Protein AF-A0AAE0QUZ7-F1 (afdb_monomer_lite)

InterPro domains:
  IPR021622 Afadin/alpha-actinin-binding [PF11559] (57-136)
  IPR052300 Adhesion and Centrosome-associated Protein [PTHR46507] (2-384)

Sequence (400 aa):
GNVTECMQYIDKELSSLGLPAIFYDSNRNQELDIILTLNNMYDLLQLHHFAVENVDEHEMARLKDQLELSKKENGKLCQREQQLENNIKALQRCLKNEKKEVQKLQNIIVSRATQYNNSMKRKEREFSRLKEHLNQLLTDKKDMKQRMETLNYVERSDDSQRRSGRADARHESEVFRTLLNEFDKRQRELMLENFELKKVLQQMKQEMVVMLSPKDYIQRQEKYSEFTDQQLADEEETSFNGTLEMSCEHAREKLTNSIRQQWRKLKQHMESLDNKAFVLQLGKGVSEEMISKQVHQEETEKLKMEIQQCMDFIQTQQQLLQQQLNTQCDEETAAVLNDCYMLEEKERLKEEWRTFEEQRKNFEMERRSFTEAAIRLGHEVSYFGEYLYKPDSKKIWLLF

Organism: NCBI:txid175788

Foldseek 3Di:
DCVVVVLVVVQVVCVVVVQHRQFDDDPNDTDGNPVSVVVSVVVVVVVVVCVVVPPPVVVVVVVVVVVVVVVVVVVVVVVVVVVVVVVVVVVVVVVVVVVVVVVVVVVVVVVVVVVVVVVVVVVVVVVVVVVVVVVVVVVVVVVVVVVVVVVVPDDDDDDDDDDDDPVVVVVVVVVVVVVVVVVVVVVVVVVVVVVVVVVVVVVLVVVVCVLPPPDPPDPDPPPPDDDDDDDDDDDDDDDDDDDDDDPPVNVVVVVVVVVVVVSVVVSVVSVVVVVVVVVVVVVVPPDPDPPPVVVVVVVVVVVVVVVVVVVVVVVVVVVVVVVVVVPPPPVVVVVVVVVVVVVVVVVVVVVVVVVVVVVVVVVVVVVVVVVVVVVVVVVVVVVVVVVCPPPVNVVVVVPD

pLDDT: mean 78.81, std 19.09, range [31.55, 98.44]

Structure (mmCIF, N/CA/C/O backbone):
data_AF-A0AAE0QUZ7-F1
#
_entry.id   AF-A0AAE0QUZ7-F1
#
loop_
_atom_site.group_PDB
_atom_site.id
_atom_site.type_symbol
_atom_site.label_atom_id
_atom_site.label_alt_id
_atom_site.label_comp_id
_atom_site.label_asym_id
_atom_site.label_entity_id
_atom_site.label_seq_id
_atom_site.pdbx_PDB_ins_code
_atom_site.Cartn_x
_atom_site.Cartn_y
_atom_site.Cartn_z
_atom_site.occupancy
_atom_site.B_iso_or_equiv
_atom_site.auth_seq_id
_atom_site.auth_comp_id
_atom_site.auth_asym_id
_atom_site.auth_atom_id
_atom_site.pdbx_PDB_model_num
ATOM 1 N N . GLY A 1 1 ? -6.777 -32.874 80.195 1.00 52.03 1 GLY A N 1
ATOM 2 C CA . GLY A 1 1 ? -7.665 -32.355 79.138 1.00 52.03 1 GLY A CA 1
ATOM 3 C C . GLY A 1 1 ? -7.542 -30.855 79.153 1.00 52.03 1 GLY A C 1
ATOM 4 O O . GLY A 1 1 ? -7.513 -30.304 80.243 1.00 52.03 1 GLY A O 1
ATOM 5 N N . ASN A 1 2 ? -7.389 -30.222 77.994 1.00 68.62 2 ASN A N 1
ATOM 6 C CA . ASN A 1 2 ? -6.889 -28.850 77.862 1.00 68.62 2 ASN A CA 1
ATOM 7 C C . ASN A 1 2 ? -7.914 -27.744 78.199 1.00 68.62 2 ASN A C 1
ATOM 9 O O . ASN A 1 2 ? -7.974 -26.702 77.558 1.00 68.62 2 ASN A O 1
ATOM 13 N N . VAL A 1 3 ? -8.781 -28.015 79.174 1.00 73.06 3 VAL A N 1
ATOM 14 C CA . VAL A 1 3 ? -9.967 -27.210 79.485 1.00 73.06 3 VAL A CA 1
ATOM 15 C C . VAL A 1 3 ? -9.566 -25.817 79.968 1.00 73.06 3 VAL A C 1
ATOM 17 O O . VAL A 1 3 ? -10.155 -24.839 79.534 1.00 73.06 3 VAL A O 1
ATOM 20 N N . THR A 1 4 ? -8.505 -25.710 80.768 1.00 74.75 4 THR A N 1
ATOM 21 C CA . THR A 1 4 ? -7.969 -24.431 81.253 1.00 74.75 4 THR A CA 1
ATOM 22 C C . THR A 1 4 ? -7.406 -23.544 80.143 1.00 74.75 4 THR A C 1
ATOM 24 O O . THR A 1 4 ? -7.619 -22.336 80.180 1.00 74.75 4 THR A O 1
ATOM 27 N N . GLU A 1 5 ? -6.734 -24.104 79.129 1.00 78.38 5 GLU A N 1
ATOM 28 C CA . GLU A 1 5 ? -6.268 -23.302 77.984 1.00 78.38 5 GLU A CA 1
ATOM 29 C C . GLU A 1 5 ? -7.442 -22.869 77.097 1.00 78.38 5 GLU A C 1
ATOM 31 O O . GLU A 1 5 ? -7.465 -21.735 76.625 1.00 78.38 5 GLU A O 1
ATOM 36 N N . CYS A 1 6 ? -8.461 -23.722 76.924 1.00 80.31 6 CYS A N 1
ATOM 37 C CA . CYS A 1 6 ? -9.690 -23.339 76.226 1.00 80.31 6 CYS A CA 1
ATOM 38 C C . CYS A 1 6 ? -10.438 -22.212 76.952 1.00 80.31 6 CYS A C 1
ATOM 40 O O . CYS A 1 6 ? -10.909 -21.286 76.300 1.00 80.31 6 CYS A O 1
ATOM 42 N N . MET A 1 7 ? -10.517 -22.258 78.284 1.00 78.69 7 MET A N 1
ATOM 43 C CA . MET A 1 7 ? -11.148 -21.209 79.095 1.00 78.69 7 MET A CA 1
ATOM 44 C C . MET A 1 7 ? -10.422 -19.868 78.930 1.00 78.69 7 MET A C 1
ATOM 46 O O . MET A 1 7 ? -11.063 -18.860 78.654 1.00 78.69 7 MET A O 1
ATOM 50 N N . GLN A 1 8 ? -9.087 -19.866 79.003 1.00 83.00 8 GLN A N 1
ATOM 51 C CA . GLN A 1 8 ? -8.278 -18.660 78.784 1.00 83.00 8 GLN A CA 1
ATOM 52 C C . GLN A 1 8 ? -8.397 -18.119 77.356 1.00 83.00 8 GLN A C 1
ATOM 54 O O . GLN A 1 8 ? -8.418 -16.906 77.155 1.00 83.00 8 GLN A O 1
ATOM 59 N N . TYR A 1 9 ? -8.469 -19.007 76.362 1.00 85.31 9 TYR A N 1
ATOM 60 C CA . TYR A 1 9 ? -8.660 -18.613 74.971 1.00 85.31 9 TYR A CA 1
ATOM 61 C C . TYR A 1 9 ? -10.021 -17.939 74.764 1.00 85.31 9 TYR A C 1
ATOM 63 O O . TYR A 1 9 ? -10.080 -16.863 74.178 1.00 85.31 9 TYR A O 1
ATOM 71 N N . ILE A 1 10 ? -11.094 -18.518 75.311 1.00 85.25 10 ILE A N 1
ATOM 72 C CA . ILE A 1 10 ? -12.448 -17.956 75.224 1.00 85.25 10 ILE A CA 1
ATOM 73 C C . ILE A 1 10 ? -12.518 -16.590 75.913 1.00 85.25 10 ILE A C 1
ATOM 75 O O . ILE A 1 10 ? -13.018 -15.644 75.314 1.00 85.25 10 ILE A O 1
ATOM 79 N N . ASP A 1 11 ? -11.963 -16.447 77.118 1.00 85.25 11 ASP A N 1
ATOM 80 C CA . ASP A 1 11 ? -11.941 -15.156 77.822 1.00 85.25 11 ASP A CA 1
ATOM 81 C C . ASP A 1 11 ? -11.152 -14.087 77.053 1.00 85.25 11 ASP A C 1
ATOM 83 O O . ASP A 1 11 ? -11.548 -12.918 77.012 1.00 85.25 11 ASP A O 1
ATOM 87 N N . LYS A 1 12 ? -10.047 -14.476 76.405 1.00 87.62 12 LYS A N 1
ATOM 88 C CA . LYS A 1 12 ? -9.247 -13.575 75.570 1.00 87.62 12 LYS A CA 1
ATOM 89 C C . LYS A 1 12 ? -10.012 -13.120 74.327 1.00 87.62 12 LYS A C 1
ATOM 91 O O . LYS A 1 12 ? -9.967 -11.937 73.997 1.00 87.62 12 LYS A O 1
ATOM 96 N N . GLU A 1 13 ? -10.701 -14.036 73.651 1.00 88.75 13 GLU A N 1
ATOM 97 C CA . GLU A 1 13 ? -11.518 -13.716 72.477 1.00 88.75 13 GLU A CA 1
ATOM 98 C C . GLU A 1 13 ? -12.710 -12.826 72.860 1.00 88.75 13 GLU A C 1
ATOM 100 O O . GLU A 1 13 ? -12.914 -11.786 72.235 1.00 88.75 13 GLU A O 1
ATOM 105 N N . LEU A 1 14 ? -13.423 -13.141 73.948 1.00 87.00 14 LEU A N 1
ATOM 106 C CA . LEU A 1 14 ? -14.506 -12.301 74.478 1.00 87.00 14 LEU A CA 1
ATOM 107 C C . LEU A 1 14 ? -14.010 -10.889 74.817 1.00 87.00 14 LEU A C 1
ATOM 109 O O . LEU A 1 14 ? -14.608 -9.904 74.384 1.00 87.00 14 LEU A O 1
ATOM 113 N N . SER A 1 15 ? -12.861 -10.785 75.488 1.00 87.06 15 SER A N 1
ATOM 114 C CA . SER A 1 15 ? -12.246 -9.494 75.818 1.00 87.06 15 SER A CA 1
ATOM 115 C C . SER A 1 15 ? -11.845 -8.700 74.571 1.00 87.06 15 SER A C 1
ATOM 117 O O . SER A 1 15 ? -11.962 -7.476 74.557 1.00 87.06 15 SER A O 1
ATOM 119 N N . SER A 1 16 ? -11.388 -9.371 73.506 1.00 88.69 16 SER A N 1
ATOM 120 C CA . SER A 1 16 ? -11.030 -8.714 72.239 1.00 88.69 16 SER A CA 1
ATOM 121 C C . SER A 1 16 ? -12.239 -8.112 71.513 1.00 88.69 16 SER A C 1
ATOM 123 O O . SER A 1 16 ? -12.099 -7.116 70.805 1.00 88.69 16 SER A O 1
ATOM 125 N N . LEU A 1 17 ? -13.426 -8.677 71.752 1.00 86.62 17 LEU A N 1
ATOM 126 C CA . LEU A 1 17 ? -14.714 -8.189 71.259 1.00 86.62 17 LEU A CA 1
ATOM 127 C C . LEU A 1 17 ? -15.364 -7.166 72.210 1.00 86.62 17 LEU A C 1
ATOM 129 O O . LEU A 1 17 ? -16.451 -6.673 71.926 1.00 86.62 17 LEU A O 1
ATOM 133 N N . GLY A 1 18 ? -14.703 -6.830 73.325 1.00 87.50 18 GLY A N 1
ATOM 134 C CA . GLY A 1 18 ? -15.208 -5.902 74.338 1.00 87.50 18 GLY A CA 1
ATOM 135 C C . GLY A 1 18 ? -16.239 -6.504 75.300 1.00 87.50 18 GLY A C 1
ATOM 136 O O . GLY A 1 18 ? -16.876 -5.753 76.038 1.00 87.50 18 GLY A O 1
ATOM 137 N N . LEU A 1 19 ? -16.406 -7.831 75.307 1.00 87.12 19 LEU A N 1
ATOM 138 C CA . LEU A 1 19 ? -17.327 -8.545 76.191 1.00 87.12 19 LEU A CA 1
ATOM 139 C C . LEU A 1 19 ? -16.653 -8.881 77.538 1.00 87.12 19 LEU A C 1
ATOM 141 O O . LEU A 1 19 ? -15.449 -9.154 77.578 1.00 87.12 19 LEU A O 1
ATOM 145 N N . PRO A 1 20 ? -17.401 -8.862 78.657 1.00 85.56 20 PRO A N 1
ATOM 146 C CA . PRO A 1 20 ? -16.868 -9.160 79.985 1.00 85.56 20 PRO A CA 1
ATOM 147 C C . PRO A 1 20 ? -16.410 -10.622 80.117 1.00 85.56 20 PRO A C 1
ATOM 149 O O . PRO A 1 20 ? -17.002 -11.520 79.526 1.00 85.56 20 PRO A O 1
ATOM 152 N N . ALA A 1 21 ? -15.377 -10.872 80.926 1.00 84.56 21 ALA A N 1
ATOM 153 C CA . ALA A 1 21 ? -14.883 -12.224 81.203 1.00 84.56 21 ALA A CA 1
ATOM 154 C C . ALA A 1 21 ? -15.961 -13.096 81.877 1.00 84.56 21 ALA A C 1
ATOM 156 O O . ALA A 1 21 ? -16.696 -12.624 82.748 1.00 84.56 21 ALA A O 1
ATOM 157 N N . ILE A 1 22 ? -16.049 -14.368 81.482 1.00 81.81 22 ILE A N 1
ATOM 158 C CA . ILE A 1 22 ? -17.073 -15.322 81.963 1.00 81.81 22 ILE A CA 1
ATOM 159 C C . ILE A 1 22 ? -16.615 -16.127 83.186 1.00 81.81 22 ILE A C 1
ATOM 161 O O . ILE A 1 22 ? -17.409 -16.858 83.784 1.00 81.81 22 ILE A O 1
ATOM 165 N N . PHE A 1 23 ? -15.344 -15.981 83.566 1.00 78.19 23 PHE A N 1
ATOM 166 C CA . PHE A 1 23 ? -14.740 -16.623 84.727 1.00 78.19 23 PHE A CA 1
ATOM 167 C C . PHE A 1 23 ? -14.338 -15.575 85.766 1.00 78.19 23 PHE A C 1
ATOM 169 O O . PHE A 1 23 ? -13.657 -14.600 85.449 1.00 78.19 23 PHE A O 1
ATOM 176 N N . TYR A 1 24 ? -14.708 -15.795 87.028 1.00 69.50 24 TYR A N 1
ATOM 177 C CA . TYR A 1 24 ? -14.225 -14.990 88.150 1.00 69.50 24 TYR A CA 1
ATOM 178 C C . TYR A 1 24 ? -13.470 -15.863 89.156 1.00 69.50 24 TYR A C 1
ATOM 180 O O . TYR A 1 24 ? -13.779 -17.037 89.363 1.00 69.50 24 TYR A O 1
ATOM 188 N N . ASP A 1 25 ? -12.443 -15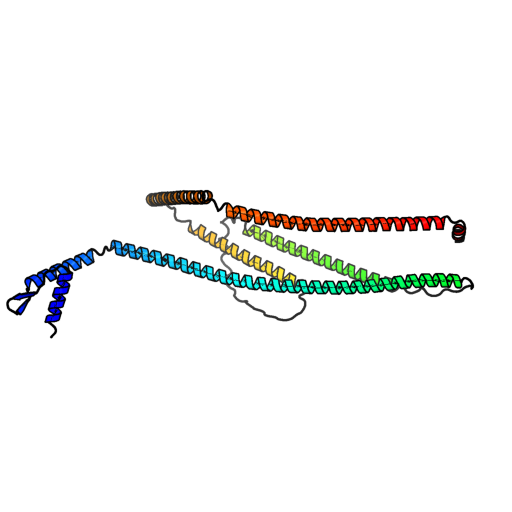.286 89.776 1.00 61.09 25 ASP A N 1
ATOM 189 C CA . ASP A 1 25 ? -11.534 -16.015 90.658 1.00 61.09 25 ASP A CA 1
ATOM 190 C C . ASP A 1 25 ? -12.071 -15.978 92.097 1.00 61.09 25 ASP A C 1
ATOM 192 O O . ASP A 1 25 ? -11.819 -15.040 92.857 1.00 61.09 25 ASP A O 1
ATOM 196 N N . SER A 1 26 ? -12.877 -16.977 92.467 1.00 54.09 26 SER A N 1
ATOM 197 C CA . SER A 1 26 ? -13.375 -17.137 93.835 1.00 54.09 26 SER A CA 1
ATOM 198 C C . SER A 1 26 ? -12.683 -18.335 94.485 1.00 54.09 26 SER A C 1
ATOM 200 O O . SER A 1 26 ? -12.932 -19.487 94.145 1.00 54.09 26 SER A O 1
ATOM 202 N N . ASN A 1 27 ? -11.762 -18.065 95.417 1.00 51.34 27 ASN A N 1
ATOM 203 C CA . ASN A 1 27 ? -11.069 -19.066 96.242 1.00 51.34 27 ASN A CA 1
ATOM 204 C C . ASN A 1 27 ? -10.482 -20.277 95.477 1.00 51.34 27 ASN A C 1
ATOM 206 O O . ASN A 1 27 ? -10.775 -21.429 95.794 1.00 51.34 27 ASN A O 1
ATOM 210 N N . ARG A 1 28 ? -9.557 -20.015 94.539 1.00 53.78 28 ARG A N 1
ATOM 211 C CA . ARG A 1 28 ? -8.725 -21.014 93.824 1.00 53.78 28 ARG A CA 1
ATOM 212 C C . ARG A 1 28 ? -9.469 -21.978 92.886 1.00 53.78 28 ARG A C 1
ATOM 214 O O . ARG A 1 28 ? -8.816 -22.860 92.329 1.00 53.78 28 ARG A O 1
ATOM 221 N N . ASN A 1 29 ? -10.768 -21.785 92.661 1.00 57.94 29 ASN A N 1
ATOM 222 C CA . ASN A 1 29 ? -11.534 -22.479 91.629 1.00 57.94 29 ASN A CA 1
ATOM 223 C C . ASN A 1 29 ? -12.111 -21.437 90.656 1.00 57.94 29 ASN A C 1
ATOM 225 O O . ASN A 1 29 ? -12.897 -20.585 91.060 1.00 57.94 29 ASN A O 1
ATOM 229 N N . GLN A 1 30 ? -11.719 -21.501 89.377 1.00 65.69 30 GLN A N 1
ATOM 230 C CA . GLN A 1 30 ? -12.367 -20.728 88.312 1.00 65.69 30 GLN A CA 1
ATOM 231 C C . GLN A 1 30 ? -13.766 -21.304 88.082 1.00 65.69 30 GLN A C 1
ATOM 233 O O . GLN A 1 30 ? -13.917 -22.335 87.424 1.00 65.69 30 GLN A O 1
ATOM 238 N N . GLU A 1 31 ? -14.782 -20.666 88.656 1.00 68.38 31 GLU A N 1
ATOM 239 C CA . GLU A 1 31 ? -16.178 -21.017 88.411 1.00 68.38 31 GLU A CA 1
ATOM 240 C C . GLU A 1 31 ? -16.731 -20.186 87.248 1.00 68.38 31 GLU A C 1
ATOM 242 O O . GLU A 1 31 ? -16.442 -18.997 87.108 1.00 68.38 31 GLU A O 1
ATOM 247 N N . LEU A 1 32 ? -17.487 -20.855 86.374 1.00 76.88 32 LEU A N 1
ATOM 248 C CA . LEU A 1 32 ? -18.156 -20.238 85.234 1.00 76.88 32 LEU A CA 1
ATOM 249 C C . LEU A 1 32 ? -19.404 -19.505 85.727 1.00 76.88 32 LEU A C 1
ATOM 251 O O . LEU A 1 32 ? -20.303 -20.131 86.295 1.00 76.88 32 LEU A O 1
ATOM 255 N N . ASP A 1 33 ? -19.509 -18.215 85.432 1.00 84.25 33 ASP A N 1
ATOM 256 C CA . ASP A 1 33 ? -20.759 -17.496 85.632 1.00 84.25 33 ASP A CA 1
ATOM 257 C C . ASP A 1 33 ? -21.716 -17.816 84.481 1.00 84.25 33 ASP A C 1
ATOM 259 O O . ASP A 1 33 ? -21.593 -17.305 83.366 1.00 84.25 33 ASP A O 1
ATOM 263 N N . ILE A 1 34 ? -22.691 -18.679 84.754 1.00 82.62 34 ILE A N 1
ATOM 264 C CA . ILE A 1 34 ? -23.687 -19.118 83.772 1.00 82.62 34 ILE A CA 1
ATOM 265 C C . ILE A 1 34 ? -24.481 -17.925 83.211 1.00 82.62 34 ILE A C 1
ATOM 267 O O . ILE A 1 34 ? -24.834 -17.934 82.031 1.00 82.62 34 ILE A O 1
ATOM 271 N N . ILE A 1 35 ? -24.739 -16.893 84.020 1.00 84.69 35 ILE A N 1
ATOM 272 C CA . ILE A 1 35 ? -25.523 -15.718 83.621 1.00 84.69 35 ILE A CA 1
ATOM 273 C C . ILE A 1 35 ? -24.690 -14.816 82.708 1.00 84.69 35 ILE A C 1
ATOM 275 O O . ILE A 1 35 ? -25.160 -14.466 81.626 1.00 84.69 35 ILE A O 1
ATOM 279 N N . LEU A 1 36 ? -23.446 -14.490 83.084 1.00 85.69 36 LEU A N 1
ATOM 280 C CA . LEU A 1 36 ? -22.527 -13.745 82.204 1.00 85.69 36 LEU A CA 1
ATOM 281 C C . LEU A 1 36 ? -22.262 -14.505 80.905 1.00 85.69 36 LEU A C 1
ATOM 283 O O . LEU A 1 36 ? -22.235 -13.906 79.837 1.00 85.69 36 LEU A O 1
ATOM 287 N N . THR A 1 37 ? -22.129 -15.829 80.978 1.00 87.12 37 THR A N 1
ATOM 288 C CA . THR A 1 37 ? -21.923 -16.671 79.795 1.00 87.12 37 THR A CA 1
ATOM 289 C C . THR A 1 37 ? -23.117 -16.594 78.848 1.00 87.12 37 THR A C 1
ATOM 291 O O . THR A 1 37 ? -22.933 -16.402 77.649 1.00 87.12 37 THR A O 1
ATOM 294 N N . LEU A 1 38 ? -24.346 -16.701 79.362 1.00 88.62 38 LEU A N 1
ATOM 295 C CA . LEU A 1 38 ? -25.566 -16.571 78.558 1.00 88.62 38 LEU A CA 1
ATOM 296 C C . LEU A 1 38 ? -25.723 -15.172 77.955 1.00 88.62 38 LEU A C 1
ATOM 298 O O . LEU A 1 38 ? -26.052 -15.066 76.775 1.00 88.62 38 LEU A O 1
ATOM 302 N N . ASN A 1 39 ? -25.448 -14.123 78.731 1.00 89.25 39 ASN A N 1
ATOM 303 C CA . ASN A 1 39 ? -25.513 -12.742 78.252 1.00 89.25 39 ASN A CA 1
ATOM 304 C C . ASN A 1 39 ? -24.468 -12.479 77.161 1.00 89.25 39 ASN A C 1
ATOM 306 O O . ASN A 1 39 ? -24.814 -11.975 76.101 1.00 89.25 39 ASN A O 1
ATOM 310 N N . ASN A 1 40 ? -23.228 -12.932 77.348 1.00 90.06 40 ASN A N 1
ATOM 311 C CA . ASN A 1 40 ? -22.183 -12.810 76.334 1.00 90.06 40 ASN A CA 1
ATOM 312 C C . ASN A 1 40 ? -22.505 -13.592 75.061 1.00 90.06 40 ASN A C 1
ATOM 314 O O . ASN A 1 40 ? -22.213 -13.123 73.966 1.00 90.06 40 ASN A O 1
ATOM 318 N N . MET A 1 41 ? -23.106 -14.781 75.175 1.00 89.75 41 MET A N 1
ATOM 319 C CA . MET A 1 41 ? -23.568 -15.531 74.002 1.00 89.75 41 MET A CA 1
ATOM 320 C C . MET A 1 41 ? -24.689 -14.791 73.267 1.00 89.75 41 MET A C 1
ATOM 322 O O . MET A 1 41 ? -24.701 -14.777 72.038 1.00 89.75 41 MET A O 1
ATOM 326 N N . TYR A 1 42 ? -25.611 -14.165 73.999 1.00 91.50 42 TYR A N 1
ATOM 327 C CA . TYR A 1 42 ? -26.665 -13.336 73.420 1.00 91.50 42 TYR A CA 1
ATOM 328 C C . TYR A 1 42 ? -26.088 -12.103 72.706 1.00 91.50 42 TYR A C 1
ATOM 330 O O . TYR A 1 42 ? -26.399 -11.879 71.536 1.00 91.50 42 TYR A O 1
ATOM 338 N N . ASP A 1 43 ? -25.184 -11.371 73.357 1.00 91.81 43 ASP A N 1
ATOM 339 C CA . ASP A 1 43 ? -24.526 -10.191 72.789 1.00 91.81 43 ASP A CA 1
ATOM 340 C C . ASP A 1 43 ? -23.673 -10.555 71.566 1.00 91.81 43 ASP A C 1
ATOM 342 O O . ASP A 1 43 ? -23.691 -9.845 70.563 1.00 91.81 43 ASP A O 1
ATOM 346 N N . LEU A 1 44 ? -22.979 -11.699 71.598 1.00 91.44 44 LEU A N 1
ATOM 347 C CA . LEU A 1 44 ? -22.210 -12.220 70.466 1.00 91.44 44 LEU A CA 1
ATOM 348 C C . LEU A 1 44 ? -23.113 -12.576 69.278 1.00 91.44 44 LEU A C 1
ATOM 350 O O . LEU A 1 44 ? -22.780 -12.258 68.137 1.00 91.44 44 LEU A O 1
ATOM 354 N N . LEU A 1 45 ? -24.261 -13.213 69.529 1.00 89.75 45 LEU A N 1
ATOM 355 C CA . LEU A 1 45 ? -25.247 -13.509 68.488 1.00 89.75 45 LEU A CA 1
ATOM 356 C C . LEU A 1 45 ? -25.837 -12.226 67.900 1.00 89.75 45 LEU A C 1
ATOM 358 O O . LEU A 1 45 ? -26.014 -12.143 66.687 1.00 89.75 45 LEU A O 1
ATOM 362 N N . GLN A 1 46 ? -26.090 -11.214 68.729 1.00 88.56 46 GLN A N 1
ATOM 363 C CA . GLN A 1 46 ? -26.607 -9.925 68.283 1.00 88.56 46 GLN A CA 1
ATOM 364 C C . GLN A 1 46 ? -25.562 -9.136 67.481 1.00 88.56 46 GLN A C 1
ATOM 366 O O . GLN A 1 46 ? -25.894 -8.579 66.438 1.00 88.56 46 GLN A O 1
ATOM 371 N N . LEU A 1 47 ? -24.296 -9.149 67.907 1.00 87.00 47 LEU A N 1
ATOM 372 C CA . LEU A 1 47 ? -23.160 -8.597 67.163 1.00 87.00 47 LEU A CA 1
ATOM 373 C C . LEU A 1 47 ? -22.971 -9.296 65.820 1.00 87.00 47 LEU A C 1
ATOM 375 O O . LEU A 1 47 ? -22.755 -8.628 64.816 1.00 87.00 47 LEU A O 1
ATOM 379 N N . HIS A 1 48 ? -23.072 -10.625 65.782 1.00 85.25 48 HIS A N 1
ATOM 380 C CA . HIS A 1 48 ? -22.983 -11.386 64.541 1.00 85.25 48 HIS A CA 1
ATOM 381 C C . HIS A 1 48 ? -24.157 -11.072 63.608 1.00 85.25 48 HIS A C 1
ATOM 383 O O . HIS A 1 48 ? -23.951 -10.845 62.420 1.00 85.25 48 HIS A O 1
ATOM 389 N N . HIS A 1 49 ? -25.383 -11.020 64.133 1.00 81.75 49 HIS A N 1
ATOM 390 C CA . HIS A 1 49 ? -26.572 -10.658 63.360 1.00 81.75 49 HIS A CA 1
ATOM 391 C C . HIS A 1 49 ? -26.447 -9.241 62.795 1.00 81.75 49 HIS A C 1
ATOM 393 O O . HIS A 1 49 ? -26.644 -9.046 61.604 1.00 81.75 49 HIS A O 1
ATOM 399 N N . PHE A 1 50 ? -25.996 -8.285 63.610 1.00 80.44 50 PHE A N 1
ATOM 400 C CA . PHE A 1 50 ? -25.704 -6.918 63.185 1.00 80.44 50 PHE A CA 1
ATOM 401 C C . PHE A 1 50 ? -24.567 -6.864 62.154 1.00 80.44 50 PHE A C 1
ATOM 403 O O . PHE A 1 50 ? -24.667 -6.138 61.175 1.00 80.44 50 PHE A O 1
ATOM 410 N N . ALA A 1 51 ? -23.489 -7.630 62.320 1.00 80.38 51 ALA A N 1
ATOM 411 C CA . ALA A 1 51 ? -22.382 -7.656 61.366 1.00 80.38 51 ALA A CA 1
ATOM 412 C C . ALA A 1 51 ? -22.793 -8.256 60.016 1.00 80.38 51 ALA A C 1
ATOM 414 O O . ALA A 1 51 ? -22.324 -7.781 58.989 1.00 80.38 51 ALA A O 1
ATOM 415 N N . VAL A 1 52 ? -23.664 -9.269 60.016 1.00 77.50 52 VAL A N 1
ATOM 416 C CA . VAL A 1 52 ? -24.188 -9.911 58.803 1.00 77.50 52 VAL A CA 1
ATOM 417 C C . VAL A 1 52 ? -25.265 -9.056 58.130 1.00 77.50 52 VAL A C 1
ATOM 419 O O . VAL A 1 52 ? -25.229 -8.925 56.913 1.00 77.50 52 VAL A O 1
ATOM 422 N N . GLU A 1 53 ? -26.178 -8.435 58.886 1.00 71.94 53 GLU A N 1
ATOM 423 C CA . GLU A 1 53 ? -27.197 -7.519 58.342 1.00 71.94 53 GLU A CA 1
ATOM 424 C C . GLU A 1 53 ? -26.607 -6.200 57.829 1.00 71.94 53 GLU A C 1
ATOM 426 O O . GLU A 1 53 ? -27.121 -5.651 56.861 1.00 71.94 53 GLU A O 1
ATOM 431 N N . ASN A 1 54 ? -25.532 -5.693 58.445 1.00 65.62 54 ASN A N 1
ATOM 432 C CA . ASN A 1 54 ? -24.836 -4.486 57.982 1.00 65.62 54 ASN A CA 1
ATOM 433 C C . ASN A 1 54 ? -23.705 -4.774 56.993 1.00 65.62 54 ASN A C 1
ATOM 435 O O . ASN A 1 54 ? -22.978 -3.849 56.620 1.00 65.62 54 ASN A O 1
ATOM 439 N N . VAL A 1 55 ? -23.534 -6.021 56.532 1.00 68.69 55 VAL A N 1
ATOM 440 C CA . VAL A 1 55 ? -22.934 -6.193 55.208 1.00 68.69 55 VAL A CA 1
ATOM 441 C C . VAL A 1 55 ? -23.937 -5.559 54.263 1.00 68.69 55 VAL A C 1
ATOM 443 O O . VAL A 1 55 ? -24.936 -6.187 53.935 1.00 68.69 55 VAL A O 1
ATOM 446 N N . ASP A 1 56 ? -23.703 -4.300 53.892 1.00 69.94 56 ASP A N 1
ATOM 447 C CA . ASP A 1 56 ? -24.557 -3.565 52.970 1.00 69.94 56 ASP A CA 1
ATOM 448 C C . ASP A 1 56 ? -24.673 -4.405 51.692 1.00 69.94 56 ASP A C 1
ATOM 450 O O . ASP A 1 56 ? -23.795 -4.390 50.823 1.00 69.94 56 ASP A O 1
ATOM 454 N N . GLU A 1 57 ? -25.752 -5.182 51.569 1.00 75.62 57 GLU A N 1
ATOM 455 C CA . GLU A 1 57 ? -26.010 -6.023 50.398 1.00 75.62 57 GLU A CA 1
ATOM 456 C C . GLU A 1 57 ? -25.987 -5.159 49.133 1.00 75.62 57 GLU A C 1
ATOM 458 O O . GLU A 1 57 ? -25.582 -5.606 48.060 1.00 75.62 57 GLU A O 1
ATOM 463 N N . HIS A 1 58 ? -26.341 -3.881 49.289 1.00 75.38 58 HIS A N 1
ATOM 464 C CA . HIS A 1 58 ? -26.247 -2.857 48.268 1.00 75.38 58 HIS A CA 1
ATOM 465 C C . HIS A 1 58 ? -24.799 -2.521 47.867 1.00 75.38 58 HIS A C 1
ATOM 467 O O . HIS A 1 58 ? -24.501 -2.435 46.673 1.00 75.38 58 HIS A O 1
ATOM 473 N N . GLU A 1 59 ? -23.875 -2.370 48.820 1.00 82.44 59 GLU A N 1
ATOM 474 C CA . GLU A 1 59 ? -22.452 -2.162 48.521 1.00 82.44 59 GLU A CA 1
ATOM 475 C C . GLU A 1 59 ? -21.818 -3.415 47.911 1.00 82.44 59 GLU A C 1
ATOM 477 O O . GLU A 1 59 ? -21.069 -3.313 46.933 1.00 82.44 59 GLU A O 1
ATOM 482 N N . MET A 1 60 ? -22.169 -4.602 48.416 1.00 83.25 60 MET A N 1
ATOM 483 C CA . MET A 1 60 ? -21.716 -5.876 47.856 1.00 83.25 60 MET A CA 1
ATOM 484 C C . MET A 1 60 ? -22.212 -6.063 46.412 1.00 83.25 60 MET A C 1
ATOM 486 O O . MET A 1 60 ? -21.428 -6.442 45.537 1.00 83.25 60 MET A O 1
ATOM 490 N N . ALA A 1 61 ? -23.484 -5.757 46.134 1.00 86.56 61 ALA A N 1
ATOM 491 C CA . ALA A 1 61 ? -24.051 -5.796 44.787 1.00 86.56 61 ALA A CA 1
ATOM 492 C C . ALA A 1 61 ? -23.362 -4.789 43.854 1.00 86.56 61 ALA A C 1
ATOM 494 O O . ALA A 1 61 ? -22.934 -5.159 42.761 1.00 86.56 61 ALA A O 1
ATOM 495 N N . ARG A 1 62 ? -23.141 -3.547 44.310 1.00 90.06 62 ARG A N 1
ATOM 496 C CA . ARG A 1 62 ? -22.445 -2.513 43.527 1.00 90.06 62 ARG A CA 1
ATOM 497 C C . ARG A 1 62 ? -21.018 -2.926 43.159 1.00 90.06 62 ARG A C 1
ATOM 499 O O . ARG A 1 62 ? -20.589 -2.718 42.025 1.00 90.06 62 ARG A O 1
ATOM 506 N N . LEU A 1 63 ? -20.275 -3.512 44.100 1.00 91.62 63 LEU A N 1
ATOM 507 C CA . LEU A 1 63 ? -18.919 -4.016 43.851 1.00 91.62 63 LEU A CA 1
ATOM 508 C C . LEU A 1 63 ? -18.919 -5.197 42.873 1.00 91.62 63 LEU A C 1
ATOM 510 O O . LEU A 1 63 ? -18.036 -5.294 42.019 1.00 91.62 63 LEU A O 1
ATOM 514 N N . LYS A 1 64 ? -19.919 -6.079 42.962 1.00 94.44 64 LYS A N 1
ATOM 515 C CA . LYS A 1 64 ? -20.089 -7.206 42.040 1.00 94.44 64 LYS A CA 1
ATOM 516 C C . LYS A 1 64 ? -20.378 -6.735 40.613 1.00 94.44 64 LYS A C 1
ATOM 518 O O . LYS A 1 64 ? -19.736 -7.228 39.686 1.00 94.44 64 LYS A O 1
ATOM 523 N N . ASP A 1 65 ? -21.249 -5.743 40.447 1.00 94.56 65 ASP A N 1
ATOM 524 C CA . ASP A 1 65 ? -21.565 -5.154 39.142 1.00 94.56 65 ASP A CA 1
ATOM 525 C C . ASP A 1 65 ? -20.344 -4.451 38.534 1.00 94.56 65 ASP A C 1
ATOM 527 O O . ASP A 1 65 ? -20.033 -4.638 37.356 1.00 94.56 65 ASP A O 1
ATOM 531 N N . GLN A 1 66 ? -19.584 -3.698 39.338 1.00 95.38 66 GLN A N 1
ATOM 532 C CA . GLN A 1 66 ? -18.327 -3.088 38.887 1.00 95.38 66 GLN A CA 1
ATOM 533 C C . GLN A 1 66 ? -17.294 -4.138 38.462 1.00 95.38 66 GLN A C 1
ATOM 535 O O . GLN A 1 66 ? -16.627 -3.970 37.438 1.00 95.38 66 GLN A O 1
ATOM 540 N N . LEU A 1 67 ? -17.181 -5.242 39.206 1.00 95.62 67 LEU A N 1
ATOM 541 C CA . LEU A 1 67 ? -16.305 -6.353 38.843 1.00 95.62 67 LEU A CA 1
ATOM 542 C C . LEU A 1 67 ? -16.740 -7.002 37.522 1.00 95.62 67 LEU A C 1
ATOM 544 O O . LEU A 1 67 ? -15.892 -7.356 36.702 1.00 95.62 67 LEU A O 1
ATOM 548 N N . GLU A 1 68 ? -18.042 -7.166 37.297 1.00 96.75 68 GLU A N 1
ATOM 549 C CA . GLU A 1 68 ? -18.576 -7.744 36.064 1.00 96.75 68 GLU A CA 1
ATOM 550 C C . GLU A 1 68 ? -18.364 -6.820 34.855 1.00 96.75 68 GLU A C 1
ATOM 552 O O . GLU A 1 68 ? -17.909 -7.275 33.799 1.00 96.75 68 GLU A O 1
ATOM 557 N N . LEU A 1 69 ? -18.583 -5.513 35.026 1.00 96.00 69 LEU A N 1
ATOM 558 C CA . LEU A 1 69 ? -18.276 -4.500 34.015 1.00 96.00 69 LEU A CA 1
ATOM 559 C C . LEU A 1 69 ? -16.784 -4.485 33.669 1.00 96.00 69 LEU A C 1
ATOM 561 O O . LEU A 1 69 ? -16.436 -4.550 32.488 1.00 96.00 69 LEU A O 1
ATOM 565 N N . SER A 1 70 ? -15.911 -4.492 34.680 1.00 94.38 70 SER A N 1
ATOM 566 C CA . SER A 1 70 ? -14.458 -4.535 34.492 1.00 94.38 70 SER A CA 1
ATOM 567 C C . SER A 1 70 ? -14.015 -5.811 33.767 1.00 94.38 70 SER A C 1
ATOM 569 O O . SER A 1 70 ? -13.247 -5.746 32.808 1.00 94.38 70 SER A O 1
ATOM 571 N N . LYS A 1 71 ? -14.560 -6.981 34.130 1.00 96.94 71 LYS A N 1
ATOM 572 C CA . LYS A 1 71 ? -14.295 -8.246 33.419 1.00 96.94 71 LYS A CA 1
ATOM 573 C C . LYS A 1 71 ? -14.724 -8.182 31.955 1.00 96.94 71 LYS A C 1
ATOM 575 O O . LYS A 1 71 ? -13.995 -8.649 31.078 1.00 96.94 71 LYS A O 1
ATOM 580 N N . LYS A 1 72 ? -15.891 -7.597 31.677 1.00 97.12 72 LYS A N 1
ATOM 581 C CA . LYS A 1 72 ? -16.408 -7.438 30.313 1.00 97.12 72 LYS A CA 1
ATOM 582 C C . LYS A 1 72 ? -15.539 -6.492 29.487 1.00 97.12 72 LYS A C 1
ATOM 584 O O . LYS A 1 72 ? -15.274 -6.777 28.320 1.00 97.12 72 LYS A O 1
ATOM 589 N N . GLU A 1 73 ? -15.093 -5.386 30.071 1.00 96.81 73 GLU A N 1
ATOM 590 C CA . GLU A 1 73 ? -14.171 -4.451 29.427 1.00 96.81 73 GLU A CA 1
ATOM 591 C C . GLU A 1 73 ? -12.814 -5.102 29.144 1.00 96.81 73 GLU A C 1
ATOM 593 O O . GLU A 1 73 ? -12.333 -5.044 28.013 1.00 96.81 73 GLU A O 1
ATOM 598 N N . ASN A 1 74 ? -12.258 -5.826 30.116 1.00 94.06 74 ASN A N 1
ATOM 599 C CA . ASN A 1 74 ? -10.999 -6.546 29.952 1.00 94.06 74 ASN A CA 1
ATOM 600 C C . ASN A 1 74 ? -11.085 -7.605 28.834 1.00 94.06 74 ASN A C 1
ATOM 602 O O . ASN A 1 74 ? -10.165 -7.756 28.033 1.00 94.06 74 ASN A O 1
ATOM 606 N N . GLY A 1 75 ? -12.235 -8.276 28.695 1.00 97.50 75 GLY A N 1
ATOM 607 C CA . GLY A 1 75 ? -12.500 -9.179 27.572 1.00 97.50 75 GLY A CA 1
ATOM 608 C C . GLY A 1 75 ? -12.460 -8.480 26.206 1.00 97.50 75 GLY A C 1
ATOM 609 O O . GLY A 1 75 ? -11.872 -9.007 25.261 1.00 97.50 75 GLY A O 1
ATOM 610 N N . LYS A 1 76 ? -13.028 -7.270 26.095 1.00 97.25 76 LYS A N 1
ATOM 611 C CA . LYS A 1 76 ? -12.962 -6.467 24.858 1.00 97.25 76 LYS A CA 1
ATOM 612 C C . LYS A 1 76 ? -11.532 -6.028 24.545 1.00 97.25 76 LYS A C 1
ATOM 614 O O . LYS A 1 76 ? -11.127 -6.067 23.383 1.00 97.25 76 LYS A O 1
ATOM 619 N N . LEU A 1 77 ? -10.774 -5.619 25.564 1.00 97.19 77 LEU A N 1
ATOM 620 C CA . LEU A 1 77 ? -9.371 -5.234 25.412 1.00 97.19 77 LEU A CA 1
ATOM 621 C C . LEU A 1 77 ? -8.522 -6.416 24.937 1.00 97.19 77 LEU A C 1
ATOM 623 O O . LEU A 1 77 ? -7.806 -6.272 23.951 1.00 97.19 77 LEU A O 1
ATOM 627 N N . CYS A 1 78 ? -8.691 -7.595 25.537 1.00 97.50 78 CYS A N 1
ATOM 628 C CA . CYS A 1 78 ? -7.991 -8.815 25.134 1.00 97.50 78 CYS A CA 1
ATOM 629 C C . CYS A 1 78 ? -8.292 -9.209 23.673 1.00 97.50 78 CYS A C 1
ATOM 631 O O . CYS A 1 78 ? -7.384 -9.527 22.906 1.00 97.50 78 CYS A O 1
ATOM 633 N N . GLN A 1 79 ? -9.553 -9.109 23.232 1.00 97.81 79 GLN A N 1
ATOM 634 C CA . GLN A 1 79 ? -9.913 -9.346 21.825 1.00 97.81 79 GLN A CA 1
ATOM 635 C C . GLN A 1 79 ? -9.251 -8.337 20.876 1.00 97.81 79 GLN A C 1
ATOM 637 O O . GLN A 1 79 ? -8.756 -8.710 19.809 1.00 97.81 79 GLN A O 1
ATOM 642 N N . ARG A 1 80 ? -9.217 -7.054 21.260 1.00 97.62 80 ARG A N 1
ATOM 643 C CA . ARG A 1 80 ? -8.561 -6.001 20.474 1.00 97.62 80 ARG A CA 1
ATOM 644 C C . ARG A 1 80 ? -7.050 -6.217 20.398 1.00 97.62 80 ARG A C 1
ATOM 646 O O . ARG A 1 80 ? -6.475 -6.047 19.326 1.00 97.62 80 ARG A O 1
ATOM 653 N N . GLU A 1 81 ? -6.422 -6.618 21.497 1.00 97.00 81 GLU A N 1
ATOM 654 C CA . GLU A 1 81 ? -5.001 -6.962 21.556 1.00 97.00 81 GLU A CA 1
ATOM 655 C C . GLU A 1 81 ? -4.680 -8.131 20.616 1.00 97.00 81 GLU A C 1
ATOM 657 O O . GLU A 1 81 ? -3.811 -8.006 19.753 1.00 97.00 81 GLU A O 1
ATOM 662 N N . GLN A 1 82 ? -5.470 -9.207 20.663 1.00 98.12 82 GLN A N 1
ATOM 663 C CA . GLN A 1 82 ? -5.311 -10.349 19.762 1.00 98.12 82 GLN A CA 1
ATOM 664 C C . GLN A 1 82 ? -5.473 -9.954 18.281 1.00 98.12 82 GLN A C 1
ATOM 666 O O . GLN A 1 82 ? -4.739 -10.431 17.409 1.00 98.12 82 GLN A O 1
ATOM 671 N N . GLN A 1 83 ? -6.413 -9.055 17.971 1.00 98.19 83 GLN A N 1
ATOM 672 C CA . GLN A 1 83 ? -6.590 -8.532 16.616 1.00 98.19 83 GLN A CA 1
ATOM 673 C C . GLN A 1 83 ? -5.373 -7.714 16.157 1.00 98.19 83 GLN A C 1
ATOM 675 O O . GLN A 1 83 ? -4.913 -7.875 15.023 1.00 98.19 83 GLN A O 1
ATOM 680 N N . LEU A 1 84 ? -4.827 -6.861 17.028 1.00 97.94 84 LEU A N 1
ATOM 681 C CA . LEU A 1 84 ? -3.626 -6.077 16.739 1.00 97.94 84 LEU A CA 1
ATOM 682 C C . LEU A 1 84 ? -2.401 -6.974 16.536 1.00 97.94 84 LEU A C 1
ATOM 684 O O . LEU A 1 84 ? -1.664 -6.769 15.573 1.00 97.94 84 LEU A O 1
ATOM 688 N N . GLU A 1 85 ? -2.216 -8.012 17.351 1.00 98.25 85 GLU A N 1
ATOM 689 C CA . GLU A 1 85 ? -1.138 -8.986 17.153 1.00 98.25 85 GLU A CA 1
ATOM 690 C C . GLU A 1 85 ? -1.225 -9.688 15.793 1.00 98.25 85 GLU A C 1
ATOM 692 O O . GLU A 1 85 ? -0.217 -9.857 15.099 1.00 98.25 85 GLU A O 1
ATOM 697 N N . ASN A 1 86 ? -2.430 -10.089 15.383 1.00 97.94 86 ASN A N 1
ATOM 698 C CA . ASN A 1 86 ? -2.651 -10.718 14.082 1.00 97.94 86 ASN A CA 1
ATOM 699 C C . ASN A 1 86 ? -2.334 -9.758 12.929 1.00 97.94 86 ASN A C 1
ATOM 701 O O . ASN A 1 86 ? -1.687 -10.156 11.953 1.00 97.94 86 ASN A O 1
ATOM 705 N N . ASN A 1 87 ? -2.713 -8.485 13.066 1.00 98.19 87 ASN A N 1
ATOM 706 C CA . ASN A 1 87 ? -2.378 -7.441 12.100 1.00 98.19 87 ASN A CA 1
ATOM 707 C C . ASN A 1 87 ? -0.864 -7.214 12.018 1.00 98.19 87 ASN A C 1
ATOM 709 O O . ASN A 1 87 ? -0.316 -7.160 10.917 1.00 98.19 87 ASN A O 1
ATOM 713 N N . ILE A 1 88 ? -0.166 -7.163 13.154 1.00 97.81 88 ILE A N 1
ATOM 714 C CA . ILE A 1 88 ? 1.297 -7.036 13.199 1.00 97.81 88 ILE A CA 1
ATOM 715 C C . ILE A 1 88 ? 1.956 -8.218 12.477 1.00 97.81 88 ILE A C 1
ATOM 717 O O . ILE A 1 88 ? 2.804 -8.012 11.608 1.00 97.81 88 ILE A O 1
ATOM 721 N N . LYS A 1 89 ? 1.527 -9.456 12.752 1.00 98.44 89 LYS A N 1
ATOM 722 C CA . LYS A 1 89 ? 2.042 -10.662 12.073 1.00 98.44 89 LYS A CA 1
ATOM 723 C C . LYS A 1 89 ? 1.769 -10.640 10.564 1.00 98.44 89 LYS A C 1
ATOM 725 O O . LYS A 1 89 ? 2.590 -11.111 9.774 1.00 98.44 89 LYS A O 1
ATOM 730 N N . ALA A 1 90 ? 0.623 -10.116 10.128 1.00 97.94 90 ALA A N 1
ATOM 731 C CA . ALA A 1 90 ? 0.316 -9.941 8.708 1.00 97.94 90 ALA A CA 1
ATOM 732 C C . ALA A 1 90 ? 1.234 -8.894 8.054 1.00 97.94 90 ALA A C 1
ATOM 734 O O . ALA A 1 90 ? 1.870 -9.190 7.042 1.00 97.94 90 ALA A O 1
ATOM 735 N N . LEU A 1 91 ? 1.387 -7.722 8.674 1.00 98.06 91 LEU A N 1
ATOM 736 C CA . LEU A 1 91 ? 2.258 -6.649 8.187 1.00 98.06 91 LEU A CA 1
ATOM 737 C C . LEU A 1 91 ? 3.728 -7.077 8.128 1.00 98.06 91 LEU A C 1
ATOM 739 O O . LEU A 1 91 ? 4.414 -6.786 7.151 1.00 98.06 91 LEU A O 1
ATOM 743 N N . GLN A 1 92 ? 4.208 -7.840 9.111 1.00 98.38 92 GLN A N 1
ATOM 744 C CA . GLN A 1 92 ? 5.557 -8.411 9.096 1.00 98.38 92 GLN A CA 1
ATOM 745 C C . GLN A 1 92 ? 5.777 -9.362 7.909 1.00 98.38 92 GLN A C 1
ATOM 747 O O . GLN A 1 92 ? 6.846 -9.344 7.292 1.00 98.38 92 GLN A O 1
ATOM 752 N N . ARG A 1 93 ? 4.771 -10.176 7.550 1.00 98.25 93 ARG A N 1
ATOM 753 C CA . ARG A 1 93 ? 4.827 -11.037 6.356 1.00 98.25 93 ARG A CA 1
ATOM 754 C C . ARG A 1 93 ? 4.866 -10.211 5.071 1.00 98.25 93 ARG A C 1
ATOM 756 O O . ARG A 1 93 ? 5.709 -10.493 4.220 1.00 98.25 93 ARG A O 1
ATOM 763 N N . CYS A 1 94 ? 4.029 -9.179 4.959 1.00 98.00 94 CYS A N 1
ATOM 764 C CA . CYS A 1 94 ? 4.049 -8.260 3.818 1.00 98.00 94 CYS A CA 1
ATOM 765 C C . CYS A 1 94 ? 5.416 -7.585 3.674 1.00 98.00 94 CYS A C 1
ATOM 767 O O . CYS A 1 94 ? 6.036 -7.685 2.621 1.00 98.00 94 CYS A O 1
ATOM 769 N N . LEU A 1 95 ? 5.952 -7.014 4.756 1.00 97.88 95 LEU A N 1
ATOM 770 C CA . LEU A 1 95 ? 7.268 -6.374 4.758 1.00 97.88 95 LEU A CA 1
ATOM 771 C C . LEU A 1 95 ? 8.383 -7.336 4.321 1.00 97.88 95 LEU A C 1
ATOM 773 O O . LEU A 1 95 ? 9.282 -6.958 3.572 1.00 97.88 95 LEU A O 1
ATOM 777 N N . LYS A 1 96 ? 8.339 -8.596 4.772 1.00 98.38 96 LYS A N 1
ATOM 778 C CA . LYS A 1 96 ? 9.308 -9.621 4.360 1.00 98.38 96 LYS A CA 1
ATOM 779 C C . LYS A 1 96 ? 9.209 -9.936 2.865 1.00 98.38 96 LYS A C 1
ATOM 781 O O . LYS A 1 96 ? 10.243 -10.169 2.240 1.00 98.38 96 LYS A O 1
ATOM 786 N N . ASN A 1 97 ? 8.002 -9.967 2.306 1.00 97.00 97 ASN A N 1
ATOM 787 C CA . ASN A 1 97 ? 7.795 -10.195 0.877 1.00 97.00 97 ASN A CA 1
ATOM 788 C C . ASN A 1 97 ? 8.276 -9.001 0.048 1.00 97.00 97 ASN A C 1
ATOM 790 O O . ASN A 1 97 ? 9.065 -9.206 -0.870 1.00 97.00 97 ASN A O 1
ATOM 794 N N . GLU A 1 98 ? 7.923 -7.775 0.436 1.00 96.50 98 GLU A N 1
ATOM 795 C CA . GLU A 1 98 ? 8.396 -6.554 -0.229 1.00 96.50 98 GLU A CA 1
ATOM 796 C C . GLU A 1 98 ? 9.927 -6.471 -0.238 1.00 96.50 98 GLU A C 1
ATOM 798 O O . GLU A 1 98 ? 10.534 -6.233 -1.279 1.00 96.50 98 GLU A O 1
ATOM 803 N N . LYS A 1 99 ? 10.595 -6.796 0.879 1.00 98.12 99 LYS A N 1
ATOM 804 C CA . LYS A 1 99 ? 12.069 -6.869 0.923 1.00 98.12 99 LYS A CA 1
ATOM 805 C C . LYS A 1 99 ? 12.650 -7.858 -0.095 1.00 98.12 99 LYS A C 1
ATOM 807 O O . LYS A 1 99 ? 13.694 -7.586 -0.686 1.00 98.12 99 LYS A O 1
ATOM 812 N N . LYS A 1 100 ? 12.000 -9.008 -0.306 1.00 98.12 100 LYS A N 1
ATOM 813 C CA . LYS A 1 100 ? 12.437 -9.994 -1.308 1.00 98.12 100 LYS A CA 1
ATOM 814 C C . LYS A 1 100 ? 12.214 -9.490 -2.731 1.00 98.12 100 LYS A C 1
ATOM 816 O O . LYS A 1 100 ? 13.080 -9.714 -3.573 1.00 98.12 100 LYS A O 1
ATOM 821 N N . GLU A 1 101 ? 11.091 -8.831 -3.002 1.00 97.88 101 GLU A N 1
ATOM 822 C CA . GLU A 1 101 ? 10.812 -8.265 -4.325 1.00 97.88 101 GLU A CA 1
ATOM 823 C C . GLU A 1 101 ? 11.764 -7.118 -4.661 1.00 97.88 101 GLU A C 1
ATOM 825 O O . GLU A 1 101 ? 12.350 -7.118 -5.742 1.00 97.88 101 GLU A O 1
ATOM 830 N N . VAL A 1 102 ? 12.048 -6.226 -3.708 1.00 98.19 102 VAL A N 1
ATOM 831 C CA . VAL A 1 102 ? 13.084 -5.193 -3.865 1.00 98.19 102 VAL A CA 1
ATOM 832 C C . VAL A 1 102 ? 14.433 -5.828 -4.205 1.00 98.19 102 VAL A C 1
ATOM 834 O O . VAL A 1 102 ? 15.066 -5.426 -5.179 1.00 98.19 102 VAL A O 1
ATOM 837 N N . GLN A 1 103 ? 14.852 -6.875 -3.484 1.00 97.94 103 GLN A N 1
ATOM 838 C CA . GLN A 1 103 ? 16.111 -7.563 -3.783 1.00 97.94 103 GLN A CA 1
ATOM 839 C C . GLN A 1 103 ? 16.121 -8.196 -5.186 1.00 97.94 103 GLN A C 1
ATOM 841 O O . GLN A 1 103 ? 17.134 -8.136 -5.886 1.00 97.94 103 GLN A O 1
ATOM 846 N N . LYS A 1 104 ? 15.008 -8.797 -5.624 1.00 98.19 104 LYS A N 1
ATOM 847 C CA . LYS A 1 104 ? 14.881 -9.348 -6.982 1.00 98.19 104 LYS A CA 1
ATOM 848 C C . LYS A 1 104 ? 14.994 -8.253 -8.040 1.00 98.19 104 LYS A C 1
ATOM 850 O O . LYS A 1 104 ? 15.744 -8.421 -8.999 1.00 98.19 104 LYS A O 1
ATOM 855 N N . LEU A 1 105 ? 14.295 -7.134 -7.858 1.00 97.88 105 LEU A N 1
ATOM 856 C CA . LEU A 1 105 ? 14.347 -5.995 -8.774 1.00 97.88 105 LEU A CA 1
ATOM 857 C C . LEU A 1 105 ? 15.752 -5.389 -8.833 1.00 97.88 105 LEU A C 1
ATOM 859 O O . LEU A 1 105 ? 16.253 -5.129 -9.926 1.00 97.88 105 LEU A O 1
ATOM 863 N N . GLN A 1 106 ? 16.431 -5.259 -7.692 1.00 98.31 106 GLN A N 1
ATOM 864 C CA . GLN A 1 106 ? 17.827 -4.825 -7.623 1.00 98.31 106 GLN A CA 1
ATOM 865 C C . GLN A 1 106 ? 18.734 -5.734 -8.468 1.00 98.31 106 GLN A C 1
ATOM 867 O O . GLN A 1 106 ? 19.526 -5.250 -9.278 1.00 98.31 106 GLN A O 1
ATOM 872 N N . ASN A 1 107 ? 18.574 -7.056 -8.339 1.00 97.12 107 ASN A N 1
ATOM 873 C CA . ASN A 1 107 ? 19.341 -8.031 -9.116 1.00 97.12 107 ASN A CA 1
ATOM 874 C C . ASN A 1 107 ? 19.052 -7.920 -10.624 1.00 97.12 107 ASN A C 1
ATOM 876 O O . ASN A 1 107 ? 19.979 -7.994 -11.433 1.00 97.12 107 ASN A O 1
ATOM 880 N N . ILE A 1 108 ? 17.791 -7.700 -11.012 1.00 98.12 108 ILE A N 1
ATOM 881 C CA . ILE A 1 108 ? 17.400 -7.478 -12.413 1.00 98.12 108 ILE A CA 1
ATOM 882 C C . ILE A 1 108 ? 18.047 -6.203 -12.960 1.00 98.12 108 ILE A C 1
ATOM 884 O O . ILE A 1 108 ? 18.586 -6.228 -14.065 1.00 98.12 108 ILE A O 1
ATOM 888 N N . ILE A 1 109 ? 18.046 -5.105 -12.199 1.00 97.44 109 ILE A N 1
ATOM 889 C CA . ILE A 1 109 ? 18.676 -3.838 -12.602 1.00 97.44 109 ILE A CA 1
ATOM 890 C C . ILE A 1 109 ? 20.178 -4.034 -12.833 1.00 97.44 109 ILE A C 1
ATOM 892 O O . ILE A 1 109 ? 20.685 -3.653 -13.889 1.00 97.44 109 ILE A O 1
ATOM 896 N N . VAL A 1 110 ? 20.883 -4.678 -11.897 1.00 97.06 110 VAL A N 1
ATOM 897 C CA . VAL A 1 110 ? 22.326 -4.962 -12.022 1.00 97.06 110 VAL A CA 1
ATOM 898 C C . VAL A 1 110 ? 22.614 -5.863 -13.228 1.00 97.06 110 VAL A C 1
ATOM 900 O O . VAL A 1 110 ? 23.528 -5.591 -14.014 1.00 97.06 110 VAL A O 1
ATOM 903 N N . SER A 1 111 ? 21.808 -6.911 -13.421 1.00 96.75 111 SER A N 1
ATOM 904 C CA . SER A 1 111 ? 21.915 -7.808 -14.576 1.00 96.75 111 SER A CA 1
ATOM 905 C C . SER A 1 111 ? 21.719 -7.047 -15.892 1.00 96.75 111 SER A C 1
ATOM 907 O O . SER A 1 111 ? 22.541 -7.143 -16.807 1.00 96.75 111 SER A O 1
ATOM 909 N N . ARG A 1 112 ? 20.687 -6.200 -15.961 1.00 97.44 112 ARG A N 1
ATOM 910 C CA . ARG A 1 112 ? 20.357 -5.395 -17.139 1.00 97.44 112 ARG A CA 1
ATOM 911 C C . ARG A 1 112 ? 21.430 -4.352 -17.449 1.00 97.44 112 ARG A C 1
ATOM 913 O O . ARG A 1 112 ? 21.806 -4.202 -18.609 1.00 97.44 112 ARG A O 1
ATOM 920 N N . ALA A 1 113 ? 21.980 -3.681 -16.438 1.00 96.06 113 ALA A N 1
ATOM 921 C CA . ALA A 1 113 ? 23.111 -2.768 -16.605 1.00 96.06 113 ALA A CA 1
ATOM 922 C C . ALA A 1 113 ? 24.335 -3.492 -17.194 1.00 96.06 113 ALA A C 1
ATOM 924 O O . ALA A 1 113 ? 24.966 -3.002 -18.133 1.00 96.06 113 ALA A O 1
ATOM 925 N N . THR A 1 114 ? 24.621 -4.705 -16.712 1.00 96.25 114 THR A N 1
ATOM 926 C CA . THR A 1 114 ? 25.707 -5.550 -17.236 1.00 96.25 114 THR A CA 1
ATOM 927 C C . THR A 1 114 ? 25.456 -5.947 -18.694 1.00 96.25 114 THR A C 1
ATOM 929 O O . THR A 1 114 ? 26.361 -5.871 -19.529 1.00 96.25 114 THR A O 1
ATOM 932 N N . GLN A 1 115 ? 24.220 -6.321 -19.032 1.00 96.31 115 GLN A N 1
ATOM 933 C CA . GLN A 1 115 ? 23.821 -6.655 -20.400 1.00 96.31 115 GLN A CA 1
ATOM 934 C C . GLN A 1 115 ? 23.979 -5.462 -21.354 1.00 96.31 115 GLN A C 1
ATOM 936 O O . GLN A 1 115 ? 24.557 -5.621 -22.433 1.00 96.31 115 GLN A O 1
ATOM 941 N N . TYR A 1 116 ? 23.524 -4.270 -20.953 1.00 96.81 116 TYR A N 1
ATOM 942 C CA . TYR A 1 116 ? 23.693 -3.048 -21.742 1.00 96.81 116 TYR A CA 1
ATOM 943 C C . TYR A 1 116 ? 25.166 -2.710 -21.958 1.00 96.81 116 TYR A C 1
ATOM 945 O O . TYR A 1 116 ? 25.564 -2.470 -23.095 1.00 96.81 116 TYR A O 1
ATOM 953 N N . ASN A 1 117 ? 25.992 -2.782 -20.912 1.00 96.31 117 ASN A N 1
ATOM 954 C CA . ASN A 1 117 ? 27.431 -2.545 -21.021 1.00 96.31 117 ASN A CA 1
ATOM 955 C C . ASN A 1 117 ? 28.095 -3.521 -22.011 1.00 96.31 117 ASN A C 1
ATOM 957 O O . ASN A 1 117 ? 28.887 -3.126 -22.865 1.00 96.31 117 ASN A O 1
ATOM 961 N N . ASN A 1 118 ? 27.725 -4.803 -21.960 1.00 97.62 118 ASN A N 1
ATOM 962 C CA . ASN A 1 118 ? 28.234 -5.807 -22.895 1.00 97.62 118 ASN A CA 1
ATOM 963 C C . ASN A 1 118 ? 27.804 -5.535 -24.345 1.00 97.62 118 ASN A C 1
ATOM 965 O O . ASN A 1 118 ? 28.610 -5.704 -25.261 1.00 97.62 118 ASN A O 1
ATOM 969 N N . SER A 1 119 ? 26.557 -5.109 -24.561 1.00 96.44 119 SER A N 1
ATOM 970 C CA . SER A 1 119 ? 26.060 -4.705 -25.882 1.00 96.44 119 SER A CA 1
ATOM 971 C C . SER A 1 119 ? 26.791 -3.467 -26.403 1.00 96.44 119 SER A C 1
ATOM 973 O O . SER A 1 119 ? 27.232 -3.453 -27.553 1.00 96.44 119 SER A O 1
ATOM 975 N N . MET A 1 120 ? 26.987 -2.465 -25.544 1.00 95.94 120 MET A N 1
ATOM 976 C CA . MET A 1 120 ? 27.703 -1.237 -25.880 1.00 95.94 120 MET A CA 1
ATOM 977 C C . MET A 1 120 ? 29.146 -1.539 -26.293 1.00 95.94 120 MET A C 1
ATOM 979 O O . MET A 1 120 ? 29.556 -1.169 -27.388 1.00 95.94 120 MET A O 1
ATOM 983 N N . LYS A 1 121 ? 29.869 -2.356 -25.515 1.00 97.88 121 LYS A N 1
ATOM 984 C CA . LYS A 1 121 ? 31.230 -2.806 -25.858 1.00 97.88 121 LYS A CA 1
ATOM 985 C C . LYS A 1 121 ? 31.301 -3.576 -27.178 1.00 97.88 121 LYS A C 1
ATOM 987 O O . LYS A 1 121 ? 32.312 -3.518 -27.871 1.00 97.88 121 LYS A O 1
ATOM 992 N N . ARG A 1 122 ? 30.266 -4.344 -27.547 1.00 97.06 122 ARG A N 1
ATOM 993 C CA . ARG A 1 122 ? 30.215 -4.997 -28.871 1.00 97.06 122 ARG A CA 1
ATOM 994 C C . ARG A 1 122 ? 30.078 -3.959 -29.983 1.00 97.06 122 ARG A C 1
ATOM 996 O O . ARG A 1 122 ? 30.824 -4.041 -30.954 1.00 97.06 122 ARG A O 1
ATOM 1003 N N . LYS A 1 123 ? 29.189 -2.978 -29.811 1.00 96.56 123 LYS A N 1
ATOM 1004 C CA . LYS A 1 123 ? 28.988 -1.887 -30.774 1.00 96.56 123 LYS A CA 1
ATOM 1005 C C . LYS A 1 123 ? 30.225 -1.009 -30.927 1.00 96.56 123 LYS A C 1
ATOM 1007 O O . LYS A 1 123 ? 30.593 -0.693 -32.051 1.00 96.56 123 LYS A O 1
ATOM 1012 N N . GLU A 1 124 ? 30.921 -0.709 -29.836 1.00 96.50 124 GLU A N 1
ATOM 1013 C CA . GLU A 1 124 ? 32.208 -0.007 -29.871 1.00 96.50 124 GLU A CA 1
ATOM 1014 C C . GLU A 1 124 ? 33.246 -0.771 -30.700 1.00 96.50 124 GLU A C 1
ATOM 1016 O O . GLU A 1 124 ? 33.897 -0.183 -31.556 1.00 96.50 124 GLU A O 1
ATOM 1021 N N . ARG A 1 125 ? 33.358 -2.097 -30.529 1.00 96.69 125 ARG A N 1
ATOM 1022 C CA . ARG A 1 125 ? 34.276 -2.915 -31.344 1.00 96.69 125 ARG A CA 1
ATOM 1023 C C . ARG A 1 125 ? 33.891 -2.941 -32.822 1.00 96.69 125 ARG A C 1
ATOM 1025 O O . ARG A 1 125 ? 34.776 -2.901 -33.670 1.00 96.69 125 ARG A O 1
ATOM 1032 N N . GLU A 1 126 ? 32.601 -3.030 -33.144 1.00 96.56 126 GLU A N 1
ATOM 1033 C CA . GLU A 1 126 ? 32.116 -2.943 -34.531 1.00 96.56 126 GLU A CA 1
ATOM 1034 C C . GLU A 1 126 ? 32.452 -1.584 -35.151 1.00 96.56 126 GLU A C 1
ATOM 1036 O O . GLU A 1 126 ? 32.954 -1.529 -36.273 1.00 96.56 126 GLU A O 1
ATOM 1041 N N . PHE A 1 127 ? 32.250 -0.501 -34.400 1.00 96.38 127 PHE A N 1
ATOM 1042 C CA . PHE A 1 127 ? 32.593 0.847 -34.832 1.00 96.38 127 PHE A CA 1
ATOM 1043 C C . PHE A 1 127 ? 34.102 1.011 -35.051 1.00 96.38 127 PHE A C 1
ATOM 1045 O O . PHE A 1 127 ? 34.509 1.548 -36.078 1.00 96.38 127 PHE A O 1
ATOM 1052 N N . SER A 1 128 ? 34.938 0.489 -34.147 1.00 96.56 128 SER A N 1
ATOM 1053 C CA . SER A 1 128 ? 36.395 0.483 -34.322 1.00 96.56 128 SER A CA 1
ATOM 1054 C C . SER A 1 128 ? 36.820 -0.260 -35.589 1.00 96.56 128 SER A C 1
ATOM 1056 O O . SER A 1 128 ? 37.601 0.284 -36.363 1.00 96.56 128 SER A O 1
ATOM 1058 N N . ARG A 1 129 ? 36.251 -1.444 -35.868 1.00 97.69 129 ARG A N 1
ATOM 1059 C CA . ARG A 1 129 ? 36.531 -2.191 -37.111 1.00 97.69 129 ARG A CA 1
ATOM 1060 C C . ARG A 1 129 ? 36.107 -1.420 -38.358 1.00 97.69 129 ARG A C 1
ATOM 1062 O O . ARG A 1 129 ? 36.836 -1.402 -39.344 1.00 97.69 129 ARG A O 1
ATOM 1069 N N . LEU A 1 130 ? 34.936 -0.784 -38.330 1.00 97.44 130 LEU A N 1
ATOM 1070 C CA . LEU A 1 130 ? 34.448 0.001 -39.465 1.00 97.44 130 LEU A CA 1
ATOM 1071 C C . LEU A 1 130 ? 35.331 1.231 -39.707 1.00 97.44 130 LEU A C 1
ATOM 1073 O O . LEU A 1 130 ? 35.640 1.560 -40.850 1.00 97.44 130 LEU A O 1
ATOM 1077 N N . LYS A 1 131 ? 35.783 1.876 -38.628 1.00 97.06 131 LYS A N 1
ATOM 1078 C CA . LYS A 1 131 ? 36.730 2.990 -38.680 1.00 97.06 131 LYS A CA 1
ATOM 1079 C C . LYS A 1 131 ? 38.080 2.556 -39.259 1.00 97.06 131 LYS A C 1
ATOM 1081 O O . LYS A 1 131 ? 38.621 3.264 -40.103 1.00 97.06 131 LYS A O 1
ATOM 1086 N N . GLU A 1 132 ? 38.603 1.400 -38.853 1.00 96.44 132 GLU A N 1
ATOM 1087 C CA . GLU A 1 132 ? 39.817 0.810 -39.435 1.00 96.44 132 GLU A CA 1
ATOM 1088 C C . GLU A 1 132 ? 39.640 0.505 -40.926 1.00 96.44 132 GLU A C 1
ATOM 1090 O O . GLU A 1 132 ? 40.489 0.888 -41.726 1.00 96.44 132 GLU A O 1
ATOM 1095 N N . HIS A 1 133 ? 38.513 -0.093 -41.323 1.00 96.50 133 HIS A N 1
ATOM 1096 C CA . HIS A 1 133 ? 38.215 -0.378 -42.728 1.00 96.50 133 HIS A CA 1
ATOM 1097 C C . HIS A 1 133 ? 38.126 0.901 -43.573 1.00 96.50 133 HIS A C 1
ATOM 1099 O O . HIS A 1 133 ? 38.681 0.966 -44.667 1.00 96.50 133 HIS A O 1
ATOM 1105 N N . LEU A 1 134 ? 37.476 1.948 -43.055 1.00 95.00 134 LEU A N 1
ATOM 1106 C CA . LEU A 1 134 ? 37.418 3.250 -43.717 1.00 95.00 134 LEU A CA 1
ATOM 1107 C C . LEU A 1 134 ? 38.813 3.866 -43.866 1.00 95.00 134 LEU A C 1
ATOM 1109 O O . LEU A 1 134 ? 39.152 4.356 -44.941 1.00 95.00 134 LEU A O 1
ATOM 1113 N N . ASN A 1 135 ? 39.629 3.823 -42.811 1.00 93.94 135 ASN A N 1
ATOM 1114 C CA . ASN A 1 135 ? 41.003 4.314 -42.864 1.00 93.94 135 ASN A CA 1
ATOM 1115 C C . ASN A 1 135 ? 41.831 3.546 -43.901 1.00 93.94 135 ASN A C 1
ATOM 1117 O O . ASN A 1 135 ? 42.541 4.185 -44.674 1.00 93.94 135 ASN A O 1
ATOM 1121 N N . GLN A 1 136 ? 41.687 2.218 -43.970 1.00 94.94 136 GLN A N 1
ATOM 1122 C CA . GLN A 1 136 ? 42.351 1.389 -44.976 1.00 94.94 136 GLN A CA 1
ATOM 1123 C C . GLN A 1 136 ? 41.927 1.779 -46.399 1.00 94.94 136 GLN A C 1
ATOM 1125 O O . GLN A 1 136 ? 42.771 1.956 -47.269 1.00 94.94 136 GLN A O 1
ATOM 1130 N N . LEU A 1 137 ? 40.631 1.995 -46.644 1.00 93.56 137 LEU A N 1
ATOM 1131 C CA . LEU A 1 137 ? 40.150 2.459 -47.950 1.00 93.56 137 LEU A CA 1
ATOM 1132 C C . LEU A 1 137 ? 40.691 3.850 -48.311 1.00 93.56 137 LEU A C 1
ATOM 1134 O O . LEU A 1 137 ? 40.978 4.122 -49.478 1.00 93.56 137 LEU A O 1
ATOM 1138 N N . LEU A 1 138 ? 40.837 4.743 -47.329 1.00 90.62 138 LEU A N 1
ATOM 1139 C CA . LEU A 1 138 ? 41.422 6.067 -47.542 1.00 90.62 138 LEU A CA 1
ATOM 1140 C C . LEU A 1 138 ? 42.919 5.987 -47.873 1.00 90.62 138 LEU A C 1
ATOM 1142 O O . LEU A 1 138 ? 43.369 6.705 -48.770 1.00 90.62 138 LEU A O 1
ATOM 1146 N N . THR A 1 139 ? 43.683 5.116 -47.203 1.00 90.56 139 THR A N 1
ATOM 1147 C CA . THR A 1 139 ? 45.098 4.874 -47.532 1.00 90.56 139 THR A CA 1
ATOM 1148 C C . THR A 1 139 ? 45.244 4.199 -48.888 1.00 90.56 139 THR A C 1
ATOM 1150 O O . THR A 1 139 ? 45.998 4.692 -49.720 1.00 90.56 139 THR A O 1
ATOM 1153 N N . ASP A 1 140 ? 44.446 3.171 -49.178 1.00 88.31 140 ASP A N 1
ATOM 1154 C CA . ASP A 1 140 ? 44.470 2.473 -50.465 1.00 88.31 140 ASP A CA 1
ATOM 1155 C C . ASP A 1 140 ? 44.118 3.423 -51.610 1.00 88.31 140 ASP A C 1
ATOM 1157 O O . ASP A 1 140 ? 44.749 3.385 -52.661 1.00 88.31 140 ASP A O 1
ATOM 1161 N N . LYS A 1 141 ? 43.160 4.339 -51.416 1.00 85.81 141 LYS A N 1
ATOM 1162 C CA . LYS A 1 141 ? 42.836 5.381 -52.401 1.00 85.81 141 LYS A CA 1
ATOM 1163 C C . LYS A 1 141 ? 44.000 6.350 -52.616 1.00 85.81 141 LYS A C 1
ATOM 1165 O O . LYS A 1 141 ? 44.235 6.764 -53.752 1.00 85.81 141 LYS A O 1
ATOM 1170 N N . LYS A 1 142 ? 44.722 6.726 -51.556 1.00 84.69 142 LYS A N 1
ATOM 1171 C CA . LYS A 1 142 ? 45.921 7.572 -51.659 1.00 84.69 142 LYS A CA 1
ATOM 1172 C C . LYS A 1 142 ? 47.034 6.846 -52.419 1.00 84.69 142 LYS A C 1
ATOM 1174 O O . LYS A 1 142 ? 47.604 7.430 -53.334 1.00 84.69 142 LYS A O 1
ATOM 1179 N N . ASP A 1 143 ? 47.266 5.576 -52.113 1.00 79.94 143 ASP A N 1
ATOM 1180 C CA . ASP A 1 143 ? 48.278 4.746 -52.767 1.00 79.94 143 ASP A CA 1
ATOM 1181 C C . ASP A 1 143 ? 47.892 4.396 -54.208 1.00 79.94 143 ASP A C 1
ATOM 1183 O O . ASP A 1 143 ? 48.755 4.304 -55.071 1.00 79.94 143 ASP A O 1
ATOM 1187 N N . MET A 1 144 ? 46.601 4.219 -54.507 1.00 77.12 144 MET A N 1
ATOM 1188 C CA . MET A 1 144 ? 46.090 4.046 -55.871 1.00 77.12 144 MET A CA 1
ATOM 1189 C C . MET A 1 144 ? 46.205 5.331 -56.678 1.00 77.12 144 MET A C 1
ATOM 1191 O O . MET A 1 144 ? 46.570 5.268 -57.845 1.00 77.12 144 MET A O 1
ATOM 1195 N N . LYS A 1 145 ? 45.958 6.496 -56.071 1.00 78.94 145 LYS A N 1
ATOM 1196 C CA . LYS A 1 145 ? 46.224 7.788 -56.708 1.00 78.94 145 LYS A CA 1
ATOM 1197 C C . LYS A 1 145 ? 47.718 7.945 -57.012 1.00 78.94 145 LYS A C 1
ATOM 1199 O O . LYS A 1 145 ? 48.058 8.265 -58.142 1.00 78.94 145 LYS A O 1
ATOM 1204 N N . GLN A 1 146 ? 48.595 7.627 -56.059 1.00 72.62 146 GLN A N 1
ATOM 1205 C CA . GLN A 1 146 ? 50.048 7.637 -56.268 1.00 72.62 146 GLN A CA 1
ATOM 1206 C C . GLN A 1 146 ? 50.488 6.613 -57.328 1.00 72.62 146 GLN A C 1
ATOM 1208 O O . GLN A 1 146 ? 51.290 6.936 -58.198 1.00 72.62 146 GLN A O 1
ATOM 1213 N N . ARG A 1 147 ? 49.918 5.400 -57.325 1.00 65.69 147 ARG A N 1
ATOM 1214 C CA . ARG A 1 147 ? 50.170 4.381 -58.354 1.00 65.69 147 ARG A CA 1
ATOM 1215 C C . ARG A 1 147 ? 49.680 4.815 -59.729 1.00 65.69 147 ARG A C 1
ATOM 1217 O O . ARG A 1 147 ? 50.405 4.634 -60.695 1.00 65.69 147 ARG A O 1
ATOM 1224 N N . MET A 1 148 ? 48.496 5.409 -59.832 1.00 61.53 148 MET A N 1
ATOM 1225 C CA . MET A 1 148 ? 47.940 5.927 -61.085 1.00 61.53 148 MET A CA 1
ATOM 1226 C C . MET A 1 148 ? 48.753 7.122 -61.606 1.00 61.53 148 MET A C 1
ATOM 1228 O O . MET A 1 148 ? 48.982 7.225 -62.806 1.00 61.53 148 MET A O 1
ATOM 1232 N N . GLU A 1 149 ? 49.279 7.966 -60.717 1.00 63.50 149 GLU A N 1
ATOM 1233 C CA . GLU A 1 149 ? 50.251 9.012 -61.061 1.00 63.50 149 GLU A CA 1
ATOM 1234 C C . GLU A 1 149 ? 51.568 8.414 -61.599 1.00 63.50 149 GLU A C 1
ATOM 1236 O O . GLU A 1 149 ? 52.141 8.974 -62.530 1.00 63.50 149 GLU A O 1
ATOM 1241 N N . THR A 1 150 ? 52.004 7.242 -61.113 1.00 59.50 150 THR A N 1
ATOM 1242 C CA . THR A 1 150 ? 53.160 6.505 -61.675 1.00 59.50 150 THR A CA 1
ATOM 1243 C C . THR A 1 150 ? 52.846 5.666 -62.927 1.00 59.50 150 THR A C 1
ATOM 1245 O O . THR A 1 150 ? 53.745 5.418 -63.723 1.00 59.50 150 THR A O 1
ATOM 1248 N N . LEU A 1 151 ? 51.589 5.239 -63.121 1.00 52.31 151 LEU A N 1
ATOM 1249 C CA . LEU A 1 151 ? 51.107 4.382 -64.222 1.00 52.31 151 LEU A CA 1
ATOM 1250 C C . LEU A 1 151 ? 50.493 5.165 -65.389 1.00 52.31 151 LEU A C 1
ATOM 1252 O O . LEU A 1 151 ? 50.086 4.562 -66.376 1.00 52.31 151 LEU A O 1
ATOM 1256 N N . ASN A 1 152 ? 50.501 6.501 -65.350 1.00 49.44 152 ASN A N 1
ATOM 1257 C CA . ASN A 1 152 ? 50.174 7.359 -66.499 1.00 49.44 152 ASN A CA 1
ATOM 1258 C C . ASN A 1 152 ? 51.243 7.333 -67.619 1.00 49.44 152 ASN A C 1
ATOM 1260 O O . ASN A 1 152 ? 51.368 8.266 -68.407 1.00 49.44 152 ASN A O 1
ATOM 1264 N N . TYR A 1 153 ? 51.977 6.226 -67.715 1.00 48.50 153 TYR A N 1
ATOM 1265 C CA . TYR A 1 153 ? 52.494 5.660 -68.949 1.00 48.50 153 TYR A CA 1
ATOM 1266 C C . TYR A 1 153 ? 52.070 4.190 -68.967 1.00 48.50 153 TYR A C 1
ATOM 1268 O O . TYR A 1 153 ? 52.720 3.370 -68.327 1.00 48.50 153 TYR A O 1
ATOM 1276 N N . VAL A 1 154 ? 50.964 3.880 -69.648 1.00 39.25 154 VAL A N 1
ATOM 1277 C CA . VAL A 1 154 ? 50.709 2.669 -70.457 1.00 39.25 154 VAL A CA 1
ATOM 1278 C C . VAL A 1 154 ? 49.196 2.471 -70.632 1.00 39.25 154 VAL A C 1
ATOM 1280 O O . VAL A 1 154 ? 48.375 2.660 -69.740 1.00 39.25 154 VAL A O 1
ATOM 1283 N N . GLU A 1 155 ? 48.869 2.160 -71.875 1.00 39.84 155 GLU A N 1
ATOM 1284 C CA . GLU A 1 155 ? 47.596 2.182 -72.575 1.00 39.84 155 GLU A CA 1
ATOM 1285 C C . GLU A 1 155 ? 46.802 0.871 -72.421 1.00 39.84 155 GLU A C 1
ATOM 1287 O O . GLU A 1 155 ? 47.362 -0.182 -72.699 1.00 39.84 155 GLU A O 1
ATOM 1292 N N . ARG A 1 156 ? 45.497 0.992 -72.088 1.00 46.09 156 ARG A N 1
ATOM 1293 C CA . ARG A 1 156 ? 44.359 0.047 -72.307 1.00 46.09 156 ARG A CA 1
ATOM 1294 C C . ARG A 1 156 ? 44.546 -1.399 -71.746 1.00 46.09 156 ARG A C 1
ATOM 1296 O O . ARG A 1 156 ? 45.635 -1.812 -71.402 1.00 46.09 156 ARG A O 1
ATOM 1303 N N . SER A 1 157 ? 43.543 -2.237 -71.477 1.00 39.81 157 SER A N 1
ATOM 1304 C CA . SER A 1 157 ? 42.224 -2.449 -72.072 1.00 39.81 157 SER A CA 1
ATOM 1305 C C . SER A 1 157 ? 41.322 -3.259 -71.121 1.00 39.81 157 SER A C 1
ATOM 1307 O O . SER A 1 157 ? 41.802 -4.027 -70.293 1.00 39.81 157 SER A O 1
ATOM 1309 N N . ASP A 1 158 ? 40.027 -3.149 -71.398 1.00 34.06 158 ASP A N 1
ATOM 1310 C CA . ASP A 1 158 ? 38.995 -4.186 -71.346 1.00 34.06 158 ASP A CA 1
ATOM 1311 C C . ASP A 1 158 ? 38.180 -4.530 -70.088 1.00 34.06 158 ASP A C 1
ATOM 1313 O O . ASP A 1 158 ? 38.626 -4.728 -68.960 1.00 34.06 158 ASP A O 1
ATOM 1317 N N . ASP A 1 159 ? 36.898 -4.590 -70.437 1.00 48.19 159 ASP A N 1
ATOM 1318 C CA . ASP A 1 159 ? 35.646 -4.798 -69.745 1.00 48.19 159 ASP A CA 1
ATOM 1319 C C . ASP A 1 159 ? 35.468 -6.266 -69.344 1.00 48.19 159 ASP A C 1
ATOM 1321 O O . ASP A 1 159 ? 35.680 -7.164 -70.158 1.00 48.19 159 ASP A O 1
ATOM 1325 N N . SER A 1 160 ? 35.019 -6.524 -68.114 1.00 42.56 160 SER A N 1
ATOM 1326 C CA . SER A 1 160 ? 34.261 -7.740 -67.812 1.00 42.56 160 SER A CA 1
ATOM 1327 C C . SER A 1 160 ? 33.609 -7.681 -66.427 1.00 42.56 160 SER A C 1
ATOM 1329 O O . SER A 1 160 ? 34.267 -7.525 -65.400 1.00 42.56 160 SER A O 1
ATOM 1331 N N . GLN A 1 161 ? 32.305 -7.970 -66.430 1.00 41.81 161 GLN A N 1
ATOM 1332 C CA . GLN A 1 161 ? 31.561 -8.659 -65.368 1.00 41.81 161 GLN A CA 1
ATOM 1333 C C . GLN A 1 161 ? 30.791 -7.806 -64.345 1.00 41.81 161 GLN A C 1
ATOM 1335 O O . GLN A 1 161 ? 31.129 -7.698 -63.169 1.00 41.81 161 GLN A O 1
ATOM 1340 N N . ARG A 1 162 ? 29.603 -7.344 -64.760 1.00 46.19 162 ARG A N 1
ATOM 1341 C CA . ARG A 1 162 ? 28.471 -7.099 -63.847 1.00 46.19 162 ARG A CA 1
ATOM 1342 C C . ARG A 1 162 ? 27.194 -7.760 -64.359 1.00 46.19 162 ARG A C 1
ATOM 1344 O O . ARG A 1 162 ? 26.406 -7.150 -65.076 1.00 46.19 162 ARG A O 1
ATOM 1351 N N . ARG A 1 163 ? 26.966 -9.012 -63.955 1.00 51.81 163 ARG A N 1
ATOM 1352 C CA . ARG A 1 163 ? 25.642 -9.658 -63.973 1.00 51.81 163 ARG A CA 1
ATOM 1353 C C . ARG A 1 163 ? 25.483 -10.587 -62.765 1.00 51.81 163 ARG A C 1
ATOM 1355 O O . ARG A 1 163 ? 25.707 -11.783 -62.865 1.00 51.81 163 ARG A O 1
ATOM 1362 N N . SER A 1 164 ? 25.059 -10.026 -61.636 1.00 52.25 164 SER A N 1
ATOM 1363 C CA . SER A 1 164 ? 24.305 -10.728 -60.588 1.00 52.25 164 SER A CA 1
ATOM 1364 C C . SER A 1 164 ? 23.512 -9.669 -59.819 1.00 52.25 164 SER A C 1
ATOM 1366 O O . SER A 1 164 ? 24.088 -8.673 -59.402 1.00 52.25 164 SER A O 1
ATOM 1368 N N . GLY A 1 165 ? 22.188 -9.801 -59.734 1.00 56.56 165 GLY A N 1
ATOM 1369 C CA . GLY A 1 165 ? 21.334 -8.765 -59.125 1.00 56.56 165 GLY A CA 1
ATOM 1370 C C . GLY A 1 165 ? 19.833 -8.895 -59.400 1.00 56.56 165 GLY A C 1
ATOM 1371 O O . GLY A 1 165 ? 19.036 -8.170 -58.823 1.00 56.56 165 GLY A O 1
ATOM 1372 N N . ARG A 1 166 ? 19.405 -9.829 -60.264 1.00 57.62 166 ARG A N 1
ATOM 1373 C CA . ARG A 1 166 ? 17.970 -10.063 -60.531 1.00 57.62 166 ARG A CA 1
ATOM 1374 C C . ARG A 1 166 ? 17.316 -11.110 -59.618 1.00 57.62 166 ARG A C 1
ATOM 1376 O O . ARG A 1 166 ? 16.092 -11.178 -59.596 1.00 57.62 166 ARG A O 1
ATOM 1383 N N . ALA A 1 167 ? 18.102 -11.922 -58.908 1.00 57.19 167 ALA A N 1
ATOM 1384 C CA . ALA A 1 167 ? 17.589 -12.939 -57.985 1.00 57.19 167 ALA A CA 1
ATOM 1385 C C . ALA A 1 167 ? 17.295 -12.356 -56.589 1.00 57.19 167 ALA A C 1
ATOM 1387 O O . ALA A 1 167 ? 16.228 -12.622 -56.045 1.00 57.19 167 ALA A O 1
ATOM 1388 N N . ASP A 1 168 ? 18.176 -11.490 -56.077 1.00 59.91 168 ASP A N 1
ATOM 1389 C CA . ASP A 1 168 ? 18.033 -10.856 -54.755 1.00 59.91 168 ASP A CA 1
ATOM 1390 C C . ASP A 1 168 ? 16.796 -9.953 -54.673 1.00 59.91 168 ASP A C 1
ATOM 1392 O O . ASP A 1 168 ? 15.955 -10.115 -53.797 1.00 59.91 168 ASP A O 1
ATOM 1396 N N . ALA A 1 169 ? 16.584 -9.102 -55.684 1.00 67.12 169 ALA A N 1
ATOM 1397 C CA . ALA A 1 169 ? 15.429 -8.201 -55.732 1.00 67.12 169 ALA A CA 1
ATOM 1398 C C . ALA A 1 169 ? 14.069 -8.935 -55.754 1.00 67.12 169 ALA A C 1
ATOM 1400 O O . ALA A 1 169 ? 13.052 -8.386 -55.328 1.00 67.12 169 ALA A O 1
ATOM 1401 N N . ARG A 1 170 ? 14.023 -10.181 -56.255 1.00 69.81 170 ARG A N 1
ATOM 1402 C CA . ARG A 1 170 ? 12.802 -11.007 -56.230 1.00 69.81 170 ARG A CA 1
ATOM 1403 C C . ARG A 1 170 ? 12.563 -11.618 -54.851 1.00 69.81 170 ARG A C 1
ATOM 1405 O O . ARG A 1 170 ? 11.419 -11.644 -54.410 1.00 69.81 170 ARG A O 1
ATOM 1412 N N . HIS A 1 171 ? 13.623 -12.064 -54.178 1.00 79.25 171 HIS A N 1
ATOM 1413 C CA . HIS A 1 171 ? 13.537 -12.593 -52.820 1.00 79.25 171 HIS A CA 1
ATOM 1414 C C . HIS A 1 171 ? 13.166 -11.496 -51.813 1.00 79.25 171 HIS A C 1
ATOM 1416 O O . HIS A 1 171 ? 12.247 -11.682 -51.022 1.00 79.25 171 HIS A O 1
ATOM 1422 N N . GLU A 1 172 ? 13.781 -10.315 -51.910 1.00 80.88 172 GLU A N 1
ATOM 1423 C CA . GLU A 1 172 ? 13.429 -9.149 -51.091 1.00 80.88 172 GLU A CA 1
ATOM 1424 C C . GLU A 1 172 ? 11.959 -8.748 -51.279 1.00 80.88 172 GLU A C 1
ATOM 1426 O O . GLU A 1 172 ? 11.231 -8.565 -50.304 1.00 80.88 172 GLU A O 1
ATOM 1431 N N . SER A 1 173 ? 11.478 -8.691 -52.528 1.00 81.25 173 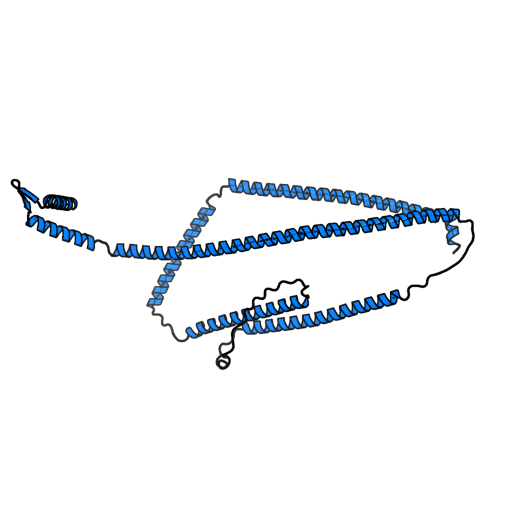SER A N 1
ATOM 1432 C CA . SER A 1 173 ? 10.068 -8.406 -52.827 1.00 81.25 173 SER A CA 1
ATOM 1433 C C . SER A 1 173 ? 9.113 -9.445 -52.221 1.00 81.25 173 SER A C 1
ATOM 1435 O O . SER A 1 173 ? 8.036 -9.087 -51.740 1.00 81.25 173 SER A O 1
ATOM 1437 N N . GLU A 1 174 ? 9.503 -10.719 -52.198 1.00 88.19 174 GLU A N 1
ATOM 1438 C CA . GLU A 1 174 ? 8.719 -11.794 -51.590 1.00 88.19 174 GLU A CA 1
ATOM 1439 C C . GLU A 1 174 ? 8.714 -11.729 -50.054 1.00 88.19 174 GLU A C 1
ATOM 1441 O O . GLU A 1 174 ? 7.663 -11.942 -49.442 1.00 88.19 174 GLU A O 1
ATOM 1446 N N . VAL A 1 175 ? 9.835 -11.351 -49.434 1.00 86.62 175 VAL A N 1
ATOM 1447 C CA . VAL A 1 175 ? 9.941 -11.116 -47.985 1.00 86.62 175 VAL A CA 1
ATOM 1448 C C . VAL A 1 175 ? 9.086 -9.920 -47.561 1.00 86.62 175 VAL A C 1
ATOM 1450 O O . VAL A 1 175 ? 8.290 -10.052 -46.633 1.00 86.62 175 VAL A O 1
ATOM 1453 N N . PHE A 1 176 ? 9.158 -8.785 -48.269 1.00 90.12 176 PHE A N 1
ATOM 1454 C CA . PHE A 1 176 ? 8.308 -7.623 -47.978 1.00 90.12 176 PHE A CA 1
ATOM 1455 C C . PHE A 1 176 ? 6.822 -7.945 -48.136 1.00 90.12 176 PHE A C 1
ATOM 1457 O O . PHE A 1 176 ? 6.013 -7.559 -47.295 1.00 90.12 176 PHE A O 1
ATOM 1464 N N . ARG A 1 177 ? 6.452 -8.702 -49.174 1.00 93.88 177 ARG A N 1
ATOM 1465 C CA . ARG A 1 177 ? 5.072 -9.159 -49.375 1.00 93.88 177 ARG A CA 1
ATOM 1466 C C . ARG A 1 177 ? 4.595 -10.065 -48.238 1.00 93.88 177 ARG A C 1
ATOM 1468 O O . ARG A 1 177 ? 3.459 -9.934 -47.796 1.00 93.88 177 ARG A O 1
ATOM 1475 N N . THR A 1 178 ? 5.447 -10.970 -47.762 1.00 93.00 178 THR A N 1
ATOM 1476 C CA . THR A 1 178 ? 5.118 -11.875 -46.649 1.00 93.00 178 THR A CA 1
ATOM 1477 C C . THR A 1 178 ? 4.940 -11.095 -45.350 1.00 93.00 178 THR A C 1
ATOM 1479 O O . THR A 1 178 ? 3.927 -11.263 -44.678 1.00 93.00 178 THR A O 1
ATOM 1482 N N . LEU A 1 179 ? 5.853 -10.166 -45.057 1.00 92.94 179 LEU A N 1
ATOM 1483 C CA . LEU A 1 179 ? 5.772 -9.298 -43.886 1.00 92.94 179 LEU A CA 1
ATOM 1484 C C . LEU A 1 179 ? 4.502 -8.430 -43.900 1.00 92.94 179 LEU A C 1
ATOM 1486 O O . LEU A 1 179 ? 3.811 -8.332 -42.890 1.00 92.94 179 LEU A O 1
ATOM 1490 N N . LEU A 1 180 ? 4.155 -7.839 -45.049 1.00 93.00 180 LEU A N 1
ATOM 1491 C CA . LEU A 1 180 ? 2.914 -7.072 -45.211 1.00 93.00 180 LEU A CA 1
ATOM 1492 C C . LEU A 1 180 ? 1.672 -7.943 -44.983 1.00 93.00 180 LEU A C 1
ATOM 1494 O O . LEU A 1 180 ? 0.773 -7.542 -44.250 1.00 93.00 180 LEU A O 1
ATOM 1498 N N . ASN A 1 181 ? 1.647 -9.161 -45.530 1.00 93.88 181 ASN A N 1
ATOM 1499 C CA . ASN A 1 181 ? 0.546 -10.100 -45.310 1.00 93.88 181 ASN A CA 1
ATOM 1500 C C . ASN A 1 181 ? 0.403 -10.502 -43.829 1.00 93.88 181 ASN A C 1
ATOM 1502 O O . ASN A 1 181 ? -0.720 -10.653 -43.341 1.00 93.88 181 ASN A O 1
ATOM 1506 N N . GLU A 1 182 ? 1.515 -10.675 -43.106 1.00 94.81 182 GLU A N 1
ATOM 1507 C CA . GLU A 1 182 ? 1.513 -10.944 -41.663 1.00 94.81 182 GLU A CA 1
ATOM 1508 C C . GLU A 1 182 ? 0.993 -9.746 -40.860 1.00 94.81 182 GLU A C 1
ATOM 1510 O O . GLU A 1 182 ? 0.157 -9.930 -39.970 1.00 94.81 182 GLU A O 1
ATOM 1515 N N . PHE A 1 183 ? 1.403 -8.521 -41.208 1.00 94.50 183 PHE A N 1
ATOM 1516 C CA . PHE A 1 183 ? 0.861 -7.300 -40.606 1.00 94.50 183 PHE A CA 1
ATOM 1517 C C . PHE A 1 183 ? -0.643 -7.155 -40.857 1.00 94.50 183 PHE A C 1
ATOM 1519 O O . PHE A 1 183 ? -1.390 -6.921 -39.907 1.00 94.50 183 PHE A O 1
ATOM 1526 N N . ASP A 1 184 ? -1.113 -7.378 -42.085 1.00 92.81 184 ASP A N 1
ATOM 1527 C CA . ASP A 1 184 ? -2.537 -7.317 -42.436 1.00 92.81 184 ASP A CA 1
ATOM 1528 C C . ASP A 1 184 ? -3.361 -8.390 -41.714 1.00 92.81 184 ASP A C 1
ATOM 1530 O O . ASP A 1 184 ? -4.516 -8.166 -41.331 1.00 92.81 184 ASP A O 1
ATOM 1534 N N . LYS A 1 185 ? -2.798 -9.591 -41.531 1.00 93.69 185 LYS A N 1
ATOM 1535 C CA . LYS A 1 185 ? -3.421 -10.653 -40.731 1.00 93.69 185 LYS A CA 1
ATOM 1536 C C . LYS A 1 185 ? -3.509 -10.228 -39.266 1.00 93.69 185 LYS A C 1
ATOM 1538 O O . LYS A 1 185 ? -4.591 -10.287 -38.682 1.00 93.69 185 LYS A O 1
ATOM 1543 N N . ARG A 1 186 ? -2.410 -9.724 -38.697 1.00 91.31 186 ARG A N 1
ATOM 1544 C CA . ARG A 1 186 ? -2.362 -9.275 -37.304 1.00 91.31 186 ARG A CA 1
ATOM 1545 C C . ARG A 1 186 ? -3.311 -8.108 -37.042 1.00 91.31 186 ARG A C 1
ATOM 1547 O O . ARG A 1 186 ? -3.972 -8.068 -36.007 1.00 91.31 186 ARG A O 1
ATOM 1554 N N . GLN A 1 187 ? -3.413 -7.176 -37.984 1.00 91.25 187 GLN A N 1
ATOM 1555 C CA . GLN A 1 187 ? -4.329 -6.046 -37.897 1.00 91.25 187 GLN A CA 1
ATOM 1556 C C . GLN A 1 187 ? -5.790 -6.516 -37.906 1.00 91.25 187 GLN A C 1
ATOM 1558 O O . GLN A 1 187 ? -6.587 -6.029 -37.106 1.00 91.25 187 GLN A O 1
ATOM 1563 N N . ARG A 1 188 ? -6.144 -7.49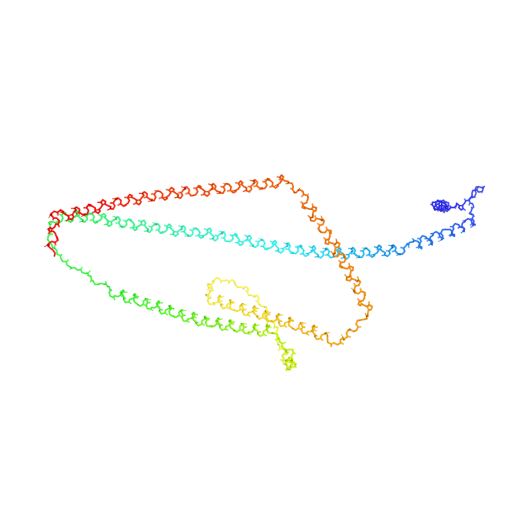8 -38.748 1.00 94.38 188 ARG A N 1
ATOM 1564 C CA . ARG A 1 188 ? -7.488 -8.104 -38.761 1.00 94.38 188 ARG A CA 1
ATOM 1565 C C . ARG A 1 188 ? -7.824 -8.828 -37.457 1.00 94.38 188 ARG A C 1
ATOM 1567 O O . ARG A 1 188 ? -8.919 -8.633 -36.936 1.00 94.38 188 ARG A O 1
ATOM 1574 N N . GLU A 1 189 ? -6.895 -9.607 -36.907 1.00 91.81 189 GLU A N 1
ATOM 1575 C CA . GLU A 1 189 ? -7.068 -10.266 -35.601 1.00 91.81 189 GLU A CA 1
ATOM 1576 C C . GLU A 1 189 ? -7.314 -9.244 -34.484 1.00 91.81 189 GLU A C 1
ATOM 1578 O O . GLU A 1 189 ? -8.260 -9.389 -33.711 1.00 91.81 189 GLU A O 1
ATOM 1583 N N . LEU A 1 190 ? -6.524 -8.164 -34.443 1.00 91.62 190 LEU A N 1
ATOM 1584 C CA . LEU A 1 190 ? -6.709 -7.079 -33.476 1.00 91.62 190 LEU A CA 1
ATOM 1585 C C . LEU A 1 190 ? -8.066 -6.379 -33.630 1.00 91.62 190 LEU A C 1
ATOM 1587 O O . LEU A 1 190 ? -8.668 -6.001 -32.627 1.00 91.62 190 LEU A O 1
ATOM 1591 N N . MET A 1 191 ? -8.569 -6.205 -34.857 1.00 91.94 191 MET A N 1
ATOM 1592 C CA . MET A 1 191 ? -9.902 -5.631 -35.083 1.00 91.94 191 MET A CA 1
ATOM 1593 C C . MET A 1 191 ? -11.021 -6.541 -34.563 1.00 91.94 191 MET A C 1
ATOM 1595 O O . MET A 1 191 ? -11.936 -6.045 -33.902 1.00 91.94 191 MET A O 1
ATOM 1599 N N . LEU A 1 192 ? -10.946 -7.849 -34.831 1.00 91.12 192 LEU A N 1
ATOM 1600 C CA . LEU A 1 192 ? -11.919 -8.829 -34.332 1.00 91.12 192 LEU A CA 1
ATOM 1601 C C . LEU A 1 192 ? -11.909 -8.888 -32.803 1.00 91.12 192 LEU A C 1
ATOM 1603 O O . LEU A 1 192 ? -12.959 -8.820 -32.170 1.00 91.12 192 LEU A O 1
ATOM 1607 N N . GLU A 1 193 ? -10.727 -8.902 -32.200 1.00 85.62 193 GLU A N 1
ATOM 1608 C CA . GLU A 1 193 ? -10.588 -8.885 -30.748 1.00 85.62 193 GLU A CA 1
ATOM 1609 C C . GLU A 1 193 ? -11.130 -7.587 -30.133 1.00 85.62 193 GLU A C 1
ATOM 1611 O O . GLU A 1 193 ? -11.861 -7.616 -29.144 1.00 85.62 193 GLU A O 1
ATOM 1616 N N . ASN A 1 194 ? -10.818 -6.428 -30.724 1.00 88.75 194 ASN A N 1
ATOM 1617 C CA . ASN A 1 194 ? -11.345 -5.150 -30.249 1.00 88.75 194 ASN A CA 1
ATOM 1618 C C . ASN A 1 194 ? -12.880 -5.132 -30.295 1.00 88.75 194 ASN A C 1
ATOM 1620 O O . ASN A 1 194 ? -13.523 -4.577 -29.401 1.00 88.75 194 ASN A O 1
ATOM 1624 N N . PHE A 1 195 ? -13.463 -5.762 -31.315 1.00 92.19 195 PHE A N 1
ATOM 1625 C CA . PHE A 1 195 ? -14.903 -5.942 -31.434 1.00 92.19 195 PHE A CA 1
ATOM 1626 C C . PHE A 1 195 ? -15.468 -6.859 -30.335 1.00 92.19 195 PHE A C 1
ATOM 1628 O O . PHE A 1 195 ? -16.456 -6.497 -29.693 1.00 92.19 195 PHE A O 1
ATOM 1635 N N . GLU A 1 196 ? -14.829 -7.994 -30.045 1.00 89.94 196 GLU A N 1
ATOM 1636 C CA . GLU A 1 196 ? -15.243 -8.901 -28.965 1.00 89.94 196 GLU A CA 1
ATOM 1637 C C . GLU A 1 196 ? -15.134 -8.257 -27.577 1.00 89.94 196 GLU A C 1
ATOM 1639 O O . GLU A 1 196 ? -16.069 -8.347 -26.779 1.00 89.94 196 GLU A O 1
ATOM 1644 N N . LEU A 1 197 ? -14.043 -7.537 -27.301 1.00 88.19 197 LEU A N 1
ATOM 1645 C CA . LEU A 1 197 ? -13.859 -6.797 -26.050 1.00 88.19 197 LEU A CA 1
ATOM 1646 C C . LEU A 1 197 ? -14.930 -5.719 -25.877 1.00 88.19 197 LEU A C 1
ATOM 1648 O O . LEU A 1 197 ? -15.510 -5.593 -24.798 1.00 88.19 197 LEU A O 1
ATOM 1652 N N . LYS A 1 198 ? -15.254 -4.978 -26.945 1.00 91.25 198 LYS A N 1
ATOM 1653 C CA . LYS A 1 198 ? -16.363 -4.012 -26.937 1.00 91.25 198 LYS A CA 1
ATOM 1654 C C . LYS A 1 198 ? -17.704 -4.687 -26.667 1.00 91.25 198 LYS A C 1
ATOM 1656 O O . LYS A 1 198 ? -18.506 -4.134 -25.920 1.00 91.25 198 LYS A O 1
ATOM 1661 N N . LYS A 1 199 ? -17.944 -5.877 -27.224 1.00 93.00 199 LYS A N 1
ATOM 1662 C CA . LYS A 1 199 ? -19.172 -6.646 -26.982 1.00 93.00 199 LYS A CA 1
ATOM 1663 C C . LYS A 1 199 ? -19.289 -7.071 -25.518 1.00 93.00 199 LYS A C 1
ATOM 1665 O O . LYS A 1 199 ? -20.337 -6.852 -24.917 1.00 93.00 199 LYS A O 1
ATOM 1670 N N . VAL A 1 200 ? -18.219 -7.614 -24.933 1.00 88.44 200 VAL A N 1
ATOM 1671 C CA . VAL A 1 200 ? -18.187 -7.992 -23.509 1.00 88.44 200 VAL A CA 1
ATOM 1672 C C . VAL A 1 200 ? -18.382 -6.763 -22.624 1.00 88.44 200 VAL A C 1
ATOM 1674 O O . VAL A 1 200 ? -19.211 -6.790 -21.720 1.00 88.44 200 VAL A O 1
ATOM 1677 N N . LEU A 1 201 ? -17.694 -5.658 -22.916 1.00 91.25 201 LEU A N 1
ATOM 1678 C CA . LEU A 1 201 ? -17.836 -4.414 -22.160 1.00 91.25 201 LEU A CA 1
ATOM 1679 C C . LEU A 1 201 ? -19.266 -3.862 -22.227 1.00 91.25 201 LEU A C 1
ATOM 1681 O O . LEU A 1 201 ? -19.822 -3.453 -21.209 1.00 91.25 201 LEU A O 1
ATOM 1685 N N . GLN A 1 202 ? -19.883 -3.879 -23.410 1.00 91.44 202 GLN A N 1
ATOM 1686 C CA . GLN A 1 202 ? -21.259 -3.428 -23.594 1.00 91.44 202 GLN A CA 1
ATOM 1687 C C . GLN A 1 202 ? -22.257 -4.342 -22.873 1.00 91.44 202 GLN A C 1
ATOM 1689 O O . GLN A 1 202 ? -23.211 -3.845 -22.275 1.00 91.44 202 GLN A O 1
ATOM 1694 N N . GLN A 1 203 ? -22.024 -5.657 -22.881 1.00 89.56 203 GLN A N 1
ATOM 1695 C CA . GLN A 1 203 ? -22.817 -6.611 -22.110 1.00 89.56 203 GLN A CA 1
ATOM 1696 C C . GLN A 1 203 ? -22.704 -6.332 -20.606 1.00 89.56 203 GLN A C 1
ATOM 1698 O O . GLN A 1 203 ? -23.726 -6.195 -19.938 1.00 89.56 203 GLN A O 1
ATOM 1703 N N . MET A 1 204 ? -21.484 -6.177 -20.085 1.00 88.94 204 MET A N 1
ATOM 1704 C CA . MET A 1 204 ? -21.257 -5.861 -18.672 1.00 88.94 204 MET A CA 1
ATOM 1705 C C . MET A 1 204 ? -21.931 -4.545 -18.289 1.00 88.94 204 MET A C 1
ATOM 1707 O O . MET A 1 204 ? -22.602 -4.486 -17.266 1.00 88.94 204 MET A O 1
ATOM 1711 N N . LYS A 1 205 ? -21.832 -3.510 -19.134 1.00 87.69 205 LYS A N 1
ATOM 1712 C CA . LYS A 1 205 ? -22.528 -2.232 -18.939 1.00 87.69 205 LYS A CA 1
ATOM 1713 C C . LYS A 1 205 ? -24.044 -2.418 -18.858 1.00 87.69 205 LYS A C 1
ATOM 1715 O O . LYS A 1 205 ? -24.664 -1.866 -17.953 1.00 87.69 205 LYS A O 1
ATOM 1720 N N . GLN A 1 206 ? -24.638 -3.181 -19.777 1.00 87.69 206 GLN A N 1
ATOM 1721 C CA . GLN A 1 206 ? -26.080 -3.433 -19.780 1.00 87.69 206 GLN A CA 1
ATOM 1722 C C . GLN A 1 206 ? -26.519 -4.182 -18.517 1.00 87.69 206 GLN A C 1
ATOM 1724 O O . GLN A 1 206 ? -27.497 -3.795 -17.883 1.00 87.69 206 GLN A O 1
ATOM 1729 N N . GLU A 1 207 ? -25.772 -5.211 -18.117 1.00 84.75 207 GLU A N 1
ATOM 1730 C CA . GLU A 1 207 ? -26.014 -5.949 -16.875 1.00 84.75 207 GLU A CA 1
ATOM 1731 C C . GLU A 1 207 ? -25.891 -5.036 -15.648 1.00 84.75 207 GLU A C 1
ATOM 1733 O O . GLU A 1 207 ? -26.737 -5.089 -14.761 1.00 84.75 207 GLU A O 1
ATOM 1738 N N . MET A 1 208 ? -24.897 -4.145 -15.618 1.00 83.62 208 MET A N 1
ATOM 1739 C CA . MET A 1 208 ? -24.715 -3.172 -14.538 1.00 83.62 208 MET A CA 1
ATOM 1740 C C . MET A 1 208 ? -25.896 -2.212 -14.425 1.00 83.62 208 MET A C 1
ATOM 1742 O O . MET A 1 208 ? -26.365 -1.956 -13.323 1.00 83.62 208 MET A O 1
ATOM 1746 N N . VAL A 1 209 ? -26.406 -1.711 -15.551 1.00 82.88 209 VAL A N 1
ATOM 1747 C CA . VAL A 1 209 ? -27.590 -0.841 -15.567 1.00 82.88 209 VAL A CA 1
ATOM 1748 C C . VAL A 1 209 ? -28.812 -1.584 -15.032 1.00 82.88 209 VAL A C 1
ATOM 1750 O O . VAL A 1 209 ? -29.531 -1.034 -14.208 1.00 82.88 209 VAL A O 1
ATOM 1753 N N . VAL A 1 210 ? -29.021 -2.842 -15.428 1.00 81.12 210 VAL A N 1
ATOM 1754 C CA . VAL A 1 210 ? -30.133 -3.667 -14.919 1.00 81.12 210 VAL A CA 1
ATOM 1755 C C . VAL A 1 210 ? -29.991 -3.954 -13.419 1.00 81.12 210 VAL A C 1
ATOM 1757 O O . VAL A 1 210 ? -30.987 -3.977 -12.702 1.00 81.12 210 VAL A O 1
ATOM 1760 N N . MET A 1 211 ? -28.766 -4.152 -12.931 1.00 76.00 211 MET A N 1
ATOM 1761 C CA . MET A 1 211 ? -28.482 -4.402 -11.514 1.00 76.00 211 MET A CA 1
ATOM 1762 C C . MET A 1 211 ? -28.619 -3.151 -10.637 1.00 76.00 211 MET A C 1
ATOM 1764 O O . MET A 1 211 ? -29.001 -3.269 -9.478 1.00 76.00 211 MET A O 1
ATOM 1768 N N . LEU A 1 212 ? -28.280 -1.974 -11.171 1.00 75.62 212 LEU A N 1
ATOM 1769 C CA . LEU A 1 212 ? -28.285 -0.697 -10.447 1.00 75.62 212 LEU A CA 1
ATOM 1770 C C . LEU A 1 212 ? -29.587 0.096 -10.621 1.00 75.62 212 LEU A C 1
ATOM 1772 O O . LEU A 1 212 ? -29.815 1.058 -9.891 1.00 75.62 212 LEU A O 1
ATOM 1776 N N . SER A 1 213 ? -30.427 -0.265 -11.593 1.00 74.69 213 SER A N 1
ATOM 1777 C CA . SER A 1 213 ? -31.727 0.369 -11.784 1.00 74.69 213 SER A CA 1
ATOM 1778 C C . SER A 1 213 ? -32.639 0.047 -10.592 1.00 74.69 213 SER A C 1
ATOM 1780 O O . SER A 1 213 ? -32.707 -1.118 -10.186 1.00 74.69 213 SER A O 1
ATOM 1782 N N . PRO A 1 214 ? -33.341 1.046 -10.022 1.00 59.56 214 PRO A N 1
ATOM 1783 C CA . PRO A 1 214 ? -34.347 0.808 -8.997 1.00 59.56 214 PRO A CA 1
ATOM 1784 C C . PRO A 1 214 ? -35.385 -0.176 -9.540 1.00 59.56 214 PRO A C 1
ATOM 1786 O O . PRO A 1 214 ? -36.095 0.126 -10.495 1.00 59.56 214 PRO A O 1
ATOM 1789 N N . LYS A 1 215 ? -35.436 -1.384 -8.978 1.00 62.75 215 LYS A N 1
ATOM 1790 C CA . LYS A 1 215 ? -36.450 -2.366 -9.361 1.00 62.75 215 LYS A CA 1
ATOM 1791 C C . LYS A 1 215 ? -37.772 -1.932 -8.740 1.00 62.75 215 LYS A C 1
ATOM 1793 O O . LYS A 1 215 ? -37.904 -1.955 -7.519 1.00 62.75 215 LYS A O 1
ATOM 1798 N N . ASP A 1 216 ? -38.744 -1.569 -9.572 1.00 50.09 216 ASP A N 1
ATOM 1799 C CA . ASP A 1 216 ? -40.125 -1.413 -9.125 1.00 50.09 216 ASP A CA 1
ATOM 1800 C C . ASP A 1 216 ? -40.604 -2.747 -8.531 1.00 50.09 216 ASP A C 1
ATOM 1802 O O . ASP A 1 216 ? -40.539 -3.809 -9.157 1.00 50.09 216 ASP A O 1
ATOM 1806 N N . TYR A 1 217 ? -41.033 -2.690 -7.272 1.00 51.97 217 TYR A N 1
ATOM 1807 C CA . TYR A 1 217 ? -41.168 -3.816 -6.340 1.00 51.97 217 TYR A CA 1
ATOM 1808 C C . TYR A 1 217 ? -42.263 -4.850 -6.674 1.00 51.97 217 TYR A C 1
ATOM 1810 O O . TYR A 1 217 ? -42.548 -5.724 -5.860 1.00 51.97 217 TYR A O 1
ATOM 1818 N N . ILE A 1 218 ? -42.879 -4.805 -7.856 1.00 48.78 218 ILE A N 1
ATOM 1819 C CA . ILE A 1 218 ? -44.146 -5.514 -8.107 1.00 48.78 218 ILE A CA 1
ATOM 1820 C C . ILE A 1 218 ? -43.986 -6.808 -8.932 1.00 48.78 218 ILE A C 1
ATOM 1822 O O . ILE A 1 218 ? -44.879 -7.646 -8.921 1.00 48.78 218 ILE A O 1
ATOM 1826 N N . GLN A 1 219 ? -42.845 -7.076 -9.579 1.00 49.22 219 GLN A N 1
ATOM 1827 C CA . GLN A 1 219 ? -42.768 -8.163 -10.578 1.00 49.22 219 GLN A CA 1
ATOM 1828 C C . GLN A 1 219 ? -41.834 -9.339 -10.236 1.00 49.22 219 GLN A C 1
ATOM 1830 O O . GLN A 1 219 ? -41.214 -9.919 -11.126 1.00 49.22 219 GLN A O 1
ATOM 1835 N N . ARG A 1 220 ? -41.700 -9.716 -8.954 1.00 49.72 220 ARG A N 1
ATOM 1836 C CA . ARG A 1 220 ? -40.879 -10.885 -8.553 1.00 49.72 220 ARG A CA 1
ATOM 1837 C C . ARG A 1 220 ? -41.650 -12.059 -7.931 1.00 49.72 220 ARG A C 1
ATOM 1839 O O . ARG A 1 220 ? -41.019 -13.047 -7.568 1.00 49.72 220 ARG A O 1
ATOM 1846 N N . GLN A 1 221 ? -42.983 -12.006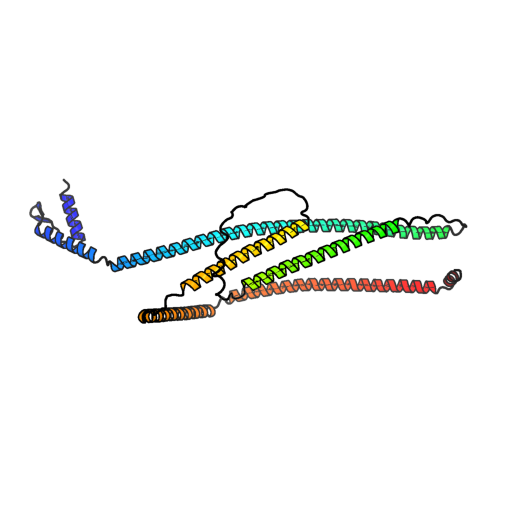 -7.868 1.00 41.00 221 GLN A N 1
ATOM 1847 C CA . GLN A 1 221 ? -43.790 -13.075 -7.259 1.00 41.00 221 GLN A CA 1
ATOM 1848 C C . GLN A 1 221 ? -44.016 -14.310 -8.163 1.00 41.00 221 GLN A C 1
ATOM 1850 O O . GLN A 1 221 ? -44.487 -15.326 -7.670 1.00 41.00 221 GLN A O 1
ATOM 1855 N N . GLU A 1 222 ? -43.620 -14.298 -9.444 1.00 40.78 222 GLU A N 1
ATOM 1856 C CA . GLU A 1 222 ? -43.959 -15.392 -10.386 1.00 40.78 222 GLU A CA 1
ATOM 1857 C C . GLU A 1 222 ? -42.794 -16.281 -10.868 1.00 40.78 222 GLU A C 1
ATOM 1859 O O . GLU A 1 222 ? -42.996 -17.132 -11.728 1.00 40.78 222 GLU A O 1
ATOM 1864 N N . LYS A 1 223 ? -41.569 -16.156 -10.337 1.00 43.41 223 LYS A N 1
ATOM 1865 C CA . LYS A 1 223 ? -40.428 -16.995 -10.784 1.00 43.41 223 LYS A CA 1
ATOM 1866 C C . LYS A 1 223 ? -39.641 -17.676 -9.661 1.00 43.41 223 LYS A C 1
ATOM 1868 O O . LYS A 1 223 ? -38.425 -17.801 -9.737 1.00 43.41 223 LYS A O 1
ATOM 1873 N N . TYR A 1 224 ? -40.339 -18.153 -8.635 1.00 37.84 224 TYR A N 1
ATOM 1874 C CA . TYR A 1 224 ? -39.788 -19.099 -7.660 1.00 37.84 224 TYR A CA 1
ATOM 1875 C C . TYR A 1 224 ? -40.484 -20.458 -7.794 1.00 37.84 224 TYR A C 1
ATOM 1877 O O . TYR A 1 224 ? -41.280 -20.851 -6.950 1.00 37.84 224 TYR A O 1
ATOM 1885 N N . SER A 1 225 ? -40.204 -21.166 -8.888 1.00 34.72 225 SER A N 1
ATOM 1886 C CA . SER A 1 225 ? -40.430 -22.612 -9.005 1.00 34.72 225 SER A CA 1
ATOM 1887 C C . SER A 1 225 ? -39.640 -23.142 -10.203 1.00 34.72 225 SER A C 1
ATOM 1889 O O . SER A 1 225 ? -40.167 -23.197 -11.301 1.00 34.72 225 SER A O 1
ATOM 1891 N N . GLU A 1 226 ? -38.342 -23.374 -9.997 1.00 38.75 226 GLU A N 1
ATOM 1892 C CA . GLU A 1 226 ? -37.434 -24.259 -10.759 1.00 38.75 226 GLU A CA 1
ATOM 1893 C C . GLU A 1 226 ? -36.013 -23.702 -10.660 1.00 38.75 226 GLU A C 1
ATOM 1895 O O . GLU A 1 226 ? -35.656 -22.763 -11.363 1.00 38.75 226 GLU A O 1
ATOM 1900 N N . PHE A 1 227 ? -35.243 -24.243 -9.717 1.00 33.81 227 PHE A N 1
ATOM 1901 C CA . PHE A 1 227 ? -33.823 -24.622 -9.822 1.00 33.81 227 PHE A CA 1
ATOM 1902 C C . PHE A 1 227 ? -33.276 -24.812 -8.402 1.00 33.81 227 PHE A C 1
ATOM 1904 O O . PHE A 1 227 ? -32.496 -24.028 -7.864 1.00 33.81 227 PHE A O 1
ATOM 1911 N N . THR A 1 228 ? -33.765 -25.871 -7.766 1.00 38.00 228 THR A N 1
ATOM 1912 C CA . THR A 1 228 ? -32.986 -26.624 -6.784 1.00 38.00 228 THR A CA 1
ATOM 1913 C C . THR A 1 228 ? -32.233 -27.703 -7.567 1.00 38.00 228 THR A C 1
ATOM 1915 O O . THR A 1 228 ? -32.763 -28.191 -8.560 1.00 38.00 228 THR A O 1
ATOM 1918 N N . ASP A 1 229 ? -31.031 -28.035 -7.097 1.00 33.81 2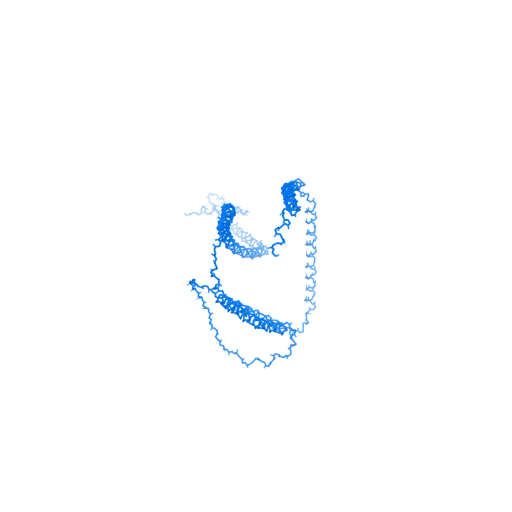29 ASP A N 1
ATOM 1919 C CA . ASP A 1 229 ? -30.053 -28.996 -7.633 1.00 33.81 229 ASP A CA 1
ATOM 1920 C C . ASP A 1 229 ? -29.198 -28.546 -8.830 1.00 33.81 229 ASP A C 1
ATOM 1922 O O . ASP A 1 229 ? -29.659 -28.434 -9.960 1.00 33.81 229 ASP A O 1
ATOM 1926 N N . GLN A 1 230 ? -27.905 -28.286 -8.575 1.00 34.75 230 GLN A N 1
ATOM 1927 C CA . GLN A 1 230 ? -26.832 -29.266 -8.825 1.00 34.75 230 GLN A CA 1
ATOM 1928 C C . GLN A 1 230 ? -25.452 -28.688 -8.396 1.00 34.75 230 GLN A C 1
ATOM 1930 O O . GLN A 1 230 ? -24.990 -27.711 -8.973 1.00 34.75 230 GLN A O 1
ATOM 1935 N N . GLN A 1 231 ? -24.834 -29.310 -7.374 1.00 36.28 231 GLN A N 1
ATOM 1936 C CA . GLN A 1 231 ? -23.387 -29.605 -7.172 1.00 36.28 231 GLN A CA 1
ATOM 1937 C C . GLN A 1 231 ? -22.350 -28.457 -7.323 1.00 36.28 231 GLN A C 1
ATOM 1939 O O . GLN A 1 231 ? -22.221 -27.837 -8.367 1.00 36.28 231 GLN A O 1
ATOM 1944 N N . LEU A 1 232 ? -21.631 -28.020 -6.278 1.00 38.22 232 LEU A N 1
ATOM 1945 C CA . LEU A 1 232 ? -20.497 -28.650 -5.561 1.00 38.22 232 LEU A CA 1
ATOM 1946 C C . LEU A 1 232 ? -19.343 -29.182 -6.439 1.00 38.22 232 LEU A C 1
ATOM 1948 O O . LEU A 1 232 ? -19.557 -30.041 -7.283 1.00 38.22 232 LEU A O 1
ATOM 1952 N N . ALA A 1 233 ? -18.134 -28.743 -6.050 1.00 39.72 233 ALA A N 1
ATOM 1953 C CA . ALA A 1 233 ? -16.780 -29.198 -6.399 1.00 39.72 233 ALA A CA 1
ATOM 1954 C C . ALA A 1 233 ? -16.146 -28.655 -7.698 1.00 39.72 233 ALA A C 1
ATOM 1956 O O . ALA A 1 233 ? -16.526 -29.026 -8.799 1.00 39.72 233 ALA A O 1
ATOM 1957 N N . ASP A 1 234 ? -15.158 -27.765 -7.531 1.00 33.88 234 ASP A N 1
ATOM 1958 C CA . ASP A 1 234 ? -13.783 -28.029 -7.986 1.00 33.88 234 ASP A CA 1
ATOM 1959 C C . ASP A 1 234 ? -12.830 -26.990 -7.371 1.00 33.88 234 ASP A C 1
ATOM 1961 O O . ASP A 1 234 ? -12.665 -25.862 -7.847 1.00 33.88 234 ASP A O 1
ATOM 1965 N N . GLU A 1 235 ? -12.237 -27.386 -6.245 1.00 45.84 235 GLU A N 1
ATOM 1966 C CA . GLU A 1 235 ? -10.919 -26.925 -5.830 1.00 45.84 235 GLU A CA 1
ATOM 1967 C C . GLU A 1 235 ? -9.903 -27.858 -6.495 1.00 45.84 235 GLU A C 1
ATOM 1969 O O . GLU A 1 235 ? -9.804 -29.019 -6.111 1.00 45.84 235 GLU A O 1
ATOM 1974 N N . GLU A 1 236 ? -9.125 -27.363 -7.455 1.00 40.38 236 GLU A N 1
ATOM 1975 C CA . GLU A 1 236 ? -7.862 -28.008 -7.814 1.00 40.38 236 GLU A CA 1
ATOM 1976 C C . GLU A 1 236 ? -6.718 -26.999 -7.721 1.00 40.38 236 GLU A C 1
ATOM 1978 O O . GLU A 1 236 ? -6.589 -26.050 -8.501 1.00 40.38 236 GLU A O 1
ATOM 1983 N N . GLU A 1 237 ? -5.865 -27.237 -6.723 1.00 45.28 237 GLU A N 1
ATOM 1984 C CA . GLU A 1 237 ? -4.455 -26.899 -6.788 1.00 45.28 237 GLU A CA 1
ATOM 1985 C C . GLU A 1 237 ? -3.820 -27.633 -7.974 1.00 45.28 237 GLU A C 1
ATOM 1987 O O . GLU A 1 237 ? -3.773 -28.859 -8.005 1.00 45.28 237 GLU A O 1
ATOM 1992 N N . THR A 1 238 ? -3.213 -26.898 -8.902 1.00 33.53 238 THR A N 1
ATOM 1993 C CA . THR A 1 238 ? -2.220 -27.481 -9.810 1.00 33.53 238 THR A CA 1
ATOM 1994 C C . THR A 1 238 ? -0.906 -26.734 -9.678 1.00 33.53 238 THR A C 1
ATOM 1996 O O . THR A 1 238 ? -0.681 -25.687 -10.291 1.00 33.53 238 THR A O 1
ATOM 1999 N N . SER A 1 239 ? -0.026 -27.310 -8.863 1.00 43.59 239 SER A N 1
ATOM 2000 C CA . SER A 1 239 ? 1.418 -27.147 -8.975 1.00 43.59 239 SER A CA 1
ATOM 2001 C C . SER A 1 239 ? 1.876 -27.763 -10.300 1.00 43.59 239 SER A C 1
ATOM 2003 O O . SER A 1 239 ? 1.735 -28.968 -10.500 1.00 43.59 239 SER A O 1
ATOM 2005 N N . PHE A 1 240 ? 2.435 -26.960 -11.209 1.00 32.34 240 PHE A N 1
ATOM 2006 C CA . PHE A 1 240 ? 3.221 -27.487 -12.324 1.00 32.34 240 PHE A CA 1
ATOM 2007 C C . PHE A 1 240 ? 4.443 -26.606 -12.600 1.00 32.34 240 PHE A C 1
ATOM 2009 O O . PHE A 1 240 ? 4.347 -25.465 -13.054 1.00 32.34 240 PHE A O 1
ATOM 2016 N N . ASN A 1 241 ? 5.604 -27.180 -12.286 1.00 38.16 241 ASN A N 1
ATOM 2017 C CA . ASN A 1 241 ? 6.926 -26.767 -12.734 1.00 38.16 241 ASN A CA 1
ATOM 2018 C C . ASN A 1 241 ? 7.060 -27.000 -14.243 1.00 38.16 241 ASN A C 1
ATOM 2020 O O . ASN A 1 241 ? 6.721 -28.080 -14.716 1.00 38.16 241 ASN A O 1
ATOM 2024 N N . GLY A 1 242 ? 7.687 -26.077 -14.970 1.00 31.55 242 GLY A N 1
ATOM 2025 C CA . GLY A 1 242 ? 8.229 -26.400 -16.290 1.00 31.55 242 GLY A CA 1
ATOM 2026 C C . GLY A 1 242 ? 8.200 -25.243 -17.270 1.00 31.55 242 GLY A C 1
ATOM 2027 O O . GLY A 1 242 ? 7.165 -24.888 -17.815 1.00 31.55 242 GLY A O 1
ATOM 2028 N N . THR A 1 243 ? 9.376 -24.683 -17.502 1.00 40.22 243 THR A N 1
ATOM 2029 C CA . THR A 1 243 ? 9.722 -23.722 -18.543 1.00 40.22 243 THR A CA 1
ATOM 2030 C C . THR A 1 243 ? 9.202 -24.144 -19.923 1.00 40.22 243 THR A C 1
ATOM 2032 O O . THR A 1 243 ? 9.781 -25.024 -20.552 1.00 40.22 243 THR A O 1
ATOM 2035 N N . LEU A 1 244 ? 8.174 -23.467 -20.433 1.00 41.22 244 LEU A N 1
ATOM 2036 C CA . LEU A 1 244 ? 8.033 -23.177 -21.858 1.00 41.22 244 LEU A CA 1
ATOM 2037 C C . LEU A 1 244 ? 7.136 -21.946 -22.003 1.00 41.22 244 LEU A C 1
ATOM 2039 O O . LEU A 1 244 ? 6.035 -21.895 -21.467 1.00 41.22 244 LEU A O 1
ATOM 2043 N N . GLU A 1 245 ? 7.688 -20.931 -22.651 1.00 48.00 245 GLU A N 1
ATOM 2044 C CA . GLU A 1 245 ? 7.083 -19.674 -23.083 1.00 48.00 245 GLU A CA 1
ATOM 2045 C C . GLU A 1 245 ? 5.549 -19.736 -23.223 1.00 48.00 245 GLU A C 1
ATOM 2047 O O . GLU A 1 245 ? 5.006 -20.249 -24.200 1.00 48.00 245 GLU A O 1
ATOM 2052 N N . MET A 1 246 ? 4.835 -19.226 -22.212 1.00 48.72 246 MET A N 1
ATOM 2053 C CA . MET A 1 246 ? 3.386 -19.047 -22.282 1.00 48.72 246 MET A CA 1
ATOM 2054 C C . MET A 1 246 ? 3.091 -18.119 -23.462 1.00 48.72 246 MET A C 1
ATOM 2056 O O . MET A 1 246 ? 3.430 -16.936 -23.398 1.00 48.72 246 MET A O 1
ATOM 2060 N N . SER A 1 247 ? 2.472 -18.629 -24.532 1.00 59.47 247 SER A N 1
ATOM 2061 C CA . SER A 1 247 ? 2.102 -17.787 -25.672 1.00 59.47 247 SER A CA 1
ATOM 2062 C C . SER A 1 247 ? 1.248 -16.611 -25.185 1.00 59.47 247 SER A C 1
ATOM 2064 O O . SER A 1 247 ? 0.431 -16.754 -24.266 1.00 59.47 247 SER A O 1
ATOM 2066 N N . CYS A 1 248 ? 1.432 -15.426 -25.779 1.00 58.91 248 CYS A N 1
ATOM 2067 C CA . CYS A 1 248 ? 0.654 -14.243 -25.401 1.00 58.91 248 CYS A CA 1
ATOM 2068 C C . CYS A 1 248 ? -0.858 -14.520 -25.419 1.00 58.91 248 CYS A C 1
ATOM 2070 O O . CYS A 1 248 ? -1.584 -13.949 -24.616 1.00 58.91 248 CYS A O 1
ATOM 2072 N N . GLU A 1 249 ? -1.335 -15.420 -26.277 1.00 66.50 249 GLU A N 1
ATOM 2073 C CA . GLU A 1 249 ? -2.736 -15.852 -26.334 1.00 66.50 249 GLU A CA 1
ATOM 2074 C C . GLU A 1 249 ? -3.212 -16.496 -25.026 1.00 66.50 249 GLU A C 1
ATOM 2076 O O . GLU A 1 249 ? -4.225 -16.068 -24.475 1.00 66.50 249 GLU A O 1
ATOM 2081 N N . HIS A 1 250 ? -2.444 -17.422 -24.447 1.00 73.94 250 HIS A N 1
ATOM 2082 C CA . HIS A 1 250 ? -2.814 -18.064 -23.183 1.00 73.94 250 HIS A CA 1
ATOM 2083 C C . HIS A 1 250 ? -2.814 -17.091 -21.996 1.00 73.94 250 HIS A C 1
ATOM 2085 O O . HIS A 1 250 ? -3.672 -17.175 -21.115 1.00 73.94 250 HIS A O 1
ATOM 2091 N N . ALA A 1 251 ? -1.854 -16.162 -21.940 1.00 71.88 251 ALA A N 1
ATOM 2092 C CA . ALA A 1 251 ? -1.827 -15.146 -20.886 1.00 71.88 251 ALA A CA 1
ATOM 2093 C C . ALA A 1 251 ? -3.061 -14.223 -20.961 1.00 71.88 251 ALA A C 1
ATOM 2095 O O . ALA A 1 251 ? -3.628 -13.837 -19.936 1.00 71.88 251 ALA A O 1
ATOM 2096 N N . ARG A 1 252 ? -3.516 -13.916 -22.181 1.00 74.31 252 ARG A N 1
ATOM 2097 C CA . ARG A 1 252 ? -4.685 -13.065 -22.453 1.00 74.31 252 ARG A CA 1
ATOM 2098 C C . ARG A 1 252 ? -6.002 -13.767 -22.153 1.00 74.31 252 ARG A C 1
ATOM 2100 O O . ARG A 1 252 ? -6.904 -13.159 -21.573 1.00 74.31 252 ARG A O 1
ATOM 2107 N N . GLU A 1 253 ? -6.107 -15.045 -22.490 1.00 83.94 253 GLU A N 1
ATOM 2108 C CA . GLU A 1 253 ? -7.277 -15.853 -22.158 1.00 83.94 253 GLU A CA 1
ATOM 2109 C C . GLU A 1 253 ? -7.436 -15.993 -20.638 1.00 83.94 253 GLU A C 1
ATOM 2111 O O . GLU A 1 253 ? -8.524 -15.762 -20.102 1.00 83.94 253 GLU A O 1
ATOM 2116 N N . LYS A 1 254 ? -6.333 -16.236 -19.916 1.00 84.19 254 LYS A N 1
ATOM 2117 C CA . LYS A 1 254 ? -6.320 -16.240 -18.444 1.00 84.19 254 LYS A CA 1
ATOM 2118 C C . LYS A 1 254 ? -6.807 -14.914 -17.854 1.00 84.19 254 LYS A C 1
ATOM 2120 O O . LYS A 1 254 ? -7.630 -14.928 -16.938 1.00 84.19 254 LYS A O 1
ATOM 2125 N N . LEU A 1 255 ? -6.358 -13.774 -18.387 1.00 79.56 255 LEU A N 1
ATOM 2126 C CA . LEU A 1 255 ? -6.815 -12.453 -17.936 1.00 79.56 255 LEU A CA 1
ATOM 2127 C C . LEU A 1 255 ? -8.319 -12.259 -18.176 1.00 79.56 255 LEU A C 1
ATOM 2129 O O . LEU A 1 255 ? -9.046 -11.847 -17.272 1.00 79.56 255 LEU A O 1
ATOM 2133 N N . THR A 1 256 ? -8.799 -12.607 -19.369 1.00 82.19 256 THR A N 1
ATOM 2134 C CA . THR A 1 256 ? -10.216 -12.487 -19.738 1.00 82.19 256 THR A CA 1
ATOM 2135 C C . THR A 1 256 ? -11.097 -13.362 -18.843 1.00 82.19 256 THR A C 1
ATOM 2137 O O . THR A 1 256 ? -12.129 -12.912 -18.339 1.00 82.19 256 THR A O 1
ATOM 2140 N N . ASN A 1 257 ? -10.672 -14.597 -18.576 1.00 86.12 257 ASN A N 1
ATOM 2141 C CA . ASN A 1 257 ? -11.387 -15.512 -17.692 1.00 86.12 257 ASN A CA 1
ATOM 2142 C C . ASN A 1 257 ? -11.377 -15.032 -16.234 1.00 86.12 257 ASN A C 1
ATOM 2144 O O . ASN A 1 257 ? -12.408 -15.117 -15.565 1.00 86.12 257 ASN A O 1
ATOM 2148 N N . SER A 1 258 ? -10.270 -14.446 -15.770 1.00 90.06 258 SER A N 1
ATOM 2149 C CA . SER A 1 258 ? -10.182 -13.821 -14.445 1.00 90.06 258 SER A CA 1
ATOM 2150 C C . SER A 1 258 ? -11.179 -12.665 -14.292 1.00 90.06 258 SER A C 1
ATOM 2152 O O . SER A 1 258 ? -11.961 -12.649 -13.341 1.00 90.06 258 SER A O 1
ATOM 2154 N N . ILE A 1 259 ? -11.259 -11.754 -15.270 1.00 84.06 259 ILE A N 1
ATOM 2155 C CA . ILE A 1 259 ? -12.223 -10.638 -15.255 1.00 84.06 259 ILE A CA 1
ATOM 2156 C C . ILE A 1 259 ? -13.667 -11.162 -15.218 1.00 84.06 259 ILE A C 1
ATOM 2158 O O . ILE A 1 259 ? -14.473 -10.706 -14.405 1.00 84.06 259 ILE A O 1
ATOM 2162 N N . ARG A 1 260 ? -13.992 -12.174 -16.035 1.00 85.75 260 ARG A N 1
ATOM 2163 C CA . ARG A 1 260 ? -15.321 -12.815 -16.027 1.00 85.75 260 ARG A CA 1
ATOM 2164 C C . ARG A 1 260 ? -15.649 -13.469 -14.682 1.00 85.75 260 ARG A C 1
ATOM 2166 O O . ARG A 1 260 ? -16.799 -13.441 -14.250 1.00 85.75 260 ARG A O 1
ATOM 2173 N N . GLN A 1 261 ? -14.674 -14.087 -14.018 1.00 91.06 261 GLN A N 1
ATOM 2174 C CA . GLN A 1 261 ? -14.869 -14.676 -12.689 1.00 91.06 261 GLN A CA 1
ATOM 2175 C C . GLN A 1 261 ? -15.123 -13.606 -11.624 1.00 91.06 261 GLN A C 1
ATOM 2177 O O . GLN A 1 261 ? -16.065 -13.744 -10.845 1.00 91.06 261 GLN A O 1
ATOM 2182 N N . GLN A 1 262 ? -14.332 -12.530 -11.610 1.00 89.56 262 GLN A N 1
ATOM 2183 C CA . GLN A 1 262 ? -14.526 -11.425 -10.666 1.00 89.56 262 GLN A CA 1
ATOM 2184 C C . GLN A 1 262 ? -15.893 -10.755 -10.856 1.00 89.56 262 GLN A C 1
ATOM 2186 O O . GLN A 1 262 ? -16.587 -10.482 -9.879 1.00 89.56 262 GLN A O 1
ATOM 2191 N N . TRP A 1 263 ? -16.336 -10.587 -12.105 1.00 88.69 263 TRP A N 1
ATOM 2192 C CA . TRP A 1 263 ? -17.674 -10.082 -12.412 1.00 88.69 263 TRP A CA 1
ATOM 2193 C C . TRP A 1 263 ? -18.792 -10.965 -11.850 1.00 88.69 263 TRP A C 1
ATOM 2195 O O . TRP A 1 263 ? -19.720 -10.459 -11.222 1.00 88.69 263 TRP A O 1
ATOM 2205 N N . ARG A 1 264 ? -18.687 -12.292 -12.010 1.00 90.94 264 ARG A N 1
ATOM 2206 C CA . ARG A 1 264 ? -19.665 -13.237 -11.445 1.00 90.94 264 ARG A CA 1
ATOM 2207 C C . ARG A 1 264 ? -19.745 -13.137 -9.922 1.00 90.94 264 ARG A C 1
ATOM 2209 O O . ARG A 1 264 ? -20.849 -13.099 -9.386 1.00 90.94 264 ARG A O 1
ATOM 2216 N N . LYS A 1 265 ? -18.601 -13.033 -9.238 1.00 90.69 265 LYS A N 1
ATOM 2217 C CA . LYS A 1 265 ? -18.550 -12.853 -7.776 1.00 90.69 265 LYS A CA 1
ATOM 2218 C C . LYS A 1 265 ? -19.226 -11.552 -7.341 1.00 90.69 265 LYS A C 1
ATOM 2220 O O . LYS A 1 265 ? -20.034 -11.562 -6.417 1.00 90.69 265 LYS A O 1
ATOM 2225 N N . LEU A 1 266 ? -18.938 -10.446 -8.030 1.00 87.00 266 LEU A N 1
ATOM 2226 C CA . LEU A 1 266 ? -19.561 -9.151 -7.751 1.00 87.00 266 LEU A CA 1
ATOM 2227 C C . LEU A 1 266 ? -21.081 -9.200 -7.955 1.00 87.00 266 LEU A C 1
ATOM 2229 O O . LEU A 1 266 ? -21.830 -8.721 -7.105 1.00 87.00 266 LEU A O 1
ATOM 2233 N N . LYS A 1 267 ? -21.531 -9.820 -9.051 1.00 86.25 267 LYS A N 1
ATOM 2234 C CA . LYS A 1 267 ? -22.952 -10.000 -9.359 1.00 86.25 267 LYS A CA 1
ATOM 2235 C C . LYS A 1 267 ? -23.675 -10.765 -8.248 1.00 86.25 267 LYS A C 1
ATOM 2237 O O . LYS A 1 267 ? -24.666 -10.268 -7.726 1.00 86.25 267 LYS A O 1
ATOM 2242 N N . GLN A 1 268 ? -23.130 -11.906 -7.828 1.00 88.56 268 GLN A N 1
ATOM 2243 C CA . GLN A 1 268 ? -23.682 -12.711 -6.731 1.00 88.56 268 GLN A CA 1
ATOM 2244 C C . GLN A 1 268 ? -23.743 -11.933 -5.411 1.00 88.56 268 GLN A C 1
ATOM 2246 O O . GLN A 1 268 ? -24.732 -12.006 -4.682 1.00 88.56 268 GLN A O 1
ATOM 2251 N N . HIS A 1 269 ? -22.699 -11.162 -5.099 1.00 89.19 269 HIS A N 1
ATOM 2252 C CA . HIS A 1 269 ? -22.669 -10.357 -3.881 1.00 89.19 269 HIS A CA 1
ATOM 2253 C C . HIS A 1 269 ? -23.732 -9.247 -3.899 1.00 89.19 269 HIS A C 1
ATOM 2255 O O . HIS A 1 269 ? -24.411 -9.027 -2.899 1.00 89.19 269 HIS A O 1
ATOM 2261 N N . MET A 1 270 ? -23.922 -8.583 -5.042 1.00 82.81 270 MET A N 1
ATOM 2262 C CA . MET A 1 270 ? -24.957 -7.562 -5.205 1.00 82.81 270 MET A CA 1
ATOM 2263 C C . MET A 1 270 ? -26.368 -8.160 -5.113 1.00 82.81 270 MET A C 1
ATOM 2265 O O . MET A 1 270 ? -27.218 -7.608 -4.421 1.00 82.81 270 MET A O 1
ATOM 2269 N N . GLU A 1 271 ? -26.614 -9.315 -5.738 1.00 84.25 271 GLU A N 1
ATOM 2270 C CA . GLU A 1 271 ? -27.888 -10.041 -5.610 1.00 84.25 271 GLU A CA 1
ATOM 2271 C C . GLU A 1 271 ? -28.164 -10.454 -4.151 1.00 84.25 271 GLU A C 1
ATOM 2273 O O . GLU A 1 271 ? -29.292 -10.339 -3.677 1.00 84.25 271 GLU A O 1
ATOM 2278 N N . SER A 1 272 ? -27.135 -10.864 -3.400 1.00 85.19 272 SER A N 1
ATOM 2279 C CA . SER A 1 272 ? -27.244 -11.167 -1.964 1.00 85.19 272 SER A CA 1
ATOM 2280 C C . SER A 1 272 ? -27.629 -9.938 -1.132 1.00 85.19 272 SER A C 1
ATOM 2282 O O . SER A 1 272 ? -28.483 -10.035 -0.249 1.00 85.19 272 SER A O 1
ATOM 2284 N N . LEU A 1 273 ? -27.031 -8.775 -1.415 1.00 81.75 273 LEU A N 1
ATOM 2285 C CA . LEU A 1 273 ? -27.374 -7.516 -0.748 1.00 81.75 273 LEU A CA 1
ATOM 2286 C C . LEU A 1 273 ? -28.804 -7.063 -1.078 1.00 81.75 273 LEU A C 1
ATOM 2288 O O . LEU A 1 273 ? -29.531 -6.685 -0.162 1.00 81.75 273 LEU A O 1
ATOM 2292 N N . ASP A 1 274 ? -29.225 -7.171 -2.341 1.00 76.88 274 ASP A N 1
ATOM 2293 C CA . ASP A 1 274 ? -30.594 -6.869 -2.796 1.00 76.88 274 ASP A CA 1
ATOM 2294 C C . ASP A 1 274 ? -31.623 -7.762 -2.076 1.00 76.88 274 ASP A C 1
ATOM 2296 O O . ASP A 1 274 ? -32.617 -7.286 -1.532 1.00 76.88 274 ASP A O 1
ATOM 2300 N N . ASN A 1 275 ? -31.339 -9.063 -1.957 1.00 77.69 275 ASN A N 1
ATOM 2301 C CA . ASN A 1 275 ? -32.207 -10.004 -1.243 1.00 77.69 275 ASN A CA 1
ATOM 2302 C C . ASN A 1 275 ? -32.268 -9.726 0.272 1.00 77.69 275 ASN A C 1
ATOM 2304 O O . ASN A 1 275 ? -33.326 -9.865 0.883 1.00 77.69 275 ASN A O 1
ATOM 2308 N N . LYS A 1 276 ? -31.163 -9.302 0.899 1.00 78.06 276 LYS A N 1
ATOM 2309 C CA . LYS A 1 276 ? -31.157 -8.892 2.317 1.00 78.06 276 LYS A CA 1
ATOM 2310 C C . LYS A 1 276 ? -31.933 -7.593 2.542 1.00 78.06 276 LYS A C 1
ATOM 2312 O O . LYS A 1 276 ? -32.657 -7.487 3.529 1.00 78.06 276 LYS A O 1
ATOM 2317 N N . ALA A 1 277 ? -31.820 -6.632 1.625 1.00 66.94 277 ALA A N 1
ATOM 2318 C CA . ALA A 1 277 ? -32.606 -5.401 1.655 1.00 66.94 277 ALA A CA 1
ATOM 2319 C C . ALA A 1 277 ? -34.112 -5.687 1.502 1.00 66.94 277 ALA A C 1
ATOM 2321 O O . ALA A 1 277 ? -34.921 -5.111 2.229 1.00 66.94 277 ALA A O 1
ATOM 2322 N N . PHE A 1 278 ? -34.478 -6.645 0.642 1.00 68.06 278 PHE A N 1
ATOM 2323 C CA . PHE A 1 278 ? -35.856 -7.117 0.482 1.00 68.06 278 PHE A CA 1
ATOM 2324 C C . PHE A 1 278 ? -36.439 -7.699 1.785 1.00 68.06 278 PHE A C 1
ATOM 2326 O O . PHE A 1 278 ? -37.548 -7.341 2.176 1.00 68.06 278 PHE A O 1
ATOM 2333 N N . VAL A 1 279 ? -35.682 -8.536 2.508 1.00 62.56 279 VAL A N 1
ATOM 2334 C CA . VAL A 1 279 ? -36.121 -9.120 3.795 1.00 62.56 279 VAL A CA 1
ATOM 2335 C C . VAL A 1 279 ? -36.334 -8.045 4.871 1.00 62.56 279 VAL A C 1
ATOM 2337 O O . VAL A 1 279 ? -37.299 -8.120 5.631 1.00 62.56 279 VAL A O 1
ATOM 2340 N N . LEU A 1 280 ? -35.483 -7.015 4.911 1.00 59.84 280 LEU A N 1
ATOM 2341 C CA . LEU A 1 280 ? -35.619 -5.901 5.859 1.00 59.84 280 LEU A CA 1
ATOM 2342 C C . LEU A 1 280 ? -36.827 -4.999 5.560 1.00 59.84 280 LEU A C 1
ATOM 2344 O O . LEU A 1 280 ? -37.419 -4.457 6.492 1.00 59.84 280 LEU A O 1
ATOM 2348 N N . GLN A 1 281 ? -37.221 -4.847 4.291 1.00 56.22 281 GLN A N 1
ATOM 2349 C CA . GLN A 1 281 ? -38.431 -4.100 3.925 1.00 56.22 281 GLN A CA 1
ATOM 2350 C C . GLN A 1 281 ? -39.718 -4.891 4.173 1.00 56.22 281 GLN A C 1
ATOM 2352 O O . GLN A 1 281 ? -40.691 -4.318 4.658 1.00 56.22 281 GLN A O 1
ATOM 2357 N N . LEU A 1 282 ? -39.725 -6.202 3.915 1.00 53.88 282 LEU A N 1
ATOM 2358 C CA . LEU A 1 282 ? -40.905 -7.042 4.144 1.00 53.88 282 LEU A CA 1
ATOM 2359 C C . LEU A 1 282 ? -41.197 -7.246 5.646 1.00 53.88 282 LEU A C 1
ATOM 2361 O O . LEU A 1 282 ? -42.353 -7.373 6.040 1.00 53.88 282 LEU A O 1
ATOM 2365 N N . GLY A 1 283 ? -40.166 -7.197 6.499 1.00 48.94 283 GLY A N 1
ATOM 2366 C CA . GLY A 1 283 ? -40.300 -7.261 7.961 1.00 48.94 283 GLY A CA 1
ATOM 2367 C C . GLY A 1 283 ? -40.890 -6.005 8.621 1.00 48.94 283 GLY A C 1
ATOM 2368 O O . GLY A 1 283 ? -41.196 -6.040 9.810 1.00 48.94 283 GLY A O 1
ATOM 2369 N N . LYS A 1 284 ? -41.078 -4.906 7.875 1.00 45.41 284 LYS A N 1
ATOM 2370 C CA . LYS A 1 284 ? -41.550 -3.607 8.392 1.00 45.41 284 LYS A CA 1
ATOM 2371 C C . LYS A 1 284 ? -43.023 -3.303 8.061 1.00 45.41 284 LYS A C 1
ATOM 2373 O O . LYS A 1 284 ? -43.458 -2.165 8.186 1.00 45.41 284 LYS A O 1
ATOM 2378 N N . GLY A 1 285 ? -43.785 -4.304 7.611 1.00 42.84 285 GLY A N 1
ATOM 2379 C CA . GLY A 1 285 ? -45.103 -4.104 6.995 1.00 42.84 285 GLY A CA 1
ATOM 2380 C C . GLY A 1 285 ? -46.356 -4.329 7.854 1.00 42.84 285 GLY A C 1
ATOM 2381 O O . GLY A 1 285 ? -47.440 -4.155 7.313 1.00 42.84 285 GLY A O 1
ATOM 2382 N N . VAL A 1 286 ? -46.275 -4.73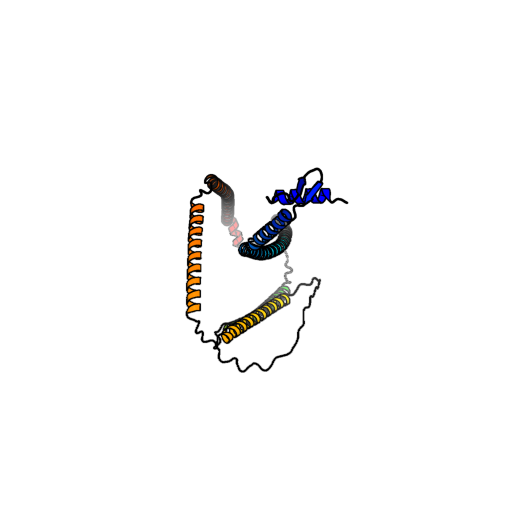9 9.132 1.00 44.44 286 VAL A N 1
ATOM 2383 C CA . VAL A 1 286 ? -47.493 -5.131 9.902 1.00 44.44 286 VAL A CA 1
ATOM 2384 C C . VAL A 1 286 ? -47.580 -4.562 11.329 1.00 44.44 286 VAL A C 1
ATOM 2386 O O . VAL A 1 286 ? -48.472 -4.927 12.082 1.00 44.44 286 VAL A O 1
ATOM 2389 N N . SER A 1 287 ? -46.729 -3.619 11.729 1.00 40.16 287 SER A N 1
ATOM 2390 C CA . SER A 1 287 ? -46.912 -2.937 13.020 1.00 40.16 287 SER A CA 1
ATOM 2391 C C . SER A 1 287 ? -47.076 -1.449 12.794 1.00 40.16 287 SER A C 1
ATOM 2393 O O . SER A 1 287 ? -46.103 -0.703 12.755 1.00 40.16 287 SER A O 1
ATOM 2395 N N . GLU A 1 288 ? -48.327 -1.032 12.633 1.00 44.41 288 GLU A N 1
ATOM 2396 C CA . GLU A 1 288 ? -48.741 0.342 12.874 1.00 44.41 288 GLU A CA 1
ATOM 2397 C C . GLU A 1 288 ? -48.428 0.659 14.346 1.00 44.41 288 GLU A C 1
ATOM 2399 O O . GLU A 1 288 ? -49.143 0.292 15.278 1.00 44.41 288 GLU A O 1
ATOM 2404 N N . GLU A 1 289 ? -47.237 1.221 14.537 1.00 44.34 289 GLU A N 1
ATOM 2405 C CA . GLU A 1 289 ? -46.624 1.600 15.800 1.00 44.34 289 GLU A CA 1
ATOM 2406 C C . GLU A 1 289 ? -47.413 2.763 16.411 1.00 44.34 289 GLU A C 1
ATOM 2408 O O . GLU A 1 289 ? -47.090 3.935 16.235 1.00 44.34 289 GLU A O 1
ATOM 2413 N N . MET A 1 290 ? -48.453 2.455 17.185 1.00 52.84 290 MET A N 1
ATOM 2414 C CA . MET A 1 290 ? -48.837 3.346 18.274 1.00 52.84 290 MET A CA 1
ATOM 2415 C C . MET A 1 290 ? -47.860 3.096 19.424 1.00 52.84 290 MET A C 1
ATOM 2417 O O . MET A 1 290 ? -48.170 2.411 20.397 1.00 52.84 290 MET A O 1
ATOM 2421 N N . ILE A 1 291 ? -46.637 3.610 19.274 1.00 53.59 291 ILE A N 1
ATOM 2422 C CA . ILE A 1 291 ? -45.670 3.700 20.368 1.00 53.59 291 ILE A CA 1
ATOM 2423 C C . ILE A 1 291 ? -46.378 4.463 21.493 1.00 53.59 291 ILE A C 1
ATOM 2425 O O . ILE A 1 291 ? -46.881 5.574 21.299 1.00 53.59 291 ILE A O 1
ATOM 2429 N N . SER A 1 292 ? -46.494 3.836 22.666 1.00 59.22 292 SER A N 1
ATOM 2430 C CA . SER A 1 292 ? -47.094 4.470 23.842 1.00 59.22 292 SER A CA 1
ATOM 2431 C C . SER A 1 292 ? -46.444 5.841 24.053 1.00 59.22 292 SER A C 1
ATOM 2433 O O . SER A 1 292 ? -45.218 5.942 24.037 1.00 59.22 292 SER A O 1
ATOM 2435 N N . LYS A 1 293 ? -47.239 6.900 24.277 1.00 65.75 293 LYS A N 1
ATOM 2436 C CA . LYS A 1 293 ? -46.734 8.265 24.557 1.00 65.75 293 LYS A CA 1
ATOM 2437 C C . LYS A 1 293 ? -45.624 8.282 25.613 1.00 65.75 293 LYS A C 1
ATOM 2439 O O . LYS A 1 293 ? -44.758 9.146 25.578 1.00 65.75 293 LYS A O 1
ATOM 2444 N N . GLN A 1 294 ? -45.657 7.318 26.528 1.00 70.75 294 GLN A N 1
ATOM 2445 C CA . GLN A 1 294 ? -44.652 7.130 27.558 1.00 70.75 294 GLN A CA 1
ATOM 2446 C C . GLN A 1 294 ? -43.285 6.703 27.002 1.00 70.75 294 GLN A C 1
ATOM 2448 O O . GLN A 1 294 ? -42.282 7.292 27.382 1.00 70.75 294 GLN A O 1
ATOM 2453 N N . VAL A 1 295 ? -43.245 5.775 26.043 1.00 73.50 295 VAL A N 1
ATOM 2454 C CA . VAL A 1 295 ? -41.998 5.341 25.387 1.00 73.50 295 VAL A CA 1
ATOM 2455 C C . VAL A 1 295 ? -41.395 6.492 24.584 1.00 73.50 295 VAL A C 1
ATOM 2457 O O . VAL A 1 295 ? -40.206 6.762 24.698 1.00 73.50 295 VAL A O 1
ATOM 2460 N N . HIS A 1 296 ? -42.220 7.260 23.869 1.00 79.44 296 HIS A N 1
ATOM 2461 C CA . HIS A 1 296 ? -41.752 8.472 23.192 1.00 79.44 296 HIS A CA 1
ATOM 2462 C C . HIS A 1 296 ? -41.171 9.510 24.156 1.00 79.44 296 HIS A C 1
ATOM 2464 O O . HIS A 1 296 ? -40.178 10.164 23.838 1.00 79.44 296 HIS A O 1
ATOM 2470 N N . GLN A 1 297 ? -41.777 9.684 25.330 1.00 84.25 297 GLN A N 1
ATOM 2471 C CA . GLN A 1 297 ? -41.280 10.628 26.322 1.00 84.25 297 GLN A CA 1
ATOM 2472 C C . GLN A 1 297 ? -39.962 10.151 26.946 1.00 84.25 297 GLN A C 1
ATOM 2474 O O . GLN A 1 297 ? -39.036 10.948 27.076 1.00 84.25 297 GLN A O 1
ATOM 2479 N N . GLU A 1 298 ? -39.838 8.858 27.242 1.00 86.81 298 GLU A N 1
ATOM 2480 C CA . GLU A 1 298 ? -38.596 8.239 27.720 1.00 86.81 298 GLU A CA 1
ATOM 2481 C C . GLU A 1 298 ? -37.467 8.340 26.681 1.00 86.81 298 GLU A C 1
ATOM 2483 O O . GLU A 1 298 ? -36.349 8.727 27.019 1.00 86.81 298 GLU A O 1
ATOM 2488 N N . GLU A 1 299 ? -37.756 8.086 25.402 1.00 86.88 299 GLU A N 1
ATOM 2489 C CA . GLU A 1 299 ? -36.799 8.262 24.304 1.00 86.88 299 GLU A CA 1
ATOM 2490 C C . GLU A 1 299 ? -36.377 9.724 24.135 1.00 86.88 299 GLU A C 1
ATOM 2492 O O . GLU A 1 299 ? -35.200 10.009 23.913 1.00 86.88 299 GLU A O 1
ATOM 2497 N N . THR A 1 300 ? -37.313 10.663 24.290 1.00 85.25 300 THR A N 1
ATOM 2498 C CA . THR A 1 300 ? -37.026 12.100 24.192 1.00 85.25 300 THR A CA 1
ATOM 2499 C C . THR A 1 300 ? -36.126 12.568 25.337 1.00 85.25 300 THR A C 1
ATOM 2501 O O . THR A 1 300 ? -35.184 13.323 25.103 1.00 85.25 300 THR A O 1
ATOM 2504 N N . GLU A 1 301 ? -36.371 12.115 26.569 1.00 91.94 301 GLU A N 1
ATOM 2505 C CA . GLU A 1 301 ? -35.503 12.428 27.712 1.00 91.94 301 GLU A CA 1
ATOM 2506 C C . GLU A 1 301 ? -34.125 11.769 27.579 1.00 91.94 301 GLU A C 1
ATOM 2508 O O . GLU A 1 301 ? -33.102 12.403 27.846 1.00 91.94 301 GLU A O 1
ATOM 2513 N N . LYS A 1 302 ? -34.064 10.537 27.062 1.00 94.62 302 LYS A N 1
ATOM 2514 C CA . LYS A 1 302 ? -32.798 9.865 26.759 1.00 94.62 302 LYS A CA 1
ATOM 2515 C C . LYS A 1 302 ? -31.982 10.628 25.711 1.00 94.62 302 LYS A C 1
ATOM 2517 O O . LYS A 1 302 ? -30.803 10.891 25.937 1.00 94.62 302 LYS A O 1
ATOM 2522 N N . LEU A 1 303 ? -32.609 11.049 24.612 1.00 94.44 303 LEU A N 1
ATOM 2523 C CA . LEU A 1 303 ? -31.970 11.858 23.569 1.00 94.44 303 LEU A CA 1
ATOM 2524 C C . LEU A 1 303 ? -31.472 13.202 24.109 1.00 94.44 303 LEU A C 1
ATOM 2526 O O . LEU A 1 303 ? -30.376 13.628 23.758 1.00 94.44 303 LEU A O 1
ATOM 2530 N N . LYS A 1 304 ? -32.227 13.862 24.996 1.00 95.62 304 LYS A N 1
ATOM 2531 C CA . LYS A 1 304 ? -31.765 15.093 25.659 1.00 95.62 304 LYS A CA 1
ATOM 2532 C C . LYS A 1 304 ? -30.512 14.855 26.498 1.00 95.62 304 LYS A C 1
ATOM 2534 O O . LYS A 1 304 ? -29.591 15.666 26.431 1.00 95.62 304 LYS A O 1
ATOM 2539 N N . MET A 1 305 ? -30.452 13.754 27.252 1.00 94.88 305 MET A N 1
ATOM 2540 C CA . MET A 1 305 ? -29.251 13.405 28.017 1.00 94.88 305 MET A CA 1
ATOM 2541 C C . MET A 1 305 ? -28.059 13.095 27.108 1.00 94.88 305 MET A C 1
ATOM 2543 O O . MET A 1 305 ? -26.957 13.560 27.384 1.00 94.88 305 MET A O 1
ATOM 2547 N N . GLU A 1 306 ? -28.266 12.361 26.013 1.00 94.00 306 GLU A N 1
ATOM 2548 C CA . GLU A 1 306 ? -27.207 12.073 25.037 1.00 94.00 306 GLU A CA 1
ATOM 2549 C C . GLU A 1 306 ? -26.694 13.356 24.367 1.00 94.00 306 GLU A C 1
ATOM 2551 O O . GLU A 1 306 ? -25.484 13.542 24.237 1.00 94.00 306 GLU A O 1
ATOM 2556 N N . ILE A 1 307 ? -27.589 14.283 24.005 1.00 95.62 307 ILE A N 1
ATOM 2557 C CA . ILE A 1 307 ? -27.212 15.597 23.465 1.00 95.62 307 ILE A CA 1
ATOM 2558 C C . ILE A 1 307 ? -26.406 16.388 24.497 1.00 95.62 307 ILE A C 1
ATOM 2560 O O . ILE A 1 307 ? -25.374 16.954 24.141 1.00 95.62 307 ILE A O 1
ATOM 2564 N N . GLN A 1 308 ? -26.827 16.403 25.764 1.00 96.88 308 GLN A N 1
ATOM 2565 C CA . GLN A 1 308 ? -26.093 17.101 26.820 1.00 96.88 308 GLN A CA 1
ATOM 2566 C C . GLN A 1 308 ? -24.688 16.513 27.011 1.00 96.88 308 GLN A C 1
ATOM 2568 O O . GLN A 1 308 ? -23.713 17.257 27.030 1.00 96.88 308 GLN A O 1
ATOM 2573 N N . GLN A 1 309 ? -24.560 15.185 27.039 1.00 96.19 309 GLN A N 1
ATOM 2574 C CA . GLN A 1 309 ? -23.260 14.514 27.113 1.00 96.19 309 GLN A CA 1
ATOM 2575 C C . GLN A 1 309 ? -22.372 14.828 25.900 1.00 96.19 309 GLN A C 1
ATOM 2577 O O . GLN A 1 309 ? -21.176 15.071 26.058 1.00 96.19 309 GLN A O 1
ATOM 2582 N N . CYS A 1 310 ? -22.941 14.865 24.690 1.00 95.44 310 CYS A N 1
ATOM 2583 C CA . CYS A 1 310 ? -22.203 15.274 23.493 1.00 95.44 310 CYS A CA 1
ATOM 2584 C C . CYS A 1 310 ? -21.720 16.725 23.598 1.00 95.44 310 CYS A C 1
ATOM 2586 O O . CYS A 1 310 ? -20.587 17.020 23.221 1.00 95.44 310 CYS A O 1
ATOM 2588 N N . MET A 1 311 ? -22.554 17.628 24.119 1.00 96.31 311 MET A N 1
ATOM 2589 C CA . MET A 1 311 ? -22.195 19.033 24.321 1.00 96.31 311 MET A CA 1
ATOM 2590 C C . MET A 1 311 ? -21.049 19.182 25.326 1.00 96.31 311 MET A C 1
ATOM 2592 O O . MET A 1 311 ? -20.080 19.883 25.034 1.00 96.31 311 MET A O 1
ATOM 2596 N N . ASP A 1 312 ? -21.111 18.480 26.458 1.00 96.75 312 ASP A N 1
ATOM 2597 C CA . ASP A 1 312 ? -20.062 18.499 27.484 1.00 96.75 312 ASP A CA 1
ATOM 2598 C C . ASP A 1 312 ? -18.743 17.918 26.942 1.00 96.75 312 ASP A C 1
ATOM 2600 O O . ASP A 1 312 ? -17.653 18.448 27.188 1.00 96.75 312 ASP A O 1
ATOM 2604 N N . PHE A 1 313 ? -18.827 16.861 26.127 1.00 96.56 313 PHE A N 1
ATOM 2605 C CA . PHE A 1 313 ? -17.670 16.284 25.447 1.00 96.56 313 PHE A CA 1
ATOM 2606 C C . PHE A 1 313 ? -17.045 17.258 24.444 1.00 96.56 313 PHE A C 1
ATOM 2608 O O . PHE A 1 313 ? -15.828 17.443 24.451 1.00 96.56 313 PHE A O 1
ATOM 2615 N N . ILE A 1 314 ? -17.860 17.932 23.626 1.00 95.94 314 ILE A N 1
ATOM 2616 C CA . ILE A 1 314 ? -17.386 18.952 22.681 1.00 95.94 314 ILE A CA 1
ATOM 2617 C C . ILE A 1 314 ? -16.714 20.106 23.432 1.00 95.94 314 ILE A C 1
ATOM 2619 O O . ILE A 1 314 ? -15.636 20.538 23.028 1.00 95.94 314 ILE A O 1
ATOM 2623 N N . GLN A 1 315 ? -17.291 20.578 24.541 1.00 96.38 315 GLN A N 1
ATOM 2624 C CA . GLN A 1 315 ? -16.682 21.630 25.364 1.00 96.38 315 GLN A CA 1
ATOM 2625 C C . GLN A 1 315 ? -15.331 21.191 25.941 1.00 96.38 315 GLN A C 1
ATOM 2627 O O . GLN A 1 315 ? -14.359 21.944 25.884 1.00 96.38 315 GLN A O 1
ATOM 2632 N N . THR A 1 316 ? -15.239 19.953 26.429 1.00 93.75 316 THR A N 1
ATOM 2633 C CA . THR A 1 316 ? -13.996 19.384 26.968 1.00 93.75 316 THR A CA 1
ATOM 2634 C C . THR A 1 316 ? -12.933 19.245 25.875 1.00 93.75 316 THR A C 1
ATOM 2636 O O . THR A 1 316 ? -11.781 19.633 26.071 1.00 93.75 316 THR A O 1
ATOM 2639 N N . GLN A 1 317 ? -13.314 18.762 24.687 1.00 91.94 317 GLN A N 1
ATOM 2640 C CA . GLN A 1 317 ? -12.421 18.686 23.528 1.00 91.94 317 GLN A CA 1
ATOM 2641 C C . GLN A 1 317 ? -11.935 20.067 23.085 1.00 91.94 317 GLN A C 1
ATOM 2643 O O . GLN A 1 317 ? -10.753 20.225 22.784 1.00 91.94 317 GLN A O 1
ATOM 2648 N N . GLN A 1 318 ? -12.812 21.073 23.076 1.00 92.50 318 GLN A N 1
ATOM 2649 C CA . GLN A 1 318 ? -12.444 22.451 22.748 1.00 92.50 318 GLN A CA 1
ATOM 2650 C C . GLN A 1 318 ? -11.467 23.037 23.773 1.00 92.50 318 GLN A C 1
ATOM 2652 O O . GLN A 1 318 ? -10.484 23.658 23.374 1.00 92.50 318 GLN A O 1
ATOM 2657 N N . GLN A 1 319 ? -11.672 22.791 25.070 1.00 92.69 319 GLN A N 1
ATOM 2658 C CA . GLN A 1 319 ? -10.737 23.220 26.114 1.00 92.69 319 GLN A CA 1
ATOM 2659 C C . GLN A 1 319 ? -9.365 22.549 25.978 1.00 92.69 319 GLN A C 1
ATOM 2661 O O . GLN A 1 319 ? -8.346 23.229 26.075 1.00 92.69 319 GLN A O 1
ATOM 2666 N N . LEU A 1 320 ? -9.324 21.243 25.700 1.00 89.94 320 LEU A N 1
ATOM 2667 C CA . LEU A 1 320 ? -8.082 20.500 25.457 1.00 89.94 320 LEU A CA 1
ATOM 2668 C C . LEU A 1 320 ? -7.343 21.010 24.217 1.00 89.94 320 LEU A C 1
ATOM 2670 O O . LEU A 1 320 ? -6.140 21.245 24.281 1.00 89.94 320 LEU A O 1
ATOM 2674 N N . LEU A 1 321 ? -8.051 21.238 23.108 1.00 87.31 321 LEU A N 1
ATOM 2675 C CA . LEU A 1 321 ? -7.482 21.832 21.893 1.00 87.31 321 LEU A CA 1
ATOM 2676 C C . LEU A 1 321 ? -6.911 23.225 22.162 1.00 87.31 321 LEU A C 1
ATOM 2678 O O . LEU A 1 321 ? -5.811 23.542 21.717 1.00 87.31 321 LEU A O 1
ATOM 2682 N N . GLN A 1 322 ? -7.630 24.050 22.920 1.00 85.00 322 GLN A N 1
ATOM 2683 C CA . GLN A 1 322 ? -7.174 25.388 23.275 1.00 85.00 322 GLN A CA 1
ATOM 2684 C C . GLN A 1 322 ? -5.976 25.347 24.231 1.00 85.00 322 GLN A C 1
ATOM 2686 O O . GLN A 1 322 ? -5.068 26.164 24.109 1.00 85.00 322 GLN A O 1
ATOM 2691 N N . GLN A 1 323 ? -5.919 24.361 25.129 1.00 81.38 323 GLN A N 1
ATOM 2692 C CA . GLN A 1 323 ? -4.752 24.107 25.967 1.00 81.38 323 GLN A CA 1
ATOM 2693 C C . GLN A 1 323 ? -3.552 23.640 25.134 1.00 81.38 323 GLN A C 1
ATOM 2695 O O . GLN A 1 323 ? -2.465 24.152 25.359 1.00 81.38 323 GLN A O 1
ATOM 2700 N N . GLN A 1 324 ? -3.738 22.762 24.140 1.00 74.56 324 GLN A N 1
ATOM 2701 C CA . GLN A 1 324 ? -2.662 22.322 23.240 1.00 74.56 324 GLN A CA 1
ATOM 2702 C C . GLN A 1 324 ? -2.130 23.438 22.334 1.00 74.56 324 GLN A C 1
ATOM 2704 O O . GLN A 1 324 ? -0.940 23.477 22.035 1.00 74.56 324 GLN A O 1
ATOM 2709 N N . LEU A 1 325 ? -2.995 24.358 21.907 1.00 67.44 325 LEU A N 1
ATOM 2710 C CA . LEU A 1 325 ? -2.588 25.537 21.138 1.00 67.44 325 LEU A CA 1
ATOM 2711 C C . LEU A 1 325 ? -1.868 26.580 22.006 1.00 67.44 325 LEU A C 1
ATOM 2713 O O . LEU A 1 325 ? -1.015 27.303 21.500 1.00 67.44 325 LEU A O 1
ATOM 2717 N N . ASN A 1 326 ? -2.197 26.653 23.299 1.00 65.94 326 ASN A N 1
ATOM 2718 C CA . ASN A 1 326 ? -1.575 27.578 24.249 1.00 65.94 326 ASN A CA 1
ATOM 2719 C C . ASN A 1 326 ? -0.335 26.996 24.949 1.00 65.94 326 ASN A C 1
ATOM 2721 O O . ASN A 1 326 ? 0.470 27.759 25.482 1.00 65.94 326 ASN A O 1
ATOM 2725 N N . THR A 1 327 ? -0.151 25.672 24.964 1.00 55.34 327 THR A N 1
ATOM 2726 C CA . THR A 1 327 ? 1.143 25.070 25.287 1.00 55.34 327 THR A CA 1
ATOM 2727 C C . THR A 1 327 ? 2.085 25.400 24.146 1.00 55.34 327 THR A C 1
ATOM 2729 O O . THR A 1 327 ? 1.975 24.819 23.069 1.00 55.34 327 THR A O 1
ATOM 2732 N N . GLN A 1 328 ? 2.983 26.358 24.377 1.00 52.97 328 GLN A N 1
ATOM 2733 C CA . GLN A 1 328 ? 4.124 26.618 23.509 1.00 52.97 328 GLN A CA 1
ATOM 2734 C C . GLN A 1 328 ? 4.848 25.287 23.288 1.00 52.97 328 GLN A C 1
ATOM 2736 O O . GLN A 1 328 ? 5.552 24.795 24.164 1.00 52.97 328 GLN A O 1
ATOM 2741 N N . CYS A 1 329 ? 4.604 24.657 22.140 1.00 50.03 329 CYS A N 1
ATOM 2742 C CA . CYS A 1 329 ? 5.470 23.616 21.619 1.00 50.03 329 CYS A CA 1
ATOM 2743 C C . CYS A 1 329 ? 6.861 24.246 21.576 1.00 50.03 329 CYS A C 1
ATOM 2745 O O . CYS A 1 329 ? 6.992 25.249 20.876 1.00 50.03 329 CYS A O 1
ATOM 2747 N N . ASP A 1 330 ? 7.811 23.733 22.371 1.00 62.09 330 ASP A N 1
ATOM 2748 C CA . ASP A 1 330 ? 9.140 24.321 22.600 1.00 62.09 330 ASP A CA 1
ATOM 2749 C C . ASP A 1 330 ? 9.629 25.060 21.348 1.00 62.09 330 ASP A C 1
ATOM 2751 O O . ASP A 1 330 ? 10.002 24.426 20.355 1.00 62.09 330 ASP A O 1
ATOM 2755 N N . GLU A 1 331 ? 9.580 26.399 21.376 1.00 61.09 331 GLU A N 1
ATOM 2756 C CA . GLU A 1 331 ? 9.999 27.266 20.261 1.00 61.09 331 GLU A CA 1
ATOM 2757 C C . GLU A 1 331 ? 11.414 26.899 19.794 1.00 61.09 331 GLU A C 1
ATOM 2759 O O . GLU A 1 331 ? 11.733 26.984 18.611 1.00 61.09 331 GLU A O 1
ATOM 2764 N N . GLU A 1 332 ? 12.230 26.399 20.721 1.00 60.59 332 GLU A N 1
ATOM 2765 C CA . GLU A 1 332 ? 13.579 25.893 20.502 1.00 60.59 332 GLU A CA 1
ATOM 2766 C C . GLU A 1 332 ? 13.606 24.641 19.605 1.00 60.59 332 GLU A C 1
ATOM 2768 O O . GLU A 1 332 ? 14.411 24.552 18.680 1.00 60.59 332 GLU A O 1
ATOM 2773 N N . THR A 1 333 ? 12.669 23.705 19.785 1.00 66.81 333 THR A N 1
ATOM 2774 C CA . THR A 1 333 ? 12.566 22.499 18.943 1.00 66.81 333 THR A CA 1
ATOM 2775 C C . THR A 1 333 ? 12.053 22.842 17.543 1.00 66.81 333 THR A C 1
ATOM 2777 O O . THR A 1 333 ? 12.545 22.308 16.545 1.00 66.81 333 THR A O 1
ATOM 2780 N N . ALA A 1 334 ? 11.091 23.766 17.448 1.00 69.44 334 ALA A N 1
ATOM 2781 C CA . ALA A 1 334 ? 10.575 24.245 16.168 1.00 69.44 334 ALA A CA 1
ATOM 2782 C C . ALA A 1 334 ? 11.632 25.041 15.380 1.00 69.44 334 ALA A C 1
ATOM 2784 O O . ALA A 1 334 ? 11.743 24.870 14.164 1.00 69.44 334 ALA A O 1
ATOM 2785 N N . ALA A 1 335 ? 12.445 25.856 16.060 1.00 72.56 335 ALA A N 1
ATOM 2786 C CA . ALA A 1 335 ? 13.549 26.596 15.455 1.00 72.56 335 ALA A CA 1
ATOM 2787 C C . ALA A 1 335 ? 14.643 25.660 14.918 1.00 72.56 335 ALA A C 1
ATOM 2789 O O . ALA A 1 335 ? 15.063 25.818 13.774 1.00 72.56 335 ALA A O 1
ATOM 2790 N N . VAL A 1 336 ? 15.042 24.638 15.685 1.00 72.94 336 VAL A N 1
ATOM 2791 C CA . VAL A 1 336 ? 16.063 23.663 15.259 1.00 72.94 336 VAL A CA 1
ATOM 2792 C C . VAL A 1 336 ? 15.616 22.871 14.028 1.00 72.94 336 VAL A C 1
ATOM 2794 O O . VAL A 1 336 ? 16.393 22.704 13.091 1.00 72.94 336 VAL A O 1
ATOM 2797 N N . LEU A 1 337 ? 14.361 22.412 13.984 1.00 75.06 337 LEU A N 1
ATOM 2798 C CA . LEU A 1 337 ? 13.832 21.693 12.818 1.00 75.06 337 LEU A CA 1
ATOM 2799 C C . LEU A 1 337 ? 13.772 22.579 11.566 1.00 75.06 337 LEU A C 1
ATOM 2801 O O . LEU A 1 337 ? 14.078 22.111 10.467 1.00 75.06 337 LEU A O 1
ATOM 2805 N N . ASN A 1 338 ? 13.410 23.851 11.732 1.00 76.62 338 ASN A N 1
ATOM 2806 C CA . ASN A 1 338 ? 13.372 24.813 10.635 1.00 76.62 338 ASN A CA 1
ATOM 2807 C C . ASN A 1 338 ? 14.790 25.123 10.119 1.00 76.62 338 ASN A C 1
ATOM 2809 O O . ASN A 1 338 ? 15.031 25.074 8.914 1.00 76.62 338 ASN A O 1
ATOM 2813 N N . ASP A 1 339 ? 15.758 25.315 11.018 1.00 79.25 339 ASP A N 1
ATOM 2814 C CA . ASP A 1 339 ? 17.169 25.499 10.663 1.00 79.25 339 ASP A CA 1
ATOM 2815 C C . ASP A 1 339 ? 17.753 24.275 9.941 1.00 79.25 339 ASP A C 1
ATOM 2817 O O . ASP A 1 339 ? 18.477 24.426 8.952 1.00 79.25 339 ASP A O 1
ATOM 2821 N N . CYS A 1 340 ? 17.407 23.055 10.365 1.00 78.44 340 CYS A N 1
ATOM 2822 C CA . CYS A 1 340 ? 17.815 21.831 9.673 1.00 78.44 340 CYS A CA 1
ATOM 2823 C C . CYS A 1 340 ? 17.255 21.759 8.244 1.00 78.44 340 CYS A C 1
ATOM 2825 O O . CYS A 1 340 ? 18.007 21.466 7.313 1.00 78.44 340 CYS A O 1
ATOM 2827 N N . TYR A 1 341 ? 15.971 22.072 8.054 1.00 80.25 341 TYR A N 1
ATOM 2828 C CA . TYR A 1 341 ? 15.341 22.079 6.731 1.00 80.25 341 TYR A CA 1
ATOM 2829 C C . TYR A 1 341 ? 15.966 23.133 5.805 1.00 80.25 341 TYR A C 1
ATOM 2831 O O . TYR A 1 341 ? 16.281 22.858 4.647 1.00 80.25 341 TYR A O 1
ATOM 2839 N N . MET A 1 342 ? 16.224 24.334 6.329 1.00 84.81 342 MET A N 1
ATOM 2840 C CA . MET A 1 342 ? 16.861 25.410 5.568 1.00 84.81 342 MET A CA 1
ATOM 2841 C C . MET A 1 342 ? 18.309 25.079 5.174 1.00 84.81 342 MET A C 1
ATOM 2843 O O . MET A 1 342 ? 18.763 25.478 4.098 1.00 84.81 342 MET A O 1
ATOM 2847 N N . LEU A 1 343 ? 19.044 24.341 6.011 1.00 85.12 343 LEU A N 1
ATOM 2848 C CA . LEU A 1 343 ? 20.394 23.870 5.689 1.00 85.12 343 LEU A CA 1
ATOM 2849 C C . LEU A 1 343 ? 20.396 22.790 4.602 1.00 85.12 343 LEU A C 1
ATOM 2851 O O . LEU A 1 343 ? 21.234 22.849 3.700 1.00 85.12 343 LEU A O 1
ATOM 2855 N N . GLU A 1 344 ? 19.461 21.843 4.658 1.00 88.31 344 GLU A N 1
ATOM 2856 C CA . GLU A 1 344 ? 19.305 20.807 3.632 1.00 88.31 344 GLU A CA 1
ATOM 2857 C C . GLU A 1 344 ? 18.959 21.426 2.269 1.00 88.31 344 GLU A C 1
ATOM 2859 O O . GLU A 1 344 ? 19.618 21.143 1.266 1.00 88.31 344 GLU A O 1
ATOM 2864 N N . GLU A 1 345 ? 18.007 22.363 2.246 1.00 88.50 345 GLU A N 1
ATOM 2865 C CA . GLU A 1 345 ? 17.616 23.096 1.038 1.00 88.50 345 GLU A CA 1
ATOM 2866 C C . GLU A 1 345 ? 18.793 23.883 0.439 1.00 88.50 345 GLU A C 1
ATOM 2868 O O . GLU A 1 345 ? 19.019 23.885 -0.775 1.00 88.50 345 GLU A O 1
ATOM 2873 N N . LYS A 1 346 ? 19.596 24.523 1.297 1.00 90.19 346 LYS A N 1
ATOM 2874 C CA . LYS A 1 346 ? 20.785 25.274 0.884 1.00 90.19 346 LYS A CA 1
ATOM 2875 C C . LYS A 1 346 ? 21.853 24.375 0.259 1.00 90.19 346 LYS A C 1
ATOM 2877 O O . LYS A 1 346 ? 22.467 24.779 -0.732 1.00 90.19 346 LYS A O 1
ATOM 2882 N N . GLU A 1 347 ? 22.103 23.187 0.812 1.00 88.56 347 GLU A N 1
ATOM 2883 C CA . GLU A 1 347 ? 23.090 22.265 0.236 1.00 88.56 347 GLU A CA 1
ATOM 2884 C C . GLU A 1 347 ? 22.575 21.643 -1.072 1.00 88.56 347 GLU A C 1
ATOM 2886 O O . GLU A 1 347 ? 23.344 21.555 -2.033 1.00 88.56 347 GLU A O 1
ATOM 2891 N N . ARG A 1 348 ? 21.268 21.351 -1.181 1.00 95.19 348 ARG A N 1
ATOM 2892 C CA . ARG A 1 348 ? 20.650 20.900 -2.441 1.00 95.19 348 ARG A CA 1
ATOM 2893 C C . ARG A 1 348 ? 20.793 21.939 -3.553 1.00 95.19 348 ARG A C 1
ATOM 2895 O O . ARG A 1 348 ? 21.259 21.621 -4.645 1.00 95.19 348 ARG A O 1
ATOM 2902 N N . LEU A 1 349 ? 20.477 23.205 -3.272 1.00 95.06 349 LEU A N 1
ATOM 2903 C CA . LEU A 1 349 ? 20.629 24.296 -4.244 1.00 95.06 349 LEU A CA 1
ATOM 2904 C C . LEU A 1 349 ? 22.084 24.475 -4.696 1.00 95.06 349 LEU A C 1
ATOM 2906 O O . LEU A 1 349 ? 22.357 24.789 -5.853 1.00 95.06 349 LEU A O 1
ATOM 2910 N N . LYS A 1 350 ? 23.043 24.250 -3.799 1.00 93.81 350 LYS A N 1
ATOM 2911 C CA . LYS A 1 350 ? 24.475 24.314 -4.109 1.00 93.81 350 LYS A CA 1
ATOM 2912 C C . LYS A 1 350 ? 24.938 23.139 -4.976 1.00 93.81 350 LYS A C 1
ATOM 2914 O O . LYS A 1 350 ? 25.853 23.304 -5.785 1.00 93.81 350 LYS A O 1
ATOM 2919 N N . GLU A 1 351 ? 24.335 21.962 -4.830 1.00 93.38 351 GLU A N 1
ATOM 2920 C CA . GLU A 1 351 ? 24.518 20.830 -5.747 1.00 93.38 351 GLU A CA 1
ATOM 2921 C C . GLU A 1 351 ? 23.949 21.122 -7.132 1.00 93.38 351 GLU A C 1
ATOM 2923 O O . GLU A 1 351 ? 24.685 21.023 -8.115 1.00 93.38 351 GLU A O 1
ATOM 2928 N N . GLU A 1 352 ? 22.700 21.581 -7.208 1.00 93.75 352 GLU A N 1
ATOM 2929 C CA . GLU A 1 352 ? 22.065 21.978 -8.469 1.00 93.75 352 GLU A CA 1
ATOM 2930 C C . GLU A 1 352 ? 22.892 23.050 -9.191 1.00 93.75 352 GLU A C 1
ATOM 2932 O O . GLU A 1 352 ? 23.164 22.938 -10.388 1.00 93.75 352 GLU A O 1
ATOM 2937 N N . TRP A 1 353 ? 23.384 24.053 -8.458 1.00 95.38 353 TRP A N 1
ATOM 2938 C CA . TRP A 1 353 ? 24.232 25.105 -9.015 1.00 95.38 353 TRP A CA 1
ATOM 2939 C C . TRP A 1 353 ? 25.554 24.569 -9.581 1.00 95.38 353 TRP A C 1
ATOM 2941 O O . TRP A 1 353 ? 25.982 24.998 -10.654 1.00 95.38 353 TRP A O 1
ATOM 2951 N N . ARG A 1 354 ? 26.188 23.591 -8.914 1.00 96.81 354 ARG A N 1
ATOM 2952 C CA . ARG A 1 354 ? 27.383 22.911 -9.447 1.00 96.81 354 ARG A CA 1
ATOM 2953 C C . ARG A 1 354 ? 27.077 22.193 -10.759 1.00 96.81 354 ARG A C 1
ATOM 2955 O O . ARG A 1 354 ? 27.857 22.318 -11.702 1.00 96.81 354 ARG A O 1
ATOM 2962 N N . THR A 1 355 ? 25.947 21.493 -10.839 1.00 94.31 355 THR A N 1
ATOM 2963 C CA . THR A 1 355 ? 25.514 20.814 -12.068 1.00 94.31 355 THR A CA 1
ATOM 2964 C C . THR A 1 355 ? 25.243 21.810 -13.196 1.00 94.31 355 THR A C 1
ATOM 2966 O O . THR A 1 355 ? 25.695 21.595 -14.321 1.00 94.31 355 THR A O 1
ATOM 2969 N N . PHE A 1 356 ? 24.570 22.927 -12.910 1.00 96.38 356 PHE A N 1
ATOM 2970 C CA . PHE A 1 356 ? 24.340 23.986 -13.896 1.00 96.38 356 PHE A CA 1
ATOM 2971 C C . PHE A 1 356 ? 25.644 24.597 -14.413 1.00 96.38 356 PHE A C 1
ATOM 2973 O O . PHE A 1 356 ? 25.800 24.813 -15.615 1.00 96.38 356 PHE A O 1
ATOM 2980 N N . GLU A 1 357 ? 26.604 24.850 -13.528 1.00 96.12 357 GLU A N 1
ATOM 2981 C CA . GLU A 1 357 ? 27.904 25.405 -13.900 1.00 96.12 357 GLU A CA 1
ATOM 2982 C C . GLU A 1 357 ? 28.720 24.432 -14.770 1.00 96.12 357 GLU A C 1
ATOM 2984 O O . GLU A 1 357 ? 29.393 24.845 -15.718 1.00 96.12 357 GLU A O 1
ATOM 2989 N N . GLU A 1 358 ? 28.628 23.129 -14.502 1.00 96.50 358 GLU A N 1
ATOM 2990 C CA . GLU A 1 358 ? 29.237 22.091 -15.337 1.00 96.50 358 GLU A CA 1
ATOM 2991 C C . GLU A 1 358 ? 28.578 22.007 -16.721 1.00 96.50 358 GLU A C 1
ATOM 2993 O O . GLU A 1 358 ? 29.275 22.009 -17.739 1.00 96.50 358 GLU A O 1
ATOM 2998 N N . GLN A 1 359 ? 27.244 22.043 -16.789 1.00 95.25 359 GLN A N 1
ATOM 2999 C CA . GLN A 1 359 ? 26.517 22.113 -18.060 1.00 95.25 359 GLN A CA 1
ATOM 3000 C C . GLN A 1 359 ? 26.903 23.357 -18.865 1.00 95.25 359 GLN A C 1
ATOM 3002 O O . GLN A 1 359 ? 27.178 23.261 -20.060 1.00 95.25 359 GLN A O 1
ATOM 3007 N N . ARG A 1 360 ? 27.000 24.521 -18.213 1.00 96.50 360 ARG A N 1
ATOM 3008 C CA . ARG A 1 360 ? 27.432 25.774 -18.844 1.00 96.50 360 ARG A CA 1
ATOM 3009 C C . ARG A 1 360 ? 28.829 25.646 -19.454 1.00 96.50 360 ARG A C 1
ATOM 3011 O O . ARG A 1 360 ? 29.047 26.093 -20.579 1.00 96.50 360 ARG A O 1
ATOM 3018 N N . LYS A 1 361 ? 29.772 25.019 -18.743 1.00 97.12 361 LYS A N 1
ATOM 3019 C CA . LYS A 1 361 ? 31.120 24.741 -19.269 1.00 97.12 361 LYS A CA 1
ATOM 3020 C C . LYS A 1 361 ? 31.083 23.785 -20.459 1.00 97.12 361 LYS A C 1
ATOM 3022 O O . LYS A 1 361 ? 31.795 24.027 -21.432 1.00 97.12 361 LYS A O 1
ATOM 3027 N N . ASN A 1 362 ? 30.247 22.750 -20.412 1.00 95.88 362 ASN A N 1
ATOM 3028 C CA . ASN A 1 362 ? 30.086 21.805 -21.517 1.00 95.88 362 ASN A CA 1
ATOM 3029 C C . ASN A 1 362 ? 29.542 22.487 -22.772 1.00 95.88 362 ASN A C 1
ATOM 3031 O O . ASN A 1 362 ? 30.152 22.360 -23.832 1.00 95.88 362 ASN A O 1
ATOM 3035 N N . PHE A 1 363 ? 28.480 23.285 -22.647 1.00 96.88 363 PHE A N 1
ATOM 3036 C CA . PHE A 1 363 ? 27.943 24.051 -23.773 1.00 96.88 363 PHE A CA 1
ATOM 3037 C C . PHE A 1 363 ? 28.964 25.033 -24.344 1.00 96.88 363 PHE A C 1
ATOM 3039 O O . PHE A 1 363 ? 29.056 25.203 -25.555 1.00 96.88 363 PHE A O 1
ATOM 3046 N N . GLU A 1 364 ? 29.773 25.660 -23.494 1.00 96.75 364 GLU A N 1
ATOM 3047 C CA . GLU A 1 364 ? 30.823 26.569 -23.943 1.00 96.75 364 GLU A CA 1
ATOM 3048 C C . GLU A 1 364 ? 31.945 25.834 -24.702 1.00 96.75 364 GLU A C 1
ATOM 3050 O O . GLU A 1 364 ? 32.453 26.346 -25.704 1.00 96.75 364 GLU A O 1
ATOM 3055 N N . MET A 1 365 ? 32.315 24.621 -24.278 1.00 95.75 365 MET A N 1
ATOM 3056 C CA . MET A 1 365 ? 33.248 23.766 -25.022 1.00 95.75 365 MET A CA 1
ATOM 3057 C C . MET A 1 365 ? 32.659 23.316 -26.360 1.00 95.75 365 MET A C 1
ATOM 3059 O O . MET A 1 365 ? 33.336 23.393 -27.386 1.00 95.75 365 MET A O 1
ATOM 3063 N N . GLU A 1 366 ? 31.396 22.898 -26.366 1.00 95.19 366 GLU A N 1
ATOM 3064 C CA . GLU A 1 366 ? 30.689 22.469 -27.569 1.00 95.19 366 GLU A CA 1
ATOM 3065 C C . GLU A 1 366 ? 30.570 23.621 -28.577 1.00 95.19 366 GLU A C 1
ATOM 3067 O O . GLU A 1 366 ? 30.919 23.475 -29.747 1.00 95.19 366 GLU A O 1
ATOM 3072 N N . ARG A 1 367 ? 30.212 24.820 -28.103 1.00 96.75 367 ARG A N 1
ATOM 3073 C CA . ARG A 1 367 ? 30.168 26.050 -28.902 1.00 96.75 367 ARG A CA 1
ATOM 3074 C C . ARG A 1 367 ? 31.512 26.355 -29.558 1.00 96.75 367 ARG A C 1
ATOM 3076 O O . ARG A 1 367 ? 31.546 26.710 -30.738 1.00 96.75 367 ARG A O 1
ATOM 3083 N N . ARG A 1 368 ? 32.624 26.215 -28.827 1.00 95.88 368 ARG A N 1
ATOM 3084 C CA . ARG A 1 368 ? 33.977 26.387 -29.392 1.00 95.88 368 ARG A CA 1
ATOM 3085 C C . ARG A 1 368 ? 34.284 25.328 -30.440 1.00 95.88 368 ARG A C 1
ATOM 3087 O O . ARG A 1 368 ? 34.768 25.683 -31.509 1.00 95.88 368 ARG A O 1
ATOM 3094 N N . SER A 1 369 ? 33.949 24.068 -30.167 1.00 94.94 369 SER A N 1
ATOM 3095 C CA . SER A 1 369 ? 34.145 22.964 -31.107 1.00 94.94 369 SER A CA 1
ATOM 3096 C C . SER A 1 369 ? 33.375 23.184 -32.413 1.00 94.94 369 SER A C 1
ATOM 3098 O O . SER A 1 369 ? 33.957 23.075 -33.491 1.00 94.94 369 SER A O 1
ATOM 3100 N N . PHE A 1 370 ? 32.107 23.597 -32.333 1.00 96.50 370 PHE A N 1
ATOM 3101 C CA . PHE A 1 370 ? 31.309 23.939 -33.511 1.00 96.50 370 PHE A CA 1
ATOM 3102 C C . PHE A 1 370 ? 31.856 25.149 -34.265 1.00 96.50 370 PHE A C 1
ATOM 3104 O O . PHE A 1 370 ? 31.905 25.131 -35.493 1.00 96.50 370 PHE A O 1
ATOM 3111 N N . THR A 1 371 ? 32.297 26.184 -33.547 1.00 95.56 371 THR A N 1
ATOM 3112 C CA . THR A 1 371 ? 32.897 27.372 -34.170 1.00 95.56 371 THR A CA 1
ATOM 3113 C C . THR A 1 371 ? 34.166 26.993 -34.934 1.00 95.56 371 THR A C 1
ATOM 3115 O O . THR A 1 371 ? 34.349 27.400 -36.078 1.00 95.56 371 THR A O 1
ATOM 3118 N N . GLU A 1 372 ? 35.023 26.161 -34.343 1.00 94.31 372 GLU A N 1
ATOM 3119 C CA . GLU A 1 372 ? 36.240 25.681 -34.994 1.00 94.31 372 GLU A CA 1
ATOM 3120 C C . GLU A 1 372 ? 35.931 24.792 -36.206 1.00 94.31 372 GLU A C 1
ATOM 3122 O O . GLU A 1 372 ? 36.547 24.952 -37.260 1.00 94.31 372 GLU A O 1
ATOM 3127 N N . ALA A 1 373 ? 34.942 23.900 -36.097 1.00 93.88 373 ALA A N 1
ATOM 3128 C CA . ALA A 1 373 ? 34.483 23.079 -37.213 1.00 93.88 373 ALA A CA 1
ATOM 3129 C C . ALA A 1 373 ? 33.951 23.937 -38.374 1.00 93.88 373 ALA A C 1
ATOM 3131 O O . ALA A 1 373 ? 34.294 23.679 -39.526 1.00 93.88 373 ALA A O 1
ATOM 3132 N N . ALA A 1 374 ? 33.182 24.990 -38.084 1.00 93.44 374 ALA A N 1
ATOM 3133 C CA . ALA A 1 374 ? 32.685 25.924 -39.091 1.00 93.44 374 ALA A CA 1
ATOM 3134 C C . ALA A 1 374 ? 33.822 26.701 -39.780 1.00 93.44 374 ALA A C 1
ATOM 3136 O O . ALA A 1 374 ? 33.799 26.857 -41.000 1.00 93.44 374 ALA A O 1
ATOM 3137 N N . ILE A 1 375 ? 34.843 27.135 -39.028 1.00 92.25 375 ILE A N 1
ATOM 3138 C CA . ILE A 1 375 ? 36.038 27.788 -39.593 1.00 92.25 375 ILE A CA 1
ATOM 3139 C C . ILE A 1 375 ? 36.797 26.823 -40.513 1.00 92.25 375 ILE A C 1
ATOM 3141 O O . ILE A 1 375 ? 37.143 27.194 -41.635 1.00 92.25 375 ILE A O 1
ATOM 3145 N N . ARG A 1 376 ? 37.024 25.576 -40.076 1.00 93.88 376 ARG A N 1
ATOM 3146 C CA . ARG A 1 376 ? 37.687 24.547 -40.898 1.00 93.88 376 ARG A CA 1
ATOM 3147 C C . ARG A 1 376 ? 36.917 24.280 -42.188 1.00 93.88 376 ARG A C 1
ATOM 3149 O O . ARG A 1 376 ? 37.519 24.294 -43.257 1.00 93.88 376 ARG A O 1
ATOM 3156 N N . LEU A 1 377 ? 35.597 24.128 -42.096 1.00 89.88 377 LEU A N 1
ATOM 3157 C CA . LEU A 1 377 ? 34.729 23.959 -43.260 1.00 89.88 377 LEU A CA 1
ATOM 3158 C C . LEU A 1 377 ? 34.822 25.168 -44.207 1.00 89.88 377 LEU A C 1
ATOM 3160 O O . LEU A 1 377 ? 34.903 25.002 -45.419 1.00 89.88 377 LEU A O 1
ATOM 3164 N N . GLY A 1 378 ? 34.867 26.389 -43.664 1.00 89.69 378 GLY A N 1
ATOM 3165 C CA . GLY A 1 378 ? 35.060 27.612 -44.444 1.00 89.69 378 GLY A CA 1
ATOM 3166 C C . GLY A 1 378 ? 36.391 27.631 -45.201 1.00 89.69 378 GLY A C 1
ATOM 3167 O O . GLY A 1 378 ? 36.420 27.976 -46.383 1.00 89.69 378 GLY A O 1
ATOM 3168 N N . HIS A 1 379 ? 37.484 27.204 -44.561 1.00 89.56 379 HIS A N 1
ATOM 3169 C CA . HIS A 1 379 ? 38.782 27.062 -45.225 1.00 89.56 379 HIS A CA 1
ATOM 3170 C C . HIS A 1 379 ? 38.746 26.006 -46.332 1.00 89.56 379 HIS A C 1
ATOM 3172 O O . HIS A 1 379 ? 39.253 26.263 -47.421 1.00 89.56 379 HIS A O 1
ATOM 3178 N N . GLU A 1 380 ? 38.124 24.849 -46.091 1.00 86.06 380 GLU A N 1
ATOM 3179 C CA . GLU A 1 380 ? 37.966 23.800 -47.102 1.00 86.06 380 GLU A CA 1
ATOM 3180 C C . GLU A 1 380 ? 37.178 24.314 -48.314 1.00 86.06 380 GLU A C 1
ATOM 3182 O O . GLU A 1 380 ? 37.646 24.187 -49.444 1.00 86.06 380 GLU A O 1
ATOM 3187 N N . VAL A 1 381 ? 36.035 24.975 -48.099 1.00 82.44 381 VAL A N 1
ATOM 3188 C CA . VAL A 1 381 ? 35.217 25.564 -49.174 1.00 82.44 381 VAL A CA 1
ATOM 3189 C C . VAL A 1 381 ? 35.987 26.637 -49.952 1.00 82.44 381 VAL A C 1
ATOM 3191 O O . VAL A 1 381 ? 35.929 26.649 -51.182 1.00 82.44 381 VAL A O 1
ATOM 3194 N N . SER A 1 382 ? 36.753 27.498 -49.272 1.00 80.94 382 SER A N 1
ATOM 3195 C CA . SER A 1 382 ? 37.624 28.498 -49.913 1.00 80.94 382 SER A CA 1
ATOM 3196 C C . SER A 1 382 ? 38.700 27.834 -50.778 1.00 80.94 382 SER A C 1
ATOM 3198 O O . SER A 1 382 ? 38.903 28.213 -51.931 1.00 80.94 382 SER A O 1
ATOM 3200 N N . TYR A 1 383 ? 39.341 26.788 -50.254 1.00 77.69 383 TYR A N 1
ATOM 3201 C CA . TYR A 1 383 ? 40.368 26.023 -50.958 1.00 77.69 383 TYR A CA 1
ATOM 3202 C C . TYR A 1 383 ? 39.803 25.306 -52.196 1.00 77.69 383 TYR A C 1
ATOM 3204 O O . TYR A 1 383 ? 40.423 25.319 -53.260 1.00 77.69 383 TYR A O 1
ATOM 3212 N N . PHE A 1 384 ? 38.598 24.730 -52.097 1.00 72.81 384 PHE A N 1
ATOM 3213 C CA . PHE A 1 384 ? 37.879 24.150 -53.238 1.00 72.81 384 PHE A CA 1
ATOM 3214 C C . PHE A 1 384 ? 37.488 25.210 -54.280 1.00 72.81 384 PHE A C 1
ATOM 3216 O O . PHE A 1 384 ? 37.624 24.965 -55.480 1.00 72.81 384 PHE A O 1
ATOM 3223 N N . GLY A 1 385 ? 37.051 26.393 -53.842 1.00 73.38 385 GLY A N 1
ATOM 3224 C CA . GLY A 1 385 ? 36.733 27.521 -54.720 1.00 73.38 385 GLY A CA 1
ATOM 3225 C C . GLY A 1 385 ? 37.943 28.003 -55.525 1.00 73.38 385 GLY A C 1
ATOM 3226 O O . GLY A 1 385 ? 37.856 28.144 -56.745 1.00 73.38 385 GLY A O 1
ATOM 3227 N N . GLU A 1 386 ? 39.100 28.174 -54.883 1.00 68.31 386 GLU A N 1
ATOM 3228 C CA . GLU A 1 386 ? 40.347 28.542 -55.569 1.00 68.31 386 GLU A CA 1
ATOM 3229 C C . GLU A 1 386 ? 40.834 27.453 -56.538 1.00 68.31 386 GLU A C 1
ATOM 3231 O O . GLU A 1 386 ? 41.324 27.760 -57.628 1.00 68.31 386 GLU A O 1
ATOM 3236 N N . TYR A 1 387 ? 40.651 26.174 -56.195 1.00 60.03 387 TYR A N 1
ATOM 3237 C CA . TYR A 1 387 ? 40.976 25.054 -57.085 1.00 60.03 387 TYR A CA 1
ATOM 3238 C C . TYR A 1 387 ? 40.137 25.041 -58.372 1.00 60.03 387 TYR A C 1
ATOM 3240 O O . TYR A 1 387 ? 40.648 24.680 -59.439 1.00 60.03 387 TYR A O 1
ATOM 3248 N N . LEU A 1 388 ? 38.872 25.461 -58.291 1.00 59.12 388 LEU A N 1
ATOM 3249 C CA . LEU A 1 388 ? 37.958 25.554 -59.435 1.00 59.12 388 LEU A CA 1
ATOM 3250 C C . LEU A 1 388 ? 38.220 26.784 -60.324 1.00 59.12 388 LEU A C 1
ATOM 3252 O O . LEU A 1 388 ? 37.876 26.764 -61.506 1.00 59.12 388 LEU A O 1
ATOM 3256 N N . TYR A 1 389 ? 38.858 27.834 -59.796 1.00 57.94 389 TYR A N 1
ATOM 3257 C CA . TYR A 1 389 ? 39.176 29.060 -60.540 1.00 57.94 389 TYR A CA 1
ATOM 3258 C C . TYR A 1 389 ? 40.582 29.088 -61.163 1.00 57.94 389 TYR A C 1
ATOM 3260 O O . TYR A 1 389 ? 40.872 29.991 -61.952 1.00 57.94 389 TYR A O 1
ATOM 3268 N N . LYS A 1 390 ? 41.443 28.094 -60.894 1.00 56.88 390 LYS A N 1
ATOM 3269 C CA . LYS A 1 390 ? 42.738 27.966 -61.585 1.00 56.88 390 LYS A CA 1
ATOM 3270 C C . LYS A 1 390 ? 42.540 27.672 -63.087 1.00 56.88 390 LYS A C 1
ATOM 3272 O O . LYS A 1 390 ? 41.801 26.748 -63.434 1.00 56.88 390 LYS A O 1
ATOM 3277 N N . PRO A 1 391 ? 43.209 28.411 -63.996 1.00 55.94 391 PRO A N 1
ATOM 3278 C CA . PRO A 1 391 ? 42.984 28.319 -65.444 1.00 55.94 391 PRO A CA 1
ATOM 3279 C C . PRO A 1 391 ? 43.305 26.948 -66.062 1.00 55.94 391 PRO A C 1
ATOM 3281 O O . PRO A 1 391 ? 42.731 26.612 -67.096 1.00 55.94 391 PRO A O 1
ATOM 3284 N N . ASP A 1 392 ? 44.130 26.118 -65.417 1.00 55.03 392 ASP A N 1
ATOM 3285 C CA . ASP A 1 392 ? 44.411 24.755 -65.890 1.00 55.03 392 ASP A CA 1
ATOM 3286 C C . ASP A 1 392 ? 43.314 23.736 -65.527 1.00 55.03 392 ASP A C 1
ATOM 3288 O O . ASP A 1 392 ? 43.137 22.747 -66.236 1.00 55.03 392 ASP A O 1
ATOM 3292 N N . SER A 1 393 ? 42.493 24.004 -64.503 1.00 50.28 393 SER A N 1
ATOM 3293 C CA . SER A 1 393 ? 41.368 23.137 -64.113 1.00 50.28 393 SER A CA 1
ATOM 3294 C C . SER A 1 393 ? 40.180 23.243 -65.081 1.00 50.28 393 SER A C 1
ATOM 3296 O O . SER A 1 393 ? 39.396 22.304 -65.217 1.00 50.28 393 SER A O 1
ATOM 3298 N N . LYS A 1 394 ? 40.055 24.367 -65.807 1.00 48.09 394 LYS A N 1
ATOM 3299 C CA . LYS A 1 394 ? 39.008 24.573 -66.827 1.00 48.09 394 LYS A CA 1
ATOM 3300 C C . LYS A 1 394 ? 39.230 23.761 -68.105 1.00 48.09 394 LYS A C 1
ATOM 3302 O O . LYS A 1 394 ? 38.285 23.582 -68.866 1.00 48.09 394 LYS A O 1
ATOM 3307 N N . LYS A 1 395 ? 40.436 23.230 -68.339 1.00 49.28 395 LYS A N 1
ATOM 3308 C CA . LYS A 1 395 ? 40.706 22.367 -69.502 1.00 49.28 395 LYS A CA 1
ATOM 3309 C C . LYS A 1 395 ? 40.156 20.950 -69.345 1.00 49.28 395 LYS A C 1
ATOM 3311 O O . LYS A 1 395 ? 39.929 20.289 -70.349 1.00 49.28 395 LYS A O 1
ATOM 3316 N N . ILE A 1 396 ? 39.905 20.494 -68.118 1.00 53.06 396 ILE A N 1
ATOM 3317 C CA . ILE A 1 396 ? 39.473 19.110 -67.865 1.00 53.06 396 ILE A CA 1
ATOM 3318 C C . ILE A 1 396 ? 37.950 18.948 -68.014 1.00 53.06 396 ILE A C 1
ATOM 3320 O O . ILE A 1 396 ? 37.488 17.885 -68.410 1.00 53.06 396 ILE A O 1
ATOM 3324 N N . TRP A 1 397 ? 37.166 20.010 -67.807 1.00 49.19 397 TRP A N 1
ATOM 3325 C CA . TRP A 1 397 ? 35.706 19.981 -68.000 1.00 49.19 397 TRP A CA 1
ATOM 3326 C C . TRP A 1 397 ? 35.238 20.230 -69.444 1.00 49.19 397 TRP A C 1
ATOM 3328 O O . TRP A 1 397 ? 34.044 20.164 -69.705 1.00 49.19 397 TRP A O 1
ATOM 3338 N N . LEU A 1 398 ? 36.152 20.501 -70.383 1.00 49.69 398 LEU A N 1
ATOM 3339 C CA . LEU A 1 398 ? 35.845 20.654 -71.816 1.00 49.69 398 LEU A CA 1
ATOM 3340 C C . LEU A 1 398 ? 36.160 19.396 -72.648 1.00 49.69 398 LEU A C 1
ATOM 3342 O O . LEU A 1 398 ? 36.072 19.441 -73.872 1.00 49.69 398 LEU A O 1
ATOM 3346 N N . LEU A 1 399 ? 36.536 18.287 -72.004 1.00 51.41 399 LEU A N 1
ATOM 3347 C CA . LEU A 1 399 ? 36.856 17.011 -72.663 1.00 51.41 399 LEU A CA 1
ATOM 3348 C C . LEU A 1 399 ? 35.967 15.840 -72.202 1.00 51.41 399 LEU A C 1
ATOM 3350 O O . LEU A 1 399 ? 36.358 14.684 -72.356 1.00 51.41 399 LEU A O 1
ATOM 3354 N N . PHE A 1 400 ? 34.770 16.134 -71.688 1.00 44.91 400 PHE A N 1
ATOM 3355 C CA . PHE A 1 400 ? 33.679 15.166 -71.553 1.00 44.91 400 PHE A CA 1
ATOM 3356 C C . PHE A 1 400 ? 32.409 15.676 -72.223 1.00 44.91 400 PHE A C 1
ATOM 3358 O O . PHE A 1 400 ? 32.096 16.874 -72.032 1.00 44.91 400 PHE A O 1
#

Secondary structure (DSSP, 8-state):
--HHHHHHHHHHHHHHTTPPPSEEEETTEEEE-HHHHHHHHHHHHHHHHHHHHTS-HHHHHHHHHHHHHHHHHHHHHHHHHHHHHHHHHHHHHHHHHHHHHHHHHHHHHHHHHHHHHHHHHHHHHHHHHHHHHHHHHHHHHHHHHHHHHHH-S------------TTHHHHHHHHHHHHHHHHHHHHHHHHHHHHHHHHHHHHHHHHHHHHHS---TTS-TT--SS---------------------HHHHHHHHHHHHHHHHHHHHHHHHHHHHHHHHHHHTTSS------HHHHHHHHHHHHHHHHHHHHHHHHHHHHHHHHHHS---HHHHHHHHHHHHHHHHHHHHHHHHHHHHHHHHHHHHHHHHHHHHHHHHHHHHHHHHHHHSTTGGGTTT--

Radius of gyration: 52.27 Å; chains: 1; bounding box: 102×61×169 Å